Protein AF-0000000072565709 (afdb_homodimer)

Organism: Arthroderma benhamiae (strain ATCC MYA-4681 / CBS 112371) (NCBI:txid663331)

Solvent-accessible surface area (backbone atoms only — not comparable to full-atom values): 31072 Å² total; per-residue (Å²): 137,79,82,79,83,74,82,63,86,70,81,72,83,58,91,74,79,87,77,80,82,76,80,66,87,74,72,91,76,89,80,72,95,73,76,92,92,90,82,82,90,93,84,88,79,93,71,83,79,72,77,75,82,61,78,66,80,67,67,70,86,72,77,78,79,78,78,79,83,80,79,80,78,85,75,84,80,76,81,72,78,71,68,74,71,79,70,68,76,77,76,65,40,50,13,63,88,43,65,69,47,14,53,76,65,55,27,43,73,36,76,61,78,37,21,29,28,19,58,70,39,55,56,63,68,62,59,53,50,45,44,30,70,81,40,75,47,22,72,67,47,43,33,27,70,71,70,38,11,66,36,88,84,64,76,44,78,43,58,76,88,52,54,79,73,45,79,83,33,50,38,17,39,48,42,36,52,58,38,21,27,42,49,48,34,51,50,53,41,37,51,50,50,48,41,29,43,75,60,49,73,82,42,36,36,46,47,66,54,56,30,65,69,52,49,51,49,38,51,48,42,46,58,75,42,52,66,82,73,81,39,81,31,80,45,64,45,39,62,27,42,42,43,65,46,54,60,134,136,80,85,81,86,76,83,74,89,75,87,62,86,57,94,77,79,90,83,84,87,76,86,68,91,75,70,93,72,82,79,85,93,81,84,98,80,82,98,91,82,91,96,90,79,95,72,75,97,79,80,77,92,72,77,70,92,67,64,90,67,82,74,83,75,80,79,76,82,76,78,76,76,80,69,83,76,74,77,68,78,69,66,73,70,77,69,68,75,78,77,64,40,50,12,63,89,44,64,68,47,14,53,75,64,55,28,43,74,35,74,61,79,36,20,30,28,20,58,72,36,55,54,63,68,62,58,53,52,45,44,30,71,81,40,75,48,21,72,68,47,42,32,26,70,71,73,38,11,64,36,88,83,65,76,44,76,42,57,75,88,51,55,79,72,45,80,83,34,51,37,19,36,50,41,38,51,59,40,21,27,42,48,48,35,52,50,52,40,37,52,51,51,48,41,28,43,72,60,47,73,83,42,37,35,47,47,67,54,56,30,64,69,52,50,51,50,39,52,48,41,46,58,74,43,53,66,83,74,82,40,79,30,78,45,64,43,38,62,27,42,42,42,66,46,52,59,134

Sequence (496 aa):
MGQPFTYHEVQTDSDIEDSIRMKRKSSRSSDRRCWATLFVFLLGITTLNVIAVWKLWDLNKTTASHTHMASHTHSPSTLHSSVPSSTEPEPITNCGKSRAEAISRGCVLDIMAGAWLPKICYDEELALDVLSNSTDLAKIGGAGPLPWWEDHNHTIPIAADSLKNLDSLVANTWEPYHSAHCLYNWRILTKATKRVRWGEKGVYIHTQAINFNHVNHCNEALITQPPGLGRKTQVEFGLGTCVRLDKDMGQPFTYHEVQTDSDIEDSIRMKRKSSRSSDRRCWATLFVFLLGITTLNVIAVWKLWDLNKTTASHTHMASHTHSPSTLHSSVPSSTEPEPITNCGKSRAEAISRGCVLDIMAGAWLPKICYDEELALDVLSNSTDLAKIGGAGPLPWWEDHNHTIPIAADSLKNLDSLVANTWEPYHSAHCLYNWRILTKATKRVRWGEKGVYIHTQAINFNHVNHCNEALITQPPGLGRKTQVEFGLGTCVRLDKD

Foldseek 3Di:
DDDDPPPPPVVPPPPDDDDDDDDPPDDDDDDDPDDDDDDDDDDDDDDDPPPPPPPPPPDDDPPDPPPPDDPPDPDDPPPPPPPPPPPVDDADFWQDDFLVSNVVSVWDFQVLLLATGRPLADDPVLSVVQQDCPDPCNVVLQGHNWWKAQDQVRPHTDDPVCLSVDRQQKIKTWLSSLNNSLVSLQVSVVVLVVCVVVPNPSRKHWPLSVPVVNNVVSVVCCVPRPPDPGHMDMGRYYGIGIDGDHDD/DDDDDQCPPDPDDDPDDDDDDDDDDDDDDDDDDDDDDDDDDDDDDDPDDDDDPDDPPPDDPDDPPPPPPPPCPPPDPPPPPPPPPVPVDDADFWQDDFLVSNVVSVWDFQVLLLATGRPLADDPVLSVVQQDCPDPCNVVLQGHNWWKAQDQSRPHTDDPVCLSVDRQQKIKTWLSSLNNSLVSLQVSVVVLVVCVVVPNPSRKHWPLSVPVVNNVVSVVCCVPRPPDPGHMDMGRYYGIGIDGDRDD

pLDDT: mean 70.53, std 34.97, range [14.94, 98.88]

Secondary structure (DSSP, 8-state):
------------------------------------------------------TTTT-------------------------------PPP-B--SSHHHHHHTT-EEETTTTEEE-GGG--HHHHHHHH-SSSHHHHTTSSS---EESSTTS-SEE-GGGGGG-TT-EEEEETHHHHHHHHHHHHHHHHHHHHHHTT-SS-EEEGGGG-HHHHHHHHHHHHH--TTS--EEEEE-EE-BEEE-S--/--------------------------------------------------S---S-TT-------------------------------PPP-B--SSHHHHHHTT-EEETTTTEEE-GGG--HHHHHHHH-SSSHHHHTTSSS---EESSTTS-SEE-GGGGGG-TT-EEEEETHHHHHHHHHHHHHHHHHHHHHHTT-SS-EEEGGGG-HHHHHHHHHHHHH--TTS--EEEEE-EE-BEEE-S--

Structure (mmCIF, N/CA/C/O backbone):
data_AF-0000000072565709-model_v1
#
loop_
_entity.id
_entity.type
_entity.pdbx_description
1 polymer 'Uncharacterized protein'
#
loop_
_atom_site.group_PDB
_atom_site.id
_atom_site.type_symbol
_atom_site.label_atom_id
_atom_site.label_alt_id
_atom_site.label_comp_id
_atom_site.label_asym_id
_atom_site.label_entity_id
_atom_site.label_seq_id
_atom_site.pdbx_PDB_ins_code
_atom_site.Cartn_x
_atom_site.Cartn_y
_atom_site.Cartn_z
_atom_site.occupancy
_atom_site.B_iso_or_equiv
_atom_site.auth_seq_id
_atom_site.auth_comp_id
_atom_site.auth_asym_id
_atom_site.auth_atom_id
_atom_site.pdbx_PDB_model_num
ATOM 1 N N . MET A 1 1 ? -45.969 18.078 21.062 1 19.25 1 MET A N 1
ATOM 2 C CA . MET A 1 1 ? -44.969 18.422 22.062 1 19.25 1 MET A CA 1
ATOM 3 C C . MET A 1 1 ? -44 17.266 22.281 1 19.25 1 MET A C 1
ATOM 5 O O . MET A 1 1 ? -44.281 16.344 23.062 1 19.25 1 MET A O 1
ATOM 9 N N . GLY A 1 2 ? -43.469 16.656 21.625 1 20.41 2 GLY A N 1
ATOM 10 C CA . GLY A 1 2 ? -43.156 15.25 21.438 1 20.41 2 GLY A CA 1
ATOM 11 C C . GLY A 1 2 ? -41.812 14.859 21.984 1 20.41 2 GLY A C 1
ATOM 12 O O . GLY A 1 2 ? -40.844 15.617 21.875 1 20.41 2 GLY A O 1
ATOM 13 N N . GLN A 1 3 ? -41.562 14.016 22.844 1 21.33 3 GLN A N 1
ATOM 14 C CA . GLN A 1 3 ? -40.594 13.773 23.906 1 21.33 3 GLN A CA 1
ATOM 15 C C . GLN A 1 3 ? -39.344 13.125 23.359 1 21.33 3 GLN A C 1
ATOM 17 O O . GLN A 1 3 ? -39.375 12.391 22.375 1 21.33 3 GLN A O 1
ATOM 22 N N . PRO A 1 4 ? -38.094 13.641 23.547 1 22.39 4 PRO A N 1
ATOM 23 C CA . PRO A 1 4 ? -36.688 13.594 23.125 1 22.39 4 PRO A CA 1
ATOM 24 C C . PRO A 1 4 ? -36.031 12.242 23.391 1 22.39 4 PRO A C 1
ATOM 26 O O . PRO A 1 4 ? -36.188 11.664 24.469 1 22.39 4 PRO A O 1
ATOM 29 N N . PHE A 1 5 ? -35.875 11.453 22.531 1 20.91 5 PHE A N 1
ATOM 30 C CA . PHE A 1 5 ? -35.594 10.047 22.844 1 20.91 5 PHE A CA 1
ATOM 31 C C . PHE A 1 5 ? -34.156 9.852 23.312 1 20.91 5 PHE A C 1
ATOM 33 O O . PHE A 1 5 ? -33.219 10.172 22.578 1 20.91 5 PHE A O 1
ATOM 40 N N . THR A 1 6 ? -33.5 10.188 24.453 1 17.83 6 THR A N 1
ATOM 41 C CA . THR A 1 6 ? -32.281 10.219 25.234 1 17.83 6 THR A CA 1
ATOM 42 C C . THR A 1 6 ? -31.578 8.867 25.188 1 17.83 6 THR A C 1
ATOM 44 O O . THR A 1 6 ? -32.156 7.84 25.516 1 17.83 6 THR A O 1
ATOM 47 N N . TYR A 1 7 ? -30.891 8.555 24.25 1 18.47 7 TYR A N 1
ATOM 48 C CA . TYR A 1 7 ? -30.5 7.148 24.234 1 18.47 7 TYR A CA 1
ATOM 49 C C . TYR A 1 7 ? -29.469 6.844 25.312 1 18.47 7 TYR A C 1
ATOM 51 O O . TYR A 1 7 ? -28.359 7.391 25.297 1 18.47 7 TYR A O 1
ATOM 59 N N . HIS A 1 8 ? -29.594 6.859 26.672 1 17.12 8 HIS A N 1
ATOM 60 C CA . HIS A 1 8 ? -28.766 6.594 27.859 1 17.12 8 HIS A CA 1
ATOM 61 C C . HIS A 1 8 ? -28.125 5.215 27.781 1 17.12 8 HIS A C 1
ATOM 63 O O . HIS A 1 8 ? -27.219 4.902 28.547 1 17.12 8 HIS A O 1
ATOM 69 N N . GLU A 1 9 ? -27.672 4.762 26.844 1 17.73 9 GLU A N 1
ATOM 70 C CA . GLU A 1 9 ? -27.609 3.332 27.125 1 17.73 9 GLU A CA 1
ATOM 71 C C . GLU A 1 9 ? -26.578 3.031 28.203 1 17.73 9 GLU A C 1
ATOM 73 O O . GLU A 1 9 ? -25.391 3.32 28.016 1 17.73 9 GLU A O 1
ATOM 78 N N . VAL A 1 10 ? -26.719 3.232 29.562 1 17.62 10 VAL A N 1
ATOM 79 C CA . VAL A 1 10 ? -26.172 2.922 30.891 1 17.62 10 VAL A CA 1
ATOM 80 C C . VAL A 1 10 ? -25.844 1.435 30.969 1 17.62 10 VAL A C 1
ATOM 82 O O . VAL A 1 10 ? -26.734 0.587 30.938 1 17.62 10 VAL A O 1
ATOM 85 N N . GLN A 1 11 ? -25.219 0.853 30.203 1 16.7 11 GLN A N 1
ATOM 86 C CA . GLN A 1 11 ? -25.281 -0.587 30.438 1 16.7 11 GLN A CA 1
ATOM 87 C C . GLN A 1 11 ? -24.641 -0.962 31.766 1 16.7 11 GLN A C 1
ATOM 89 O O . GLN A 1 11 ? -23.453 -0.712 31.984 1 16.7 11 GLN A O 1
ATOM 94 N N . THR A 1 12 ? -25.266 -0.881 32.906 1 16.97 12 THR A N 1
ATOM 95 C CA . THR A 1 12 ? -25.219 -1.253 34.312 1 16.97 12 THR A CA 1
ATOM 96 C C . THR A 1 12 ? -24.953 -2.75 34.469 1 16.97 12 THR A C 1
ATOM 98 O O . THR A 1 12 ? -25.797 -3.57 34.094 1 16.97 12 THR A O 1
ATOM 101 N N . ASP A 1 13 ? -23.969 -3.316 34.031 1 16.91 13 ASP A N 1
ATOM 102 C CA . ASP A 1 13 ? -23.875 -4.758 34.219 1 16.91 13 ASP A CA 1
ATOM 103 C C . ASP A 1 13 ? -24 -5.117 35.719 1 16.91 13 ASP A C 1
ATOM 105 O O . ASP A 1 13 ? -23.141 -4.746 36.5 1 16.91 13 ASP A O 1
ATOM 109 N N . SER A 1 14 ? -25.094 -5.141 36.312 1 17.69 14 SER A N 1
ATOM 110 C CA . SER A 1 14 ? -25.641 -5.531 37.594 1 17.69 14 SER A CA 1
ATOM 111 C C . SER A 1 14 ? -25.391 -7.008 37.875 1 17.69 14 SER A C 1
ATOM 113 O O . SER A 1 14 ? -26.016 -7.59 38.781 1 17.69 14 SER A O 1
ATOM 115 N N . ASP A 1 15 ? -24.5 -7.637 37.406 1 16.97 15 ASP A N 1
ATOM 116 C CA . ASP A 1 15 ? -24.797 -9.039 37.688 1 16.97 15 ASP A CA 1
ATOM 117 C C . ASP A 1 15 ? -25.031 -9.266 39.188 1 16.97 15 ASP A C 1
ATOM 119 O O . ASP A 1 15 ? -24.203 -8.898 40 1 16.97 15 ASP A O 1
ATOM 123 N N . ILE A 1 16 ? -26.156 -9.406 39.688 1 17.34 16 ILE A N 1
ATOM 124 C CA . ILE A 1 16 ? -27.016 -9.602 40.875 1 17.34 16 ILE A CA 1
ATOM 125 C C . ILE A 1 16 ? -26.438 -10.711 41.75 1 17.34 16 ILE A C 1
ATOM 127 O O . ILE A 1 16 ? -26.219 -10.516 42.938 1 17.34 16 ILE A O 1
ATOM 131 N N . GLU A 1 17 ? -27.188 -11.773 42 1 16.36 17 GLU A N 1
ATOM 132 C CA . GLU A 1 17 ? -27.906 -12.18 43.219 1 16.36 17 GLU A CA 1
ATOM 133 C C . GLU A 1 17 ? -27.062 -13.133 44.062 1 16.36 17 GLU A C 1
ATOM 135 O O . GLU A 1 17 ? -26.969 -12.969 45.281 1 16.36 17 GLU A O 1
ATOM 140 N N . ASP A 1 18 ? -27.016 -14.477 43.75 1 17.09 18 ASP A N 1
ATOM 141 C CA . ASP A 1 18 ? -27.594 -15.484 44.625 1 17.09 18 ASP A CA 1
ATOM 142 C C . ASP A 1 18 ? -26.656 -15.75 45.812 1 17.09 18 ASP A C 1
ATOM 144 O O . ASP A 1 18 ? -25.453 -15.547 45.719 1 17.09 18 ASP A O 1
ATOM 148 N N . SER A 1 19 ? -27.219 -16.219 47.062 1 16.52 19 SER A N 1
ATOM 149 C CA . SER A 1 19 ? -27.141 -16.422 48.5 1 16.52 19 SER A CA 1
ATOM 150 C C . SER A 1 19 ? -26.078 -17.438 48.875 1 16.52 19 SER A C 1
ATOM 152 O O . SER A 1 19 ? -25.719 -17.578 50.031 1 16.52 19 SER A O 1
ATOM 154 N N . ILE A 1 20 ? -25.672 -18.328 48 1 16.83 20 ILE A N 1
ATOM 155 C CA . ILE A 1 20 ? -25.75 -19.578 48.75 1 16.83 20 ILE A CA 1
ATOM 156 C C . ILE A 1 20 ? -24.828 -19.5 49.969 1 16.83 20 ILE A C 1
ATOM 158 O O . ILE A 1 20 ? -23.891 -18.703 50 1 16.83 20 ILE A O 1
ATOM 162 N N . ARG A 1 21 ? -24.203 -20.703 50.312 1 16.14 21 ARG A N 1
ATOM 163 C CA . ARG A 1 21 ? -24.172 -21.625 51.438 1 16.14 21 ARG A CA 1
ATOM 164 C C . ARG A 1 21 ? -23.047 -21.281 52.406 1 16.14 21 ARG A C 1
ATOM 166 O O . ARG A 1 21 ? -21.922 -20.969 51.969 1 16.14 21 ARG A O 1
ATOM 173 N N . MET A 1 22 ? -23.297 -21.172 53.688 1 16 22 MET A N 1
ATOM 174 C CA . MET A 1 22 ? -22.969 -20.953 55.094 1 16 22 MET A CA 1
ATOM 175 C C . MET A 1 22 ? -21.641 -21.625 55.438 1 16 22 MET A C 1
ATOM 177 O O . MET A 1 22 ? -21.109 -21.406 56.531 1 16 22 MET A O 1
ATOM 181 N N . LYS A 1 23 ? -21.219 -22.766 54.719 1 17.8 23 LYS A N 1
ATOM 182 C CA . LYS A 1 23 ? -20.859 -23.656 55.812 1 17.8 23 LYS A CA 1
ATOM 183 C C . LYS A 1 23 ? -19.719 -23.078 56.656 1 17.8 23 LYS A C 1
ATOM 185 O O . LYS A 1 23 ? -18.75 -22.562 56.094 1 17.8 23 LYS A O 1
ATOM 190 N N . ARG A 1 24 ? -19.859 -23.062 57.906 1 16.98 24 ARG A N 1
ATOM 191 C CA . ARG A 1 24 ? -19.391 -22.844 59.25 1 16.98 24 ARG A CA 1
ATOM 192 C C . ARG A 1 24 ? -17.953 -23.312 59.438 1 16.98 24 ARG A C 1
ATOM 194 O O . ARG A 1 24 ? -17.688 -24.312 60.094 1 16.98 24 ARG A O 1
ATOM 201 N N . LYS A 1 25 ? -17.156 -23.344 58.25 1 17.5 25 LYS A N 1
ATOM 202 C CA . LYS A 1 25 ? -16.125 -24.188 58.844 1 17.5 25 LYS A CA 1
ATOM 203 C C . LYS A 1 25 ? -15.602 -23.578 60.156 1 17.5 25 LYS A C 1
ATOM 205 O O . LYS A 1 25 ? -15.266 -22.391 60.188 1 17.5 25 LYS A O 1
ATOM 210 N N . SER A 1 26 ? -15.703 -24.297 61.219 1 16.92 26 SER A N 1
ATOM 211 C CA . SER A 1 26 ? -15.523 -24.422 62.656 1 16.92 26 SER A CA 1
ATOM 212 C C . SER A 1 26 ? -14.18 -23.859 63.094 1 16.92 26 SER A C 1
ATOM 214 O O . SER A 1 26 ? -14.117 -22.984 63.969 1 16.92 26 SER A O 1
ATOM 216 N N . SER A 1 27 ? -13.438 -24.641 63.656 1 16.77 27 SER A N 1
ATOM 217 C CA . SER A 1 27 ? -13.125 -24.75 65.062 1 16.77 27 SER A CA 1
ATOM 218 C C . SER A 1 27 ? -11.797 -24.078 65.375 1 16.77 27 SER A C 1
ATOM 220 O O . SER A 1 27 ? -11.672 -23.422 66.438 1 16.77 27 SER A O 1
ATOM 222 N N . ARG A 1 28 ? -10.688 -24.578 64.688 1 18 28 ARG A N 1
ATOM 223 C CA . ARG A 1 28 ? -9.82 -25.062 65.75 1 18 28 ARG A CA 1
ATOM 224 C C . ARG A 1 28 ? -9.117 -23.891 66.438 1 18 28 ARG A C 1
ATOM 226 O O . ARG A 1 28 ? -8.773 -22.891 65.812 1 18 28 ARG A O 1
ATOM 233 N N . SER A 1 29 ? -8.547 -24.016 67.562 1 17.5 29 SER A N 1
ATOM 234 C CA . SER A 1 29 ? -8.305 -23.781 69 1 17.5 29 SER A CA 1
ATOM 235 C C . SER A 1 29 ? -7.18 -22.766 69.188 1 17.5 29 SER A C 1
ATOM 237 O O . SER A 1 29 ? -7.34 -21.812 69.938 1 17.5 29 SER A O 1
ATOM 239 N N . SER A 1 30 ? -5.93 -23.188 69.125 1 18.19 30 SER A N 1
ATOM 240 C CA . SER A 1 30 ? -5.289 -23.219 70.438 1 18.19 30 SER A CA 1
ATOM 241 C C . SER A 1 30 ? -4.664 -21.875 70.75 1 18.19 30 SER A C 1
ATOM 243 O O . SER A 1 30 ? -4.398 -21.062 69.875 1 18.19 30 SER A O 1
ATOM 245 N N . ASP A 1 31 ? -4.055 -21.766 71.875 1 18.97 31 ASP A N 1
ATOM 246 C CA . ASP A 1 31 ? -3.922 -21.219 73.25 1 18.97 31 ASP A CA 1
ATOM 247 C C . ASP A 1 31 ? -2.877 -20.109 73.25 1 18.97 31 ASP A C 1
ATOM 249 O O . ASP A 1 31 ? -2.969 -19.188 74.062 1 18.97 31 ASP A O 1
ATOM 253 N N . ARG A 1 32 ? -1.527 -20.266 72.875 1 19.12 32 ARG A N 1
ATOM 254 C CA . ARG A 1 32 ? -0.501 -20.141 73.875 1 19.12 32 ARG A CA 1
ATOM 255 C C . ARG A 1 32 ? -0.005 -18.703 74 1 19.12 32 ARG A C 1
ATOM 257 O O . ARG A 1 32 ? 0.93 -18.406 74.75 1 19.12 32 ARG A O 1
ATOM 264 N N . ARG A 1 33 ? -0.162 -17.844 72.875 1 24.34 33 ARG A N 1
ATOM 265 C CA . ARG A 1 33 ? 0.981 -16.938 72.938 1 24.34 33 ARG A CA 1
ATOM 266 C C . ARG A 1 33 ? 0.779 -15.867 74 1 24.34 33 ARG A C 1
ATOM 268 O O . ARG A 1 33 ? 0.009 -14.922 73.812 1 24.34 33 ARG A O 1
ATOM 275 N N . CYS A 1 34 ? 0.807 -16.109 75.25 1 21.61 34 CYS A N 1
ATOM 276 C CA . CYS A 1 34 ? 0.62 -15.469 76.562 1 21.61 34 CYS A CA 1
ATOM 277 C C . CYS A 1 34 ? 1.479 -14.219 76.688 1 21.61 34 CYS A C 1
ATOM 279 O O . CYS A 1 34 ? 0.972 -13.141 77 1 21.61 34 CYS A O 1
ATOM 281 N N . TRP A 1 35 ? 2.562 -14.086 77.562 1 19.69 35 TRP A N 1
ATOM 282 C CA . TRP A 1 35 ? 2.734 -13.352 78.812 1 19.69 35 TRP A CA 1
ATOM 283 C C . TRP A 1 35 ? 3.65 -12.148 78.625 1 19.69 35 TRP A C 1
ATOM 285 O O . TRP A 1 35 ? 3.6 -11.195 79.438 1 19.69 35 TRP A O 1
ATOM 295 N N . ALA A 1 36 ? 4.855 -12.18 78.062 1 20.7 36 ALA A N 1
ATOM 296 C CA . ALA A 1 36 ? 6 -11.664 78.812 1 20.7 36 ALA A CA 1
ATOM 297 C C . ALA A 1 36 ? 5.891 -10.148 79 1 20.7 36 ALA A C 1
ATOM 299 O O . ALA A 1 36 ? 5.375 -9.445 78.125 1 20.7 36 ALA A O 1
ATOM 300 N N . THR A 1 37 ? 6.613 -9.508 80.062 1 22.48 37 THR A N 1
ATOM 301 C CA . THR A 1 37 ? 6.754 -8.68 81.25 1 22.48 37 THR A CA 1
ATOM 302 C C . THR A 1 37 ? 7.219 -7.273 80.875 1 22.48 37 THR A C 1
ATOM 304 O O . THR A 1 37 ? 7.699 -7.047 79.75 1 22.48 37 THR A O 1
ATOM 307 N N . LEU A 1 38 ? 8.18 -6.578 81.75 1 22.77 38 LEU A N 1
ATOM 308 C CA . LEU A 1 38 ? 8.289 -5.578 82.812 1 22.77 38 LEU A CA 1
ATOM 309 C C . LEU A 1 38 ? 8.922 -4.297 82.312 1 22.77 38 LEU A C 1
ATOM 311 O O . LEU A 1 38 ? 8.359 -3.211 82.438 1 22.77 38 LEU A O 1
ATOM 315 N N . PHE A 1 39 ? 9.859 -3.529 83.188 1 22.47 39 PHE A N 1
ATOM 316 C CA . PHE A 1 39 ? 10.062 -2.359 84 1 22.47 39 PHE A CA 1
ATOM 317 C C . PHE A 1 39 ? 11.039 -1.386 83.375 1 22.47 39 PHE A C 1
ATOM 319 O O . PHE A 1 39 ? 10.797 -0.178 83.375 1 22.47 39 PHE A O 1
ATOM 326 N N . VAL A 1 40 ? 12.367 -1.549 83.312 1 21.2 40 VAL A N 1
ATOM 327 C CA . VAL A 1 40 ? 13.375 -0.784 84 1 21.2 40 VAL A CA 1
ATOM 328 C C . VAL A 1 40 ? 13.781 0.444 83.188 1 21.2 40 VAL A C 1
ATOM 330 O O . VAL A 1 40 ? 13.82 1.558 83.75 1 21.2 40 VAL A O 1
ATOM 333 N N . PHE A 1 41 ? 14.859 0.486 82.375 1 22.78 41 PHE A N 1
ATOM 334 C CA . PHE A 1 41 ? 16.125 1.146 82.625 1 22.78 41 PHE A CA 1
ATOM 335 C C . PHE A 1 41 ? 16.078 2.609 82.188 1 22.78 41 PHE A C 1
ATOM 337 O O . PHE A 1 41 ? 15.406 2.961 81.25 1 22.78 41 PHE A O 1
ATOM 344 N N . LEU A 1 42 ? 17.062 3.553 82.688 1 24.66 42 LEU A N 1
ATOM 345 C CA . LEU A 1 42 ? 17.656 4.73 83.312 1 24.66 42 LEU A CA 1
ATOM 346 C C . LEU A 1 42 ? 17.875 5.84 82.25 1 24.66 42 LEU A C 1
ATOM 348 O O . LEU A 1 42 ? 17.984 5.57 81.062 1 24.66 42 LEU A O 1
ATOM 352 N N . LEU A 1 43 ? 18.344 7.148 82.625 1 26.02 43 LEU A N 1
ATOM 353 C CA . LEU A 1 43 ? 18.391 8.594 82.812 1 26.02 43 LEU A CA 1
ATOM 354 C C . LEU A 1 43 ? 19.344 9.234 81.812 1 26.02 43 LEU A C 1
ATOM 356 O O . LEU A 1 43 ? 19.047 10.297 81.25 1 26.02 43 LEU A O 1
ATOM 360 N N . GLY A 1 44 ? 20.656 9.062 81.75 1 22.88 44 GLY A N 1
ATOM 361 C CA . GLY A 1 44 ? 21.688 10.062 81.938 1 22.88 44 GLY A CA 1
ATOM 362 C C . GLY A 1 44 ? 21.922 10.93 80.75 1 22.88 44 GLY A C 1
ATOM 363 O O . GLY A 1 44 ? 21.453 10.602 79.625 1 22.88 44 GLY A O 1
ATOM 364 N N . ILE A 1 45 ? 23.172 11.531 80.438 1 25.33 45 ILE A N 1
ATOM 365 C CA . ILE A 1 45 ? 23.938 12.781 80.438 1 25.33 45 ILE A CA 1
ATOM 366 C C . ILE A 1 45 ? 24.188 13.25 79 1 25.33 45 ILE A C 1
ATOM 368 O O . ILE A 1 45 ? 24.016 14.43 78.688 1 25.33 45 ILE A O 1
ATOM 372 N N . THR A 1 46 ? 24.984 12.617 78.188 1 28.16 46 THR A N 1
ATOM 373 C CA . THR A 1 46 ? 26.125 13.219 77.5 1 28.16 46 THR A CA 1
ATOM 374 C C . THR A 1 46 ? 25.688 13.812 76.125 1 28.16 46 THR A C 1
ATOM 376 O O . THR A 1 46 ? 25.547 13.086 75.125 1 28.16 46 THR A O 1
ATOM 379 N N . THR A 1 47 ? 24.812 14.719 76.125 1 25.36 47 THR A N 1
ATOM 380 C CA . THR A 1 47 ? 24.188 15.328 75 1 25.36 47 THR A CA 1
ATOM 381 C C . THR A 1 47 ? 25.25 15.906 74.062 1 25.36 47 THR A C 1
ATOM 383 O O . THR A 1 47 ? 25.281 15.602 72.875 1 25.36 47 THR A O 1
ATOM 386 N N . LEU A 1 48 ? 25.469 17.297 73.938 1 27.62 48 LEU A N 1
ATOM 387 C CA . LEU A 1 48 ? 25.328 18.266 72.875 1 27.62 48 LEU A CA 1
ATOM 388 C C . LEU A 1 48 ? 26.688 18.641 72.312 1 27.62 48 LEU A C 1
ATOM 390 O O . LEU A 1 48 ? 26.859 19.719 71.75 1 27.62 48 LEU A O 1
ATOM 394 N N . ASN A 1 49 ? 27.781 17.953 72.438 1 26.67 49 ASN A N 1
ATOM 395 C CA . ASN A 1 49 ? 29.109 18.5 72.188 1 26.67 49 ASN A CA 1
ATOM 396 C C . ASN A 1 49 ? 29.359 18.656 70.688 1 26.67 49 ASN A C 1
ATOM 398 O O . ASN A 1 49 ? 30.5 18.734 70.25 1 26.67 49 ASN A O 1
ATOM 402 N N . VAL A 1 50 ? 28.5 18.547 69.812 1 26.83 50 VAL A N 1
ATOM 403 C CA . VAL A 1 50 ? 28.906 18.297 68.438 1 26.83 50 VAL A CA 1
ATOM 404 C C . VAL A 1 50 ? 29.422 19.594 67.812 1 26.83 50 VAL A C 1
ATOM 406 O O . VAL A 1 50 ? 29.344 19.781 66.562 1 26.83 50 VAL A O 1
ATOM 409 N N . ILE A 1 51 ? 29.625 20.641 68.562 1 30.39 51 ILE A N 1
ATOM 410 C CA . ILE A 1 51 ? 29.922 21.906 67.875 1 30.39 51 ILE A CA 1
ATOM 411 C C . ILE A 1 51 ? 31.172 21.766 67.062 1 30.39 51 ILE A C 1
ATOM 413 O O . ILE A 1 51 ? 32.25 21.469 67.562 1 30.39 51 ILE A O 1
ATOM 417 N N . ALA A 1 52 ? 30.984 21.438 65.75 1 25.34 52 ALA A N 1
ATOM 418 C CA . ALA A 1 52 ? 31.75 21.031 64.625 1 25.34 52 ALA A CA 1
ATOM 419 C C . ALA A 1 52 ? 32.938 21.969 64.375 1 25.34 52 ALA A C 1
ATOM 421 O O . ALA A 1 52 ? 32.781 23.188 64.312 1 25.34 52 ALA A O 1
ATOM 422 N N . VAL A 1 53 ? 34.094 21.562 64.938 1 28.75 53 VAL A N 1
ATOM 423 C CA . VAL A 1 53 ? 35.531 21.828 64.812 1 28.75 53 VAL A CA 1
ATOM 424 C C . VAL A 1 53 ? 35.906 22 63.375 1 28.75 53 VAL A C 1
ATOM 426 O O . VAL A 1 53 ? 36.656 21.172 62.812 1 28.75 53 VAL A O 1
ATOM 429 N N . TRP A 1 54 ? 34.969 22.375 62.469 1 25.5 54 TRP A N 1
ATOM 430 C CA . TRP A 1 54 ? 35.375 22.359 61.062 1 25.5 54 TRP A CA 1
ATOM 431 C C . TRP A 1 54 ? 36.5 23.328 60.812 1 25.5 54 TRP A C 1
ATOM 433 O O . TRP A 1 54 ? 37.375 23.062 59.969 1 25.5 54 TRP A O 1
ATOM 443 N N . LYS A 1 55 ? 36.281 24.469 61.344 1 25.77 55 LYS A N 1
ATOM 444 C CA . LYS A 1 55 ? 36.844 25.547 60.531 1 25.77 55 LYS A CA 1
ATOM 445 C C . LYS A 1 55 ? 38.375 25.469 60.5 1 25.77 55 LYS A C 1
ATOM 447 O O . LYS A 1 55 ? 39.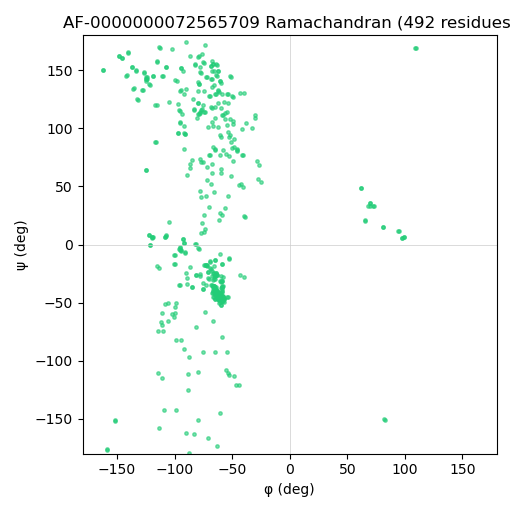031 26.312 59.906 1 25.77 55 LYS A O 1
ATOM 452 N N . LEU A 1 56 ? 38.906 24.766 61.438 1 26.06 56 LEU A N 1
ATOM 453 C CA . LEU A 1 56 ? 40.312 25.141 61.719 1 26.06 56 LEU A CA 1
ATOM 454 C C . LEU A 1 56 ? 41.188 24.844 60.531 1 26.06 56 LEU A C 1
ATOM 456 O O . LEU A 1 56 ? 42.375 25.219 60.5 1 26.06 56 LEU A O 1
ATOM 460 N N . TRP A 1 57 ? 40.812 23.781 59.719 1 25.69 57 TRP A N 1
ATOM 461 C CA . TRP A 1 57 ? 42 23.203 59.125 1 25.69 57 TRP A CA 1
ATOM 462 C C . TRP A 1 57 ? 42.594 24.156 58.094 1 25.69 57 TRP A C 1
ATOM 464 O O . TRP A 1 57 ? 42.156 24.203 56.938 1 25.69 57 TRP A O 1
ATOM 474 N N . ASP A 1 58 ? 42.469 25.453 58.281 1 24.25 58 ASP A N 1
ATOM 475 C CA . ASP A 1 58 ? 42.969 26.469 57.375 1 24.25 58 ASP A CA 1
ATOM 476 C C . ASP A 1 58 ? 44.438 26.266 57.062 1 24.25 58 ASP A C 1
ATOM 478 O O . ASP A 1 58 ? 45.094 27.125 56.469 1 24.25 58 ASP A O 1
ATOM 482 N N . LEU A 1 59 ? 45 25.344 57.906 1 23.06 59 LEU A N 1
ATOM 483 C CA . LEU A 1 59 ? 46.375 25.75 58.125 1 23.06 59 LEU A CA 1
ATOM 484 C C . LEU A 1 59 ? 47.156 25.828 56.844 1 23.06 59 LEU A C 1
ATOM 486 O O . LEU A 1 59 ? 47.875 26.797 56.562 1 23.06 59 LEU A O 1
ATOM 490 N N . ASN A 1 60 ? 47.594 24.672 56.375 1 23.22 60 ASN A N 1
ATOM 491 C CA . ASN A 1 60 ? 49.031 24.516 56.188 1 23.22 60 ASN A CA 1
ATOM 492 C C . ASN A 1 60 ? 49.469 24.969 54.812 1 23.22 60 ASN A C 1
ATOM 494 O O . ASN A 1 60 ? 50.688 25 54.5 1 23.22 60 ASN A O 1
ATOM 498 N N . LYS A 1 61 ? 48.594 24.766 53.812 1 23.59 61 LYS A N 1
ATOM 499 C CA . LYS A 1 61 ? 49.344 24.328 52.625 1 23.59 61 LYS A CA 1
ATOM 500 C C . LYS A 1 61 ? 50.219 25.469 52.094 1 23.59 61 LYS A C 1
ATOM 502 O O . LYS A 1 61 ? 49.719 26.547 51.812 1 23.59 61 LYS A O 1
ATOM 507 N N . THR A 1 62 ? 51.5 25.469 52.281 1 25.56 62 THR A N 1
ATOM 508 C CA . THR A 1 62 ? 52.719 26.219 52 1 25.56 62 THR A CA 1
ATOM 509 C C . THR A 1 62 ? 52.969 26.328 50.5 1 25.56 62 THR A C 1
ATOM 511 O O . THR A 1 62 ? 53.688 25.5 49.938 1 25.56 62 THR A O 1
ATOM 514 N N . THR A 1 63 ? 51.938 26.156 49.656 1 24.23 63 THR A N 1
ATOM 515 C CA . THR A 1 63 ? 52.469 25.906 48.344 1 24.23 63 THR A CA 1
ATOM 516 C C . THR A 1 63 ? 53.406 27.047 47.906 1 24.23 63 THR A C 1
ATOM 518 O O . THR A 1 63 ? 53.031 28.219 48 1 24.23 63 THR A O 1
ATOM 521 N N . ALA A 1 64 ? 54.656 26.734 47.781 1 22.73 64 ALA A N 1
ATOM 522 C CA . ALA A 1 64 ? 55.844 27.453 47.312 1 22.73 64 ALA A CA 1
ATOM 523 C C . ALA A 1 64 ? 55.656 27.984 45.906 1 22.73 64 ALA A C 1
ATOM 525 O O . ALA A 1 64 ? 55.188 27.266 45.031 1 22.73 64 ALA A O 1
ATOM 526 N N . SER A 1 65 ? 55.5 29.328 45.688 1 22.59 65 SER A N 1
ATOM 527 C CA . SER A 1 65 ? 55.281 30.297 44.594 1 22.59 65 SER A CA 1
ATOM 528 C C . SER A 1 65 ? 56.375 30.188 43.531 1 22.59 65 SER A C 1
ATOM 530 O O . SER A 1 65 ? 57.406 30.859 43.656 1 22.59 65 SER A O 1
ATOM 532 N N . HIS A 1 66 ? 57.031 28.984 43.219 1 22.42 66 HIS A N 1
ATOM 533 C CA . HIS A 1 66 ? 58.188 29.312 42.438 1 22.42 66 HIS A CA 1
ATOM 534 C C . HIS A 1 66 ? 57.812 29.953 41.094 1 22.42 66 HIS A C 1
ATOM 536 O O . HIS A 1 66 ? 56.75 29.625 40.531 1 22.42 66 HIS A O 1
ATOM 542 N N . THR A 1 67 ? 58.406 31.094 40.75 1 22.72 67 THR A N 1
ATOM 543 C CA . THR A 1 67 ? 58.344 32.188 39.812 1 22.72 67 THR A CA 1
ATOM 544 C C . THR A 1 67 ? 58.812 31.719 38.406 1 22.72 67 THR A C 1
ATOM 546 O O . THR A 1 67 ? 59.969 31.391 38.219 1 22.72 67 THR A O 1
ATOM 549 N N . HIS A 1 68 ? 58.438 30.516 37.875 1 21.03 68 HIS A N 1
ATOM 550 C CA . HIS A 1 68 ? 59.125 30.219 36.656 1 21.03 68 HIS A CA 1
ATOM 551 C C . HIS A 1 68 ? 58.875 31.281 35.594 1 21.03 68 HIS A C 1
ATOM 553 O O . HIS A 1 68 ? 57.75 31.844 35.531 1 21.03 68 HIS A O 1
ATOM 559 N N . MET A 1 69 ? 59.969 31.844 34.938 1 22.88 69 MET A N 1
ATOM 560 C CA . MET A 1 69 ? 60.25 32.844 33.938 1 22.88 69 MET A CA 1
ATOM 561 C C . MET A 1 69 ? 59.625 32.469 32.594 1 22.88 69 MET A C 1
ATOM 563 O O . MET A 1 69 ? 59.688 31.297 32.188 1 22.88 69 MET A O 1
ATOM 567 N N . ALA A 1 70 ? 58.75 33.219 31.938 1 22.58 70 ALA A N 1
ATOM 568 C CA . ALA A 1 70 ? 57.812 33.312 30.812 1 22.58 70 ALA A CA 1
ATOM 569 C C . ALA A 1 70 ? 58.562 33.406 29.484 1 22.58 70 ALA A C 1
ATOM 571 O O . ALA A 1 70 ? 59.188 34.406 29.172 1 22.58 70 ALA A O 1
ATOM 572 N N . SER A 1 71 ? 59.5 32.438 29.125 1 24.95 71 SER A N 1
ATOM 573 C CA . SER A 1 71 ? 60.094 32.75 27.828 1 24.95 71 SER A CA 1
ATOM 574 C C . SER A 1 71 ? 59.062 32.688 26.719 1 24.95 71 SER A C 1
ATOM 576 O O . SER A 1 71 ? 58.281 31.719 26.625 1 24.95 71 SER A O 1
ATOM 578 N N . HIS A 1 72 ? 58.625 33.781 26.109 1 22.95 72 HIS A N 1
ATOM 579 C CA . HIS A 1 72 ? 57.625 34.156 25.109 1 22.95 72 HIS A CA 1
ATOM 580 C C . HIS A 1 72 ? 58 33.625 23.734 1 22.95 72 HIS A C 1
ATOM 582 O O . HIS A 1 72 ? 58.938 34.062 23.109 1 22.95 72 HIS A O 1
ATOM 588 N N . THR A 1 73 ? 58.312 32.312 23.516 1 26.34 73 THR A N 1
ATOM 589 C CA . THR A 1 73 ? 58.656 32 22.125 1 26.34 73 THR A CA 1
ATOM 590 C C . THR A 1 73 ? 57.438 32.219 21.219 1 26.34 73 THR A C 1
ATOM 592 O O . THR A 1 73 ? 56.312 31.766 21.562 1 26.34 73 THR A O 1
ATOM 595 N N . HIS A 1 74 ? 57.406 33.125 20.203 1 27.06 74 HIS A N 1
ATOM 596 C CA . HIS A 1 74 ? 56.5 33.656 19.188 1 27.06 74 HIS A CA 1
ATOM 597 C C . HIS A 1 74 ? 56.188 32.562 18.156 1 27.06 74 HIS A C 1
ATOM 599 O O . HIS A 1 74 ? 57.094 32.062 17.484 1 27.06 74 HIS A O 1
ATOM 605 N N . SER A 1 75 ? 55.5 31.5 18.312 1 29.88 75 SER A N 1
ATOM 606 C CA . SER A 1 75 ? 55.219 30.531 17.266 1 29.88 75 SER A CA 1
ATOM 607 C C . SER A 1 75 ? 54.344 31.141 16.156 1 29.88 75 SER A C 1
ATOM 609 O O . SER A 1 75 ? 53.469 31.938 16.422 1 29.88 75 SER A O 1
ATOM 611 N N . PRO A 1 76 ? 54.75 31 14.812 1 37.41 76 PRO A N 1
ATOM 612 C CA . PRO A 1 76 ? 54.094 31.469 13.594 1 37.41 76 PRO A CA 1
ATOM 613 C C . PRO A 1 76 ? 52.688 30.891 13.414 1 37.41 76 PRO A C 1
ATOM 615 O O . PRO A 1 76 ? 52.438 29.734 13.781 1 37.41 76 PRO A O 1
ATOM 618 N N . SER A 1 77 ? 51.656 31.703 13.406 1 32.41 77 SER A N 1
ATOM 619 C CA . SER A 1 77 ? 50.219 31.438 13.273 1 32.41 77 SER A CA 1
ATOM 620 C C . SER A 1 77 ? 49.906 30.859 11.898 1 32.41 77 SER A C 1
ATOM 622 O O . SER A 1 77 ? 50.125 31.5 10.875 1 32.41 77 SER A O 1
ATOM 624 N N . THR A 1 78 ? 50.094 29.531 11.648 1 36.59 78 THR A N 1
ATOM 625 C CA . THR A 1 78 ? 49.562 28.875 10.461 1 36.59 78 THR A CA 1
ATOM 626 C C . THR A 1 78 ? 48.094 29.203 10.273 1 36.59 78 THR A C 1
ATOM 628 O O . THR A 1 78 ? 47.281 28.969 11.172 1 36.59 78 THR A O 1
ATOM 631 N N . LEU A 1 79 ? 47.719 30.094 9.336 1 36.94 79 LEU A N 1
ATOM 632 C CA . LEU A 1 79 ? 46.375 30.375 8.82 1 36.94 79 LEU A CA 1
ATOM 633 C C . LEU A 1 79 ? 45.688 29.109 8.344 1 36.94 79 LEU A C 1
ATOM 635 O O . LEU A 1 79 ? 46.125 28.484 7.379 1 36.94 79 LEU A O 1
ATOM 639 N N . HIS A 1 80 ? 45.188 28.266 9.211 1 41.47 80 HIS A N 1
ATOM 640 C CA . HIS A 1 80 ? 44.25 27.219 8.797 1 41.47 80 HIS A CA 1
ATOM 641 C C . HIS A 1 80 ? 43.062 27.797 8 1 41.47 80 HIS A C 1
ATOM 643 O O . HIS A 1 80 ? 42.406 28.703 8.477 1 41.47 80 HIS A O 1
ATOM 649 N N . SER A 1 81 ? 43.094 27.875 6.711 1 43.31 81 SER A N 1
ATOM 650 C CA . SER A 1 81 ? 41.906 28.109 5.879 1 43.31 81 SER A CA 1
ATOM 651 C C . SER A 1 81 ? 40.781 27.188 6.289 1 43.31 81 SER A C 1
ATOM 653 O O . SER A 1 81 ? 40.875 25.969 6.164 1 43.31 81 SER A O 1
ATOM 655 N N . SER A 1 82 ? 40.031 27.531 7.258 1 42.94 82 SER A N 1
ATOM 656 C CA . SER A 1 82 ? 38.75 26.859 7.504 1 42.94 82 SER A CA 1
ATOM 657 C C . SER A 1 82 ? 37.906 26.797 6.238 1 42.94 82 SER A C 1
ATOM 659 O O . SER A 1 82 ? 37.469 27.828 5.73 1 42.94 82 SER A O 1
ATOM 661 N N . VAL A 1 83 ? 38.031 25.891 5.297 1 47.91 83 VAL A N 1
ATOM 662 C CA . VAL A 1 83 ? 36.969 25.609 4.359 1 47.91 83 VAL A CA 1
ATOM 663 C C . VAL A 1 83 ? 35.625 25.688 5.082 1 47.91 83 VAL A C 1
ATOM 665 O O . VAL A 1 83 ? 35.438 25.078 6.145 1 47.91 83 VAL A O 1
ATOM 668 N N . PRO A 1 84 ? 34.906 26.734 4.859 1 44.22 84 PRO A N 1
ATOM 669 C CA . PRO A 1 84 ? 33.594 26.656 5.457 1 44.22 84 PRO A CA 1
ATOM 670 C C . PRO A 1 84 ? 32.906 25.297 5.223 1 44.22 84 PRO A C 1
ATOM 672 O O . PRO A 1 84 ? 32.875 24.812 4.09 1 44.22 84 PRO A O 1
ATOM 675 N N . SER A 1 85 ? 33.125 24.234 5.93 1 47.25 85 SER A N 1
ATOM 676 C CA . SER A 1 85 ? 32.156 23.156 5.891 1 47.25 85 SER A CA 1
ATOM 677 C C . SER A 1 85 ? 30.766 23.672 5.605 1 47.25 85 SER A C 1
ATOM 679 O O . SER A 1 85 ? 30.219 24.484 6.375 1 47.25 85 SER A O 1
ATOM 681 N N . SER A 1 86 ? 30.391 24.125 4.441 1 48.09 86 SER A N 1
ATOM 682 C CA . SER A 1 86 ? 29 24.453 4.125 1 48.09 86 SER A CA 1
ATOM 683 C C . SER A 1 86 ? 28.031 23.625 4.969 1 48.09 86 SER A C 1
ATOM 685 O O . SER A 1 86 ? 27.812 22.438 4.688 1 48.09 86 SER A O 1
ATOM 687 N N . THR A 1 87 ? 28 23.562 6.223 1 52.69 87 THR A N 1
ATOM 688 C CA . THR A 1 87 ? 27.062 22.906 7.133 1 52.69 87 THR A CA 1
ATOM 689 C C . THR A 1 87 ? 25.625 23.125 6.664 1 52.69 87 THR A C 1
ATOM 691 O O . THR A 1 87 ? 25.047 24.188 6.871 1 52.69 87 THR A O 1
ATOM 694 N N . GLU A 1 88 ? 25.281 22.844 5.41 1 61.28 88 GLU A N 1
ATOM 695 C CA . GLU A 1 88 ? 23.859 22.859 5.102 1 61.28 88 GLU A CA 1
ATOM 696 C C . GLU A 1 88 ? 23.031 22.469 6.316 1 61.28 88 GLU A C 1
ATOM 698 O O . GLU A 1 88 ? 23.359 21.516 7.023 1 61.28 88 GLU A O 1
ATOM 703 N N . PRO A 1 89 ? 22.281 23.406 6.875 1 73.25 89 PRO A N 1
ATOM 704 C CA . PRO A 1 89 ? 21.484 23.109 8.062 1 73.25 89 PRO A CA 1
ATOM 705 C C . PRO A 1 89 ? 20.766 21.766 7.984 1 73.25 89 PRO A C 1
ATOM 707 O O . PRO A 1 89 ? 20.391 21.328 6.895 1 73.25 89 PRO A O 1
ATOM 710 N N . GLU A 1 90 ? 20.906 21.016 8.992 1 84.25 90 GLU A N 1
ATOM 711 C CA . GLU A 1 90 ? 20.219 19.719 9.109 1 84.25 90 GLU A CA 1
ATOM 712 C C . GLU A 1 90 ? 18.734 19.859 8.82 1 84.25 90 GLU A C 1
ATOM 714 O O . GLU A 1 90 ? 18.094 20.812 9.281 1 84.25 90 GLU A O 1
ATOM 719 N N . PRO A 1 91 ? 18.188 19.078 7.938 1 91.5 91 PRO A N 1
ATOM 720 C CA . PRO A 1 91 ? 16.766 19.188 7.598 1 91.5 91 PRO A CA 1
ATOM 721 C C . PRO A 1 91 ? 15.859 18.938 8.797 1 91.5 91 PRO A C 1
ATOM 723 O O . PRO A 1 91 ? 16.203 18.172 9.695 1 91.5 91 PRO A O 1
ATOM 726 N N . ILE A 1 92 ? 14.805 19.703 8.883 1 95.69 92 ILE A N 1
ATOM 727 C CA . ILE A 1 92 ? 13.773 19.469 9.883 1 95.69 92 ILE A CA 1
ATOM 728 C C . ILE A 1 92 ? 13.023 18.172 9.57 1 95.69 92 ILE A C 1
ATOM 730 O O . ILE A 1 92 ? 12.375 18.062 8.523 1 95.69 92 ILE A O 1
ATOM 734 N N . THR A 1 93 ? 13.102 17.203 10.508 1 97.88 93 THR A N 1
ATOM 735 C CA . THR A 1 93 ? 12.531 15.891 10.211 1 97.88 93 THR A CA 1
ATOM 736 C C . THR A 1 93 ? 11.438 15.539 11.211 1 97.88 93 THR A C 1
ATOM 738 O O . THR A 1 93 ? 10.93 14.414 11.219 1 97.88 93 THR A O 1
ATOM 741 N N . ASN A 1 94 ? 11.086 16.453 12.062 1 98.56 94 ASN A N 1
ATOM 742 C CA . ASN A 1 94 ? 9.992 16.219 13 1 98.56 94 ASN A CA 1
ATOM 743 C C . ASN A 1 94 ? 9.211 17.5 13.273 1 98.56 94 ASN A C 1
ATOM 745 O O . ASN A 1 94 ? 9.742 18.609 13.109 1 98.56 94 ASN A O 1
ATOM 749 N N . CYS A 1 95 ? 7.984 17.328 13.781 1 98.75 95 CYS A N 1
ATOM 750 C CA . CYS A 1 95 ? 7.102 18.484 13.945 1 98.75 95 CYS A CA 1
ATOM 751 C C . CYS A 1 95 ? 6.965 18.859 15.414 1 98.75 95 CYS A C 1
ATOM 753 O O . CYS A 1 95 ? 6.109 19.672 15.773 1 98.75 95 CYS A O 1
ATOM 755 N N . GLY A 1 96 ? 7.73 18.25 16.266 1 98.44 96 GLY A N 1
ATOM 756 C CA . GLY A 1 96 ? 7.727 18.625 17.672 1 98.44 96 GLY A CA 1
ATOM 757 C C . GLY A 1 96 ? 6.59 18 18.453 1 98.44 96 GLY A C 1
ATOM 758 O O . GLY A 1 96 ? 6.207 16.859 18.188 1 98.44 96 GLY A O 1
ATOM 759 N N . LYS A 1 97 ? 6.129 18.703 19.5 1 97.88 97 LYS A N 1
ATOM 760 C CA . LYS A 1 97 ? 5.215 18.078 20.453 1 97.88 97 LYS A CA 1
ATOM 761 C C . LYS A 1 97 ? 3.904 18.859 20.531 1 97.88 97 LYS A C 1
ATOM 763 O O . LYS A 1 97 ? 3.021 18.5 21.328 1 97.88 97 LYS A O 1
ATOM 768 N N . SER A 1 98 ? 3.789 19.875 19.812 1 98 98 SER A N 1
ATOM 769 C CA . SER A 1 98 ? 2.566 20.672 19.812 1 98 98 SER A CA 1
ATOM 770 C C . SER A 1 98 ? 2.305 21.297 18.453 1 98 98 SER A C 1
ATOM 772 O O . SER A 1 98 ? 3.207 21.375 17.609 1 98 98 SER A O 1
ATOM 774 N N . ARG A 1 99 ? 1.082 21.719 18.25 1 98.38 99 ARG A N 1
ATOM 775 C CA . ARG A 1 99 ? 0.742 22.422 17.016 1 98.38 99 ARG A CA 1
ATOM 776 C C . ARG A 1 99 ? 1.604 23.672 16.828 1 98.38 99 ARG A C 1
ATOM 778 O O . ARG A 1 99 ? 2.105 23.922 15.727 1 98.38 99 ARG A O 1
ATOM 785 N N . ALA A 1 100 ? 1.752 24.406 17.828 1 98.25 100 ALA A N 1
ATOM 786 C CA . ALA A 1 100 ? 2.549 25.641 17.766 1 98.25 100 ALA A CA 1
ATOM 787 C C . ALA A 1 100 ? 3.979 25.344 17.328 1 98.25 100 ALA A C 1
ATOM 789 O O . ALA A 1 100 ? 4.535 26.047 16.5 1 98.25 100 ALA A O 1
ATOM 790 N N . GLU A 1 101 ? 4.582 24.281 17.891 1 98.38 101 GLU A N 1
ATOM 791 C CA . GLU A 1 101 ? 5.93 23.891 17.484 1 98.38 101 GLU A CA 1
ATOM 792 C C . GLU A 1 101 ? 5.965 23.453 16.031 1 98.38 101 GLU A C 1
ATOM 794 O O . GLU A 1 101 ? 6.91 23.781 15.297 1 98.38 101 GLU A O 1
ATOM 799 N N . ALA A 1 102 ? 4.922 22.703 15.648 1 98.81 102 ALA A N 1
ATOM 800 C CA . ALA A 1 102 ? 4.852 22.266 14.258 1 98.81 102 ALA A CA 1
ATOM 801 C C . ALA A 1 102 ? 4.871 23.453 13.305 1 98.81 102 ALA A C 1
ATOM 803 O O . ALA A 1 102 ? 5.625 23.453 12.328 1 98.81 102 ALA A O 1
ATOM 804 N N . ILE A 1 103 ? 4.066 24.453 13.609 1 98.5 103 ILE A N 1
ATOM 805 C CA . ILE A 1 103 ? 3.986 25.656 12.773 1 98.5 103 ILE A CA 1
ATOM 806 C C . ILE A 1 103 ? 5.34 26.359 12.758 1 98.5 103 ILE A C 1
ATOM 808 O O . ILE A 1 103 ? 5.824 26.75 11.695 1 98.5 103 ILE A O 1
ATOM 812 N N . SER A 1 104 ? 5.965 26.453 13.891 1 98.19 104 SER A N 1
ATOM 813 C CA . SER A 1 104 ? 7.242 27.141 14 1 98.19 104 SER A CA 1
ATOM 814 C C . SER A 1 104 ? 8.328 26.422 13.211 1 98.19 104 SER A C 1
ATOM 816 O O . SER A 1 104 ? 9.266 27.047 12.711 1 98.19 104 SER A O 1
ATOM 818 N N . ARG A 1 105 ? 8.172 25.156 13.039 1 98.19 105 ARG A N 1
ATOM 819 C CA . ARG A 1 105 ? 9.164 24.344 12.336 1 98.19 105 ARG A CA 1
ATOM 820 C C . ARG A 1 105 ? 8.828 24.25 10.852 1 98.19 105 ARG A C 1
ATOM 822 O O . ARG A 1 105 ? 9.516 23.547 10.094 1 98.19 105 ARG A O 1
ATOM 829 N N . GLY A 1 106 ? 7.762 24.906 10.477 1 98.19 106 GLY A N 1
ATOM 830 C CA . GLY A 1 106 ? 7.398 24.953 9.07 1 98.19 106 GLY A CA 1
ATOM 831 C C . GLY A 1 106 ? 6.66 23.703 8.609 1 98.19 106 GLY A C 1
ATOM 832 O O . GLY A 1 106 ? 6.586 23.438 7.406 1 98.19 106 GLY A O 1
ATOM 833 N N . CYS A 1 107 ? 6.168 22.906 9.539 1 98.81 107 CYS A N 1
ATOM 834 C CA . CYS A 1 107 ? 5.383 21.734 9.188 1 98.81 107 CYS A CA 1
ATOM 835 C C . CYS A 1 107 ? 4.055 22.125 8.555 1 98.81 107 CYS A C 1
ATOM 837 O O . CYS A 1 107 ? 3.561 23.234 8.781 1 98.81 107 CYS A O 1
ATOM 839 N N . VAL A 1 108 ? 3.48 21.234 7.746 1 98.69 108 VAL A N 1
ATOM 840 C CA . VAL A 1 108 ? 2.211 21.453 7.062 1 98.69 108 VAL A CA 1
ATOM 841 C C . VAL A 1 108 ? 1.239 20.312 7.406 1 98.69 108 VAL A C 1
ATOM 843 O O . VAL A 1 108 ? 1.646 19.156 7.551 1 98.69 108 VAL A O 1
ATOM 846 N N . LEU A 1 109 ? -0 20.672 7.559 1 98.81 109 LEU A N 1
ATOM 847 C CA . LEU A 1 109 ? -1.004 19.641 7.816 1 98.81 109 LEU A CA 1
ATOM 848 C C . LEU A 1 109 ? -1.351 18.891 6.535 1 98.81 109 LEU A C 1
ATOM 850 O O . LEU A 1 109 ? -1.826 19.484 5.566 1 98.81 109 LEU A O 1
ATOM 854 N N . ASP A 1 110 ? -1.063 17.625 6.484 1 98.81 110 ASP A N 1
ATOM 855 C CA . ASP A 1 110 ? -1.571 16.703 5.477 1 98.81 110 ASP A CA 1
ATOM 856 C C . ASP A 1 110 ? -2.814 15.969 5.98 1 98.81 110 ASP A C 1
ATOM 858 O O . ASP A 1 110 ? -2.711 15.031 6.777 1 98.81 110 ASP A O 1
ATOM 862 N N . ILE A 1 111 ? -3.932 16.375 5.477 1 98.69 111 ILE A N 1
ATOM 863 C CA . ILE A 1 111 ? -5.211 15.891 5.996 1 98.69 111 ILE A CA 1
ATOM 864 C C . ILE A 1 111 ? -5.32 14.383 5.797 1 98.69 111 ILE A C 1
ATOM 866 O O . ILE A 1 111 ? -5.707 13.656 6.719 1 98.69 111 ILE A O 1
ATOM 870 N N . MET A 1 112 ? -4.93 13.914 4.668 1 98.62 112 MET A N 1
ATOM 871 C CA . MET A 1 112 ? -5.152 12.5 4.371 1 98.62 112 MET A CA 1
ATOM 872 C C . MET A 1 112 ? -4.078 11.633 5.012 1 98.62 112 MET A C 1
ATOM 874 O O . MET A 1 112 ? -4.32 10.461 5.312 1 98.62 112 MET A O 1
ATOM 878 N N . ALA A 1 113 ? -2.885 12.203 5.234 1 98.69 113 ALA A N 1
ATOM 879 C CA . ALA A 1 113 ? -1.898 11.469 6.023 1 98.69 113 ALA A CA 1
ATOM 880 C C . ALA A 1 113 ? -2.291 11.422 7.496 1 98.69 113 ALA A C 1
ATOM 882 O O . ALA A 1 113 ? -1.738 10.641 8.273 1 98.69 113 ALA A O 1
ATOM 883 N N . GLY A 1 114 ? -3.197 12.32 7.918 1 98.69 114 GLY A N 1
ATOM 884 C CA . GLY A 1 114 ? -3.598 12.406 9.312 1 98.69 114 GLY A CA 1
ATOM 885 C C . GLY A 1 114 ? -2.504 12.945 10.219 1 98.69 114 GLY A C 1
ATOM 886 O O . GLY A 1 114 ? -2.33 12.461 11.344 1 98.69 114 GLY A O 1
ATOM 887 N N . ALA A 1 115 ? -1.709 13.898 9.68 1 98.88 115 ALA A N 1
ATOM 888 C CA . ALA A 1 115 ? -0.582 14.352 10.492 1 98.88 115 ALA A CA 1
ATOM 889 C C . ALA A 1 115 ? -0.047 15.688 9.984 1 98.88 115 ALA A C 1
ATOM 891 O O . ALA A 1 115 ? -0.191 16.016 8.797 1 98.88 115 ALA A O 1
ATOM 892 N N . TRP A 1 116 ? 0.495 16.484 10.906 1 98.88 116 TRP A N 1
ATOM 893 C CA . TRP A 1 116 ? 1.446 17.516 10.531 1 98.88 116 TRP A CA 1
ATOM 894 C C . TRP A 1 116 ? 2.768 16.906 10.07 1 98.88 116 TRP A C 1
ATOM 896 O O . TRP A 1 116 ? 3.336 16.062 10.758 1 98.88 116 TRP A O 1
ATOM 906 N N . LEU A 1 117 ? 3.193 17.344 8.883 1 98.88 117 LEU A N 1
ATOM 907 C CA . LEU A 1 117 ? 4.414 16.766 8.336 1 98.88 117 LEU A CA 1
ATOM 908 C C . LEU A 1 117 ? 5.457 17.844 8.062 1 98.88 117 LEU A C 1
ATOM 910 O O . LEU A 1 117 ? 5.125 18.922 7.582 1 98.88 117 LEU A O 1
ATOM 914 N N . PRO A 1 118 ? 6.77 17.484 8.445 1 98.81 118 PRO A N 1
ATOM 915 C CA . PRO A 1 118 ? 7.816 18.344 7.875 1 98.81 118 PRO A CA 1
ATOM 916 C C . PRO A 1 118 ? 7.699 18.484 6.359 1 98.81 118 PRO A C 1
ATOM 918 O O . PRO A 1 118 ? 7.34 17.516 5.672 1 98.81 118 PRO A O 1
ATOM 921 N N . LYS A 1 119 ? 8.016 19.609 5.855 1 98.31 119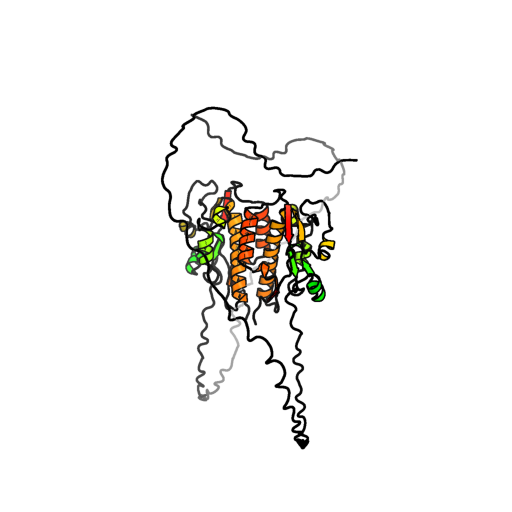 LYS A N 1
ATOM 922 C CA . LYS A 1 119 ? 7.871 19.891 4.434 1 98.31 119 LYS A CA 1
ATOM 923 C C . LYS A 1 119 ? 8.695 18.922 3.59 1 98.31 119 LYS A C 1
ATOM 925 O O . LYS A 1 119 ? 8.312 18.594 2.463 1 98.31 119 LYS A O 1
ATOM 930 N N . ILE A 1 120 ? 9.773 18.375 4.09 1 97.69 120 ILE A N 1
ATOM 931 C CA . ILE A 1 120 ? 10.734 17.578 3.332 1 97.69 120 ILE A CA 1
ATOM 932 C C . ILE A 1 120 ? 10.094 16.266 2.904 1 97.69 120 ILE A C 1
ATOM 934 O O . ILE A 1 120 ? 10.547 15.633 1.946 1 97.69 120 ILE A O 1
ATOM 938 N N . CYS A 1 121 ? 9.039 15.82 3.545 1 98.31 121 CYS A N 1
ATOM 939 C CA . CYS A 1 121 ? 8.43 14.555 3.158 1 98.31 121 CYS A CA 1
ATOM 940 C C . CYS A 1 121 ? 6.961 14.75 2.793 1 98.31 121 CYS A C 1
ATOM 942 O O . CYS A 1 121 ? 6.223 13.773 2.643 1 98.31 121 CYS A O 1
ATOM 944 N N . TYR A 1 122 ? 6.531 16 2.709 1 98.69 122 TYR A N 1
ATOM 945 C CA . TYR A 1 122 ? 5.18 16.328 2.264 1 98.69 122 TYR A CA 1
ATOM 946 C C . TYR A 1 122 ? 5.074 16.266 0.745 1 98.69 122 TYR A C 1
ATOM 948 O O . TYR A 1 122 ? 5.848 16.906 0.035 1 98.69 122 TYR A O 1
ATOM 956 N N . ASP A 1 123 ? 4.184 15.438 0.253 1 98.38 123 ASP A N 1
ATOM 957 C CA . ASP A 1 123 ? 3.904 15.359 -1.178 1 98.38 123 ASP A CA 1
ATOM 958 C C . ASP A 1 123 ? 2.674 16.188 -1.54 1 98.38 123 ASP A C 1
ATOM 960 O O . ASP A 1 123 ? 1.548 15.688 -1.503 1 98.38 123 ASP A O 1
ATOM 964 N N . GLU A 1 124 ? 2.879 17.391 -1.984 1 97.94 124 GLU A N 1
ATOM 965 C CA . GLU A 1 124 ? 1.792 18.328 -2.23 1 97.94 124 GLU A CA 1
ATOM 966 C C . GLU A 1 124 ? 0.877 17.844 -3.348 1 97.94 124 GLU A C 1
ATOM 968 O O . GLU A 1 124 ? -0.348 17.922 -3.238 1 97.94 124 GLU A O 1
ATOM 973 N N . GLU A 1 125 ? 1.43 17.328 -4.379 1 97.62 125 GLU A N 1
ATOM 974 C CA . GLU A 1 125 ? 0.651 16.859 -5.523 1 97.62 125 GLU A CA 1
ATOM 975 C C . GLU A 1 125 ? -0.33 15.758 -5.109 1 97.62 125 GLU A C 1
ATOM 977 O O . GLU A 1 125 ? -1.529 15.859 -5.375 1 97.62 125 GLU A O 1
ATOM 982 N N . LEU A 1 126 ? 0.163 14.734 -4.434 1 98.19 126 LEU A N 1
ATOM 983 C CA . LEU A 1 126 ? -0.706 13.633 -4.016 1 98.19 126 LEU A CA 1
ATOM 984 C C . LEU A 1 126 ? -1.692 14.102 -2.949 1 98.19 126 LEU A C 1
ATOM 986 O O . LEU A 1 126 ? -2.832 13.625 -2.906 1 98.19 126 LEU A O 1
ATOM 990 N N . ALA A 1 127 ? -1.264 15.023 -2.07 1 98.38 127 ALA A N 1
ATOM 991 C CA . ALA A 1 127 ? -2.131 15.539 -1.015 1 98.38 127 ALA A CA 1
ATOM 992 C C . ALA A 1 127 ? -3.322 16.281 -1.603 1 98.38 127 ALA A C 1
ATOM 994 O O . ALA A 1 127 ? -4.441 16.188 -1.087 1 98.38 127 ALA A O 1
ATOM 995 N N . LEU A 1 128 ? -3.102 17.047 -2.656 1 97.19 128 LEU A N 1
ATOM 996 C CA . LEU A 1 128 ? -4.184 17.781 -3.316 1 97.19 128 LEU A CA 1
ATOM 997 C C . LEU A 1 128 ? -5.043 16.828 -4.148 1 97.19 128 LEU A C 1
ATOM 999 O O . LEU A 1 128 ? -6.27 16.953 -4.164 1 97.19 128 LEU A O 1
ATOM 1003 N N . ASP A 1 129 ? -4.43 15.891 -4.781 1 97.44 129 ASP A N 1
ATOM 1004 C CA . ASP A 1 129 ? -5.129 14.93 -5.629 1 97.44 129 ASP A CA 1
ATOM 1005 C C . ASP A 1 129 ? -6.137 14.117 -4.82 1 97.44 129 ASP A C 1
ATOM 1007 O O . ASP A 1 129 ? -7.277 13.93 -5.246 1 97.44 129 ASP A O 1
ATOM 1011 N N . VAL A 1 130 ? -5.746 13.609 -3.703 1 98.06 130 VAL A N 1
ATOM 1012 C CA . VAL A 1 130 ? -6.57 12.711 -2.91 1 98.06 130 VAL A CA 1
ATOM 1013 C C . VAL A 1 130 ? -7.789 13.453 -2.375 1 98.06 130 VAL A C 1
ATOM 1015 O O . VAL A 1 130 ? -8.812 12.844 -2.07 1 98.06 130 VAL A O 1
ATOM 1018 N N . LEU A 1 131 ? -7.723 14.812 -2.232 1 97.69 131 LEU A N 1
ATOM 1019 C CA . LEU A 1 131 ? -8.828 15.609 -1.71 1 97.69 131 LEU A CA 1
ATOM 1020 C C . LEU A 1 131 ? -9.727 16.094 -2.84 1 97.69 131 LEU A C 1
ATOM 1022 O O . LEU A 1 131 ? -10.789 16.672 -2.59 1 97.69 131 LEU A O 1
ATOM 1026 N N . SER A 1 132 ? -9.32 15.867 -4.062 1 97.12 132 SER A N 1
ATOM 1027 C CA . SER A 1 132 ? -10.094 16.312 -5.219 1 97.12 132 SER A CA 1
ATOM 1028 C C . SER A 1 132 ? -11.281 15.391 -5.469 1 97.12 132 SER A C 1
ATOM 1030 O O . SER A 1 132 ? -11.18 14.172 -5.312 1 97.12 132 SER A O 1
ATOM 1032 N N . ASN A 1 133 ? -12.375 15.977 -5.992 1 96.12 133 ASN A N 1
ATOM 1033 C CA . ASN A 1 133 ? -13.562 15.195 -6.328 1 96.12 133 ASN A CA 1
ATOM 1034 C C . ASN A 1 133 ? -13.547 14.742 -7.785 1 96.12 133 ASN A C 1
ATOM 1036 O O . ASN A 1 133 ? -14.453 14.039 -8.234 1 96.12 133 ASN A O 1
ATOM 1040 N N . SER A 1 134 ? -12.531 15.016 -8.414 1 95.5 134 SER A N 1
ATOM 1041 C CA . SER A 1 134 ? -12.531 14.82 -9.859 1 95.5 134 SER A CA 1
ATOM 1042 C C . SER A 1 134 ? -11.836 13.516 -10.242 1 95.5 134 SER A C 1
ATOM 1044 O O . SER A 1 134 ? -11.891 13.094 -11.398 1 95.5 134 SER A O 1
ATOM 1046 N N . THR A 1 135 ? -11.188 12.859 -9.289 1 95.5 135 THR A N 1
ATOM 1047 C CA . THR A 1 135 ? -10.43 11.656 -9.617 1 95.5 135 THR A CA 1
ATOM 1048 C C . THR A 1 135 ? -11.344 10.438 -9.695 1 95.5 135 THR A C 1
ATOM 1050 O O . THR A 1 135 ? -12.414 10.422 -9.086 1 95.5 135 THR A O 1
ATOM 1053 N N . ASP A 1 136 ? -10.906 9.422 -10.477 1 94.88 136 ASP A N 1
ATOM 1054 C CA . ASP A 1 136 ? -11.656 8.18 -10.57 1 94.88 136 ASP A CA 1
ATOM 1055 C C . ASP A 1 136 ? -11.812 7.523 -9.203 1 94.88 136 ASP A C 1
ATOM 1057 O O . ASP A 1 136 ? -12.859 6.961 -8.891 1 94.88 136 ASP A O 1
ATOM 1061 N N . LEU A 1 137 ? -10.789 7.598 -8.406 1 96.56 137 LEU A N 1
ATOM 1062 C CA . LEU A 1 137 ? -10.836 7.016 -7.066 1 96.56 137 LEU A CA 1
ATOM 1063 C C . LEU A 1 137 ? -11.852 7.73 -6.191 1 96.56 137 LEU A C 1
ATOM 1065 O O . LEU A 1 137 ? -12.539 7.098 -5.387 1 96.56 137 LEU A O 1
ATOM 1069 N N . ALA A 1 138 ? -11.992 9.023 -6.348 1 96.75 138 ALA A N 1
ATOM 1070 C CA . ALA A 1 138 ? -12.977 9.797 -5.594 1 96.75 138 ALA A CA 1
ATOM 1071 C C . ALA A 1 138 ? -14.398 9.398 -5.984 1 96.75 138 ALA A C 1
ATOM 1073 O O . ALA A 1 138 ? -15.289 9.32 -5.129 1 96.75 138 ALA A O 1
ATOM 1074 N N . LYS A 1 139 ? -14.602 9.094 -7.207 1 95.38 139 LYS A N 1
ATOM 1075 C CA . LYS A 1 139 ? -15.922 8.75 -7.719 1 95.38 139 LYS A CA 1
ATOM 1076 C C . LYS A 1 139 ? -16.453 7.477 -7.062 1 95.38 139 LYS A C 1
ATOM 1078 O O . LYS A 1 139 ? -17.672 7.285 -6.965 1 95.38 139 LYS A O 1
ATOM 1083 N N . ILE A 1 140 ? -15.602 6.645 -6.617 1 93.81 140 ILE A N 1
ATOM 1084 C CA . ILE A 1 140 ? -16.047 5.367 -6.07 1 93.81 140 ILE A CA 1
ATOM 1085 C C . ILE A 1 140 ? -15.867 5.363 -4.555 1 93.81 140 ILE A C 1
ATOM 1087 O O . ILE A 1 140 ? -15.969 4.316 -3.914 1 93.81 140 ILE A O 1
ATOM 1091 N N . GLY A 1 141 ? -15.492 6.48 -3.998 1 92.31 141 GLY A N 1
ATOM 1092 C CA . GLY A 1 141 ? -15.492 6.621 -2.551 1 92.31 141 GLY A CA 1
ATOM 1093 C C . GLY A 1 141 ? -14.141 6.312 -1.92 1 92.31 141 GLY A C 1
ATOM 1094 O O . GLY A 1 141 ? -14.039 6.172 -0.699 1 92.31 141 GLY A O 1
ATOM 1095 N N . GLY A 1 142 ? -13.031 6.176 -2.76 1 95.44 142 GLY A N 1
ATOM 1096 C CA . GLY A 1 142 ?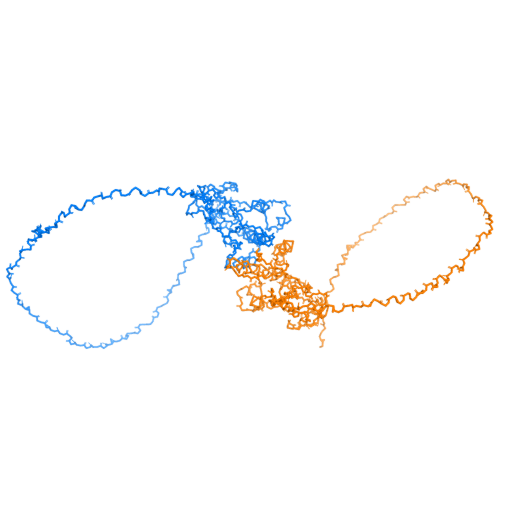 -11.719 5.848 -2.24 1 95.44 142 GLY A CA 1
ATOM 1097 C C . GLY A 1 142 ? -10.852 7.07 -1.976 1 95.44 142 GLY A C 1
ATOM 1098 O O . GLY A 1 142 ? -9.734 6.949 -1.477 1 95.44 142 GLY A O 1
ATOM 1099 N N . ALA A 1 143 ? -11.359 8.227 -2.34 1 97.06 143 ALA A N 1
ATOM 1100 C CA . ALA A 1 143 ? -10.734 9.539 -2.186 1 97.06 143 ALA A CA 1
ATOM 1101 C C . ALA A 1 143 ? -11.781 10.656 -2.23 1 97.06 143 ALA A C 1
ATOM 1103 O O . ALA A 1 143 ? -12.984 10.383 -2.189 1 97.06 143 ALA A O 1
ATOM 1104 N N . GLY A 1 144 ? -11.289 11.883 -2.162 1 97.06 144 GLY A N 1
ATOM 1105 C CA . GLY A 1 144 ? -12.188 13.023 -2.266 1 97.06 144 GLY A CA 1
ATOM 1106 C C . GLY A 1 144 ? -12.352 13.773 -0.958 1 97.06 144 GLY A C 1
ATOM 1107 O O . GLY A 1 144 ? -11.898 13.312 0.091 1 97.06 144 GLY A O 1
ATOM 1108 N N . PRO A 1 145 ? -12.969 14.93 -1.089 1 97.06 145 PRO A N 1
ATOM 1109 C CA . PRO A 1 145 ? -13.219 15.719 0.121 1 97.06 145 PRO A CA 1
ATOM 1110 C C . PRO A 1 145 ? -14.234 15.062 1.051 1 97.06 145 PRO A C 1
ATOM 1112 O O . PRO A 1 145 ? -15.172 14.414 0.584 1 97.06 145 PRO A O 1
ATOM 1115 N N . LEU A 1 146 ? -14.008 15.18 2.324 1 97.25 146 LEU A N 1
ATOM 1116 C CA . LEU A 1 146 ? -14.938 14.727 3.357 1 97.25 146 LEU A CA 1
ATOM 1117 C C . LEU A 1 146 ? -15.398 15.898 4.219 1 97.25 146 LEU A C 1
ATOM 1119 O O . LEU A 1 146 ? -14.68 16.891 4.375 1 97.25 146 LEU A O 1
ATOM 1123 N N . PRO A 1 147 ? -16.672 15.852 4.668 1 98 147 PRO A N 1
ATOM 1124 C CA . PRO A 1 147 ? -17.062 16.844 5.672 1 98 147 PRO A CA 1
ATOM 1125 C C . PRO A 1 147 ? -16.375 16.625 7.016 1 98 147 PRO A C 1
ATOM 1127 O O . PRO A 1 147 ? -16.016 15.492 7.359 1 98 147 PRO A O 1
ATOM 1130 N N . TRP A 1 148 ? -16.219 17.734 7.797 1 98.75 148 TRP A N 1
ATOM 1131 C CA . TRP A 1 148 ? -15.5 17.656 9.07 1 98.75 148 TRP A CA 1
ATOM 1132 C C . TRP A 1 148 ? -16.266 18.375 10.172 1 98.75 148 TRP A C 1
ATOM 1134 O O . TRP A 1 148 ? -17.016 19.312 9.906 1 98.75 148 TRP A O 1
ATOM 1144 N N . TRP A 1 149 ? -16.094 17.891 11.367 1 98.81 149 TRP A N 1
ATOM 1145 C CA . TRP A 1 149 ? -16.672 18.453 12.57 1 98.81 149 TRP A CA 1
ATOM 1146 C C . TRP A 1 149 ? -15.656 18.469 13.711 1 98.81 149 TRP A C 1
ATOM 1148 O O . TRP A 1 149 ? -14.773 17.609 13.773 1 98.81 149 TRP A O 1
ATOM 1158 N N . GLU A 1 150 ? -15.781 19.375 14.641 1 98.38 150 GLU A N 1
ATOM 1159 C CA . GLU A 1 150 ? -14.922 19.453 15.82 1 98.38 150 GLU A CA 1
ATOM 1160 C C . GLU A 1 150 ? -15.336 18.406 16.859 1 98.38 150 GLU A C 1
ATOM 1162 O O . GLU A 1 150 ? -14.516 17.969 17.656 1 98.38 150 GLU A O 1
ATOM 1167 N N . ASP A 1 151 ? -16.641 18.062 16.797 1 97.62 151 ASP A N 1
ATOM 1168 C CA . ASP A 1 151 ? -17.156 17.172 17.828 1 97.62 151 ASP A CA 1
ATOM 1169 C C . ASP A 1 151 ? -17.594 15.828 17.25 1 97.62 151 ASP A C 1
ATOM 1171 O O . ASP A 1 151 ? -17.953 15.742 16.078 1 97.62 151 ASP A O 1
ATOM 1175 N N . HIS A 1 152 ? -17.641 14.789 18.078 1 96.81 152 HIS A N 1
ATOM 1176 C CA . HIS A 1 152 ? -17.953 13.422 17.672 1 96.81 152 HIS A CA 1
ATOM 1177 C C . HIS A 1 152 ? -19.391 13.312 17.172 1 96.81 152 HIS A C 1
ATOM 1179 O O . HIS A 1 152 ? -19.688 12.477 16.312 1 96.81 152 HIS A O 1
ATOM 1185 N N . ASN A 1 153 ? -20.281 14.133 17.688 1 97 153 ASN A N 1
ATOM 1186 C CA . ASN A 1 153 ? -21.703 14.055 17.344 1 97 153 ASN A CA 1
ATOM 1187 C C . ASN A 1 153 ? -22 14.703 16 1 97 153 ASN A C 1
ATOM 1189 O O . ASN A 1 153 ? -23.141 14.672 15.531 1 97 153 ASN A O 1
ATOM 1193 N N . HIS A 1 154 ? -20.984 15.312 15.367 1 98 154 HIS A N 1
ATOM 1194 C CA . HIS A 1 154 ? -21.141 15.984 14.078 1 98 154 HIS A CA 1
ATOM 1195 C C . HIS A 1 154 ? -22.125 17.156 14.188 1 98 154 HIS A C 1
ATOM 1197 O O . HIS A 1 154 ? -23.016 17.297 13.359 1 98 154 HIS A O 1
ATOM 1203 N N . THR A 1 155 ? -21.891 17.953 15.203 1 98.25 155 THR A N 1
ATOM 1204 C CA . THR A 1 155 ? -22.781 19.078 15.43 1 98.25 155 THR A CA 1
ATOM 1205 C C . THR A 1 155 ? -22.062 20.406 15.219 1 98.25 155 THR A C 1
ATOM 1207 O O . THR A 1 155 ? -22.688 21.453 15.039 1 98.25 155 THR A O 1
ATOM 1210 N N . ILE A 1 156 ? -20.797 20.516 15.258 1 98.44 156 ILE A N 1
ATOM 1211 C CA . ILE A 1 156 ? -20.016 21.734 15.078 1 98.44 156 ILE A CA 1
ATOM 1212 C C . ILE A 1 156 ? -19.141 21.609 13.828 1 98.44 156 ILE A C 1
ATOM 1214 O O . ILE A 1 156 ? -17.984 21.188 13.906 1 98.44 156 ILE A O 1
ATOM 1218 N N . PRO A 1 157 ? -19.688 22 12.656 1 98.5 157 PRO A N 1
ATOM 1219 C CA . PRO A 1 157 ? -18.938 21.859 11.406 1 98.5 157 PRO A CA 1
ATOM 1220 C C . PRO A 1 157 ? -17.672 22.703 11.375 1 98.5 157 PRO A C 1
ATOM 1222 O O . PRO A 1 157 ? -17.625 23.781 11.961 1 98.5 157 PRO A O 1
ATOM 1225 N N . ILE A 1 158 ? -16.641 22.203 10.758 1 98.69 158 ILE A N 1
ATOM 1226 C CA . ILE A 1 158 ? -15.406 22.922 10.492 1 98.69 158 ILE A CA 1
ATOM 1227 C C . ILE A 1 158 ? -14.961 22.672 9.055 1 98.69 158 ILE A C 1
ATOM 1229 O O . ILE A 1 158 ? -15 21.531 8.578 1 98.69 158 ILE A O 1
ATOM 1233 N N . ALA A 1 159 ? -14.57 23.75 8.352 1 98 159 ALA A N 1
ATOM 1234 C CA . ALA A 1 159 ? -14.062 23.594 6.984 1 98 159 ALA A CA 1
ATOM 1235 C C . ALA A 1 159 ? -12.727 22.859 6.973 1 98 159 ALA A C 1
ATOM 1237 O O . ALA A 1 159 ? -11.914 23.031 7.887 1 98 159 ALA A O 1
ATOM 1238 N N . ALA A 1 160 ? -12.484 22.109 5.867 1 97.69 160 ALA A N 1
ATOM 1239 C CA . ALA A 1 160 ? -11.25 21.328 5.758 1 97.69 160 ALA A CA 1
ATOM 1240 C C . ALA A 1 160 ? -10.023 22.234 5.863 1 97.69 160 ALA A C 1
ATOM 1242 O O . ALA A 1 160 ? -9.039 21.875 6.516 1 97.69 160 ALA A O 1
ATOM 1243 N N . ASP A 1 161 ? -10.062 23.406 5.254 1 96.5 161 ASP A N 1
ATOM 1244 C CA . ASP A 1 161 ? -8.922 24.312 5.254 1 96.5 161 ASP A CA 1
ATOM 1245 C C . ASP A 1 161 ? -8.68 24.891 6.641 1 96.5 161 ASP A C 1
ATOM 1247 O O . ASP A 1 161 ? -7.617 25.453 6.906 1 96.5 161 ASP A O 1
ATOM 1251 N N . SER A 1 162 ? -9.641 24.766 7.566 1 98.31 162 SER A N 1
ATOM 1252 C CA . SER A 1 162 ? -9.523 25.312 8.914 1 98.31 162 SER A CA 1
ATOM 1253 C C . SER A 1 162 ? -9.039 24.266 9.898 1 98.31 162 SER A C 1
ATOM 1255 O O . SER A 1 162 ? -8.789 24.562 11.07 1 98.31 162 SER A O 1
ATOM 1257 N N . LEU A 1 163 ? -8.883 23.047 9.445 1 98.69 163 LEU A N 1
ATOM 1258 C CA . LEU A 1 163 ? -8.414 21.969 10.32 1 98.69 163 LEU A CA 1
ATOM 1259 C C . LEU A 1 163 ? -7.039 22.297 10.898 1 98.69 163 LEU A C 1
ATOM 1261 O O . LEU A 1 163 ? -6.727 21.922 12.023 1 98.69 163 LEU A O 1
ATOM 1265 N N . LYS A 1 164 ? -6.254 23.016 10.156 1 98.44 164 LYS A N 1
ATOM 1266 C CA . LYS A 1 164 ? -4.906 23.391 10.57 1 98.44 164 LYS A CA 1
ATOM 1267 C C . LYS A 1 164 ? -4.945 24.312 11.797 1 98.44 164 LYS A C 1
ATOM 1269 O O . LYS A 1 164 ? -3.92 24.531 12.445 1 98.44 164 LYS A O 1
ATOM 1274 N N . ASN A 1 165 ? -6.07 24.859 12.148 1 97.88 165 ASN A N 1
ATOM 1275 C CA . ASN A 1 165 ? -6.195 25.812 13.258 1 97.88 165 ASN A CA 1
ATOM 1276 C C . ASN A 1 165 ? -6.609 25.109 14.547 1 97.88 165 ASN A C 1
ATOM 1278 O O . ASN A 1 165 ? -6.711 25.734 15.602 1 97.88 165 ASN A O 1
ATOM 1282 N N . LEU A 1 166 ? -6.844 23.781 14.5 1 98.06 166 LEU A N 1
ATOM 1283 C CA . LEU A 1 166 ? -7.312 23.047 15.664 1 98.06 166 LEU A CA 1
ATOM 1284 C C . LEU A 1 166 ? -6.16 22.734 16.609 1 98.06 166 LEU A C 1
ATOM 1286 O O . LEU A 1 166 ? -5.32 21.875 16.312 1 98.06 166 LEU A O 1
ATOM 1290 N N . ASP A 1 167 ? -6.133 23.344 17.828 1 97.19 167 ASP A N 1
ATOM 1291 C CA . ASP A 1 167 ? -5.109 23.047 18.828 1 97.19 167 ASP A CA 1
ATOM 1292 C C . ASP A 1 167 ? -5.297 21.656 19.422 1 97.19 167 ASP A C 1
ATOM 1294 O O . ASP A 1 167 ? -4.328 21.031 19.859 1 97.19 167 ASP A O 1
ATOM 1298 N N . SER A 1 168 ? -6.559 21.188 19.453 1 96.88 168 SER A N 1
ATOM 1299 C CA . SER A 1 168 ? -6.836 19.859 19.984 1 96.88 168 SER A CA 1
ATOM 1300 C C . SER A 1 168 ? -6.18 18.781 19.125 1 96.88 168 SER A C 1
ATOM 1302 O O . SER A 1 168 ? -6.004 17.656 19.578 1 96.88 168 SER A O 1
ATOM 1304 N N . LEU A 1 169 ? -5.914 19.078 17.828 1 98.62 169 LEU A N 1
ATOM 1305 C CA . LEU A 1 169 ? -5.363 18.141 16.844 1 98.62 169 LEU A CA 1
ATOM 1306 C C . LEU A 1 169 ? -6.344 17.016 16.578 1 98.62 169 LEU A C 1
ATOM 1308 O O . LEU A 1 169 ? -5.938 15.938 16.125 1 98.62 169 LEU A O 1
ATOM 1312 N N . VAL A 1 170 ? -7.609 17.234 16.875 1 98.69 170 VAL A N 1
ATOM 1313 C CA . VAL A 1 170 ? -8.625 16.203 16.703 1 98.69 170 VAL A CA 1
ATOM 1314 C C . VAL A 1 170 ? -9.789 16.75 15.891 1 98.69 170 VAL A C 1
ATOM 1316 O O . VAL A 1 170 ? -10.234 17.875 16.109 1 98.69 170 VAL A O 1
ATOM 1319 N N . ALA A 1 171 ? -10.234 16.016 14.922 1 98.75 171 ALA A N 1
ATOM 1320 C CA . ALA A 1 171 ? -11.445 16.312 14.156 1 98.75 171 ALA A CA 1
ATOM 1321 C C . ALA A 1 171 ? -12.234 15.039 13.859 1 98.75 171 ALA A C 1
ATOM 1323 O O . ALA A 1 171 ? -11.75 13.93 14.125 1 98.75 171 ALA A O 1
ATOM 1324 N N . ASN A 1 172 ? -13.484 15.242 13.453 1 98.75 172 ASN A N 1
ATOM 1325 C CA . ASN A 1 172 ? -14.391 14.117 13.203 1 98.75 172 ASN A CA 1
ATOM 1326 C C . ASN A 1 172 ? -14.961 14.156 11.789 1 98.75 172 ASN A C 1
ATOM 1328 O O . ASN A 1 172 ? -15.203 15.227 11.242 1 98.75 172 ASN A O 1
ATOM 1332 N N . THR A 1 173 ? -15.117 12.984 11.242 1 98.19 173 THR A N 1
ATOM 1333 C CA . THR A 1 173 ? -15.672 12.82 9.898 1 98.19 173 THR A CA 1
ATOM 1334 C C . THR A 1 173 ? -16.375 11.477 9.766 1 98.19 173 THR A C 1
ATOM 1336 O O . THR A 1 173 ? -16.969 10.977 10.727 1 98.19 173 THR A O 1
ATOM 1339 N N . TRP A 1 174 ? -16.391 10.945 8.555 1 96.06 174 TRP A N 1
ATOM 1340 C CA . TRP A 1 174 ? -17.062 9.664 8.312 1 96.06 174 TRP A CA 1
ATOM 1341 C C . TRP A 1 174 ? -16.031 8.594 7.938 1 96.06 174 TRP A C 1
ATOM 1343 O O . TRP A 1 174 ? -14.883 8.906 7.637 1 96.06 174 TRP A O 1
ATOM 1353 N N . GLU A 1 175 ? -16.453 7.359 7.883 1 94.44 175 GLU A N 1
ATOM 1354 C CA . GLU A 1 175 ? -15.633 6.156 7.801 1 94.44 175 GLU A CA 1
ATOM 1355 C C . GLU A 1 175 ? -14.859 6.105 6.484 1 94.44 175 GLU A C 1
ATOM 1357 O O . GLU A 1 175 ? -13.766 5.543 6.422 1 94.44 175 GLU A O 1
ATOM 1362 N N . PRO A 1 176 ? -15.297 6.727 5.398 1 94.69 176 PRO A N 1
ATOM 1363 C CA . PRO A 1 176 ? -14.508 6.645 4.164 1 94.69 176 PRO A CA 1
ATOM 1364 C C . PRO A 1 176 ? -13.094 7.199 4.332 1 94.69 176 PRO A C 1
ATOM 1366 O O . PRO A 1 176 ? -12.203 6.891 3.533 1 94.69 176 PRO A O 1
ATOM 1369 N N . TYR A 1 177 ? -12.883 7.957 5.398 1 97.19 177 TYR A N 1
ATOM 1370 C CA . TYR A 1 177 ? -11.547 8.477 5.688 1 97.19 177 TYR A CA 1
ATOM 1371 C C . TYR A 1 177 ? -10.547 7.344 5.859 1 97.19 177 TYR A C 1
ATOM 1373 O O . TYR A 1 177 ? -9.398 7.453 5.434 1 97.19 177 TYR A O 1
ATOM 1381 N N . HIS A 1 178 ? -10.992 6.242 6.453 1 96.5 178 HIS A N 1
ATOM 1382 C CA . HIS A 1 178 ? -10.078 5.137 6.711 1 96.5 178 HIS A CA 1
ATOM 1383 C C . HIS A 1 178 ? -9.5 4.582 5.414 1 96.5 178 HIS A C 1
ATOM 1385 O O . HIS A 1 178 ? -8.281 4.457 5.273 1 96.5 178 HIS A O 1
ATOM 1391 N N . SER A 1 179 ? -10.406 4.312 4.496 1 96.31 179 SER A N 1
ATOM 1392 C CA . SER A 1 179 ? -9.938 3.756 3.229 1 96.31 179 SER A CA 1
ATOM 1393 C C . SER A 1 179 ? -9.086 4.758 2.465 1 96.31 179 SER A C 1
ATOM 1395 O O . SER A 1 179 ? -8.008 4.414 1.974 1 96.31 179 SER A O 1
ATOM 1397 N N . ALA A 1 180 ? -9.547 5.98 2.404 1 97.62 180 ALA A N 1
ATOM 1398 C CA . ALA A 1 180 ? -8.812 7.012 1.679 1 97.62 180 ALA A CA 1
ATOM 1399 C C . ALA A 1 180 ? -7.426 7.23 2.285 1 97.62 180 ALA A C 1
ATOM 1401 O O . ALA A 1 180 ? -6.434 7.344 1.562 1 97.62 180 ALA A O 1
ATOM 1402 N N . HIS A 1 181 ? -7.348 7.281 3.566 1 98.5 181 HIS A N 1
ATOM 1403 C CA . HIS A 1 181 ? -6.102 7.422 4.312 1 98.5 181 HIS A CA 1
ATOM 1404 C C . HIS A 1 181 ? -5.133 6.289 3.98 1 98.5 181 HIS A C 1
ATOM 1406 O O . HIS A 1 181 ? -3.963 6.535 3.678 1 98.5 181 HIS A O 1
ATOM 1412 N N . CYS A 1 182 ? -5.645 5.066 4.027 1 98.56 182 CYS A N 1
ATOM 1413 C CA . CYS A 1 182 ? -4.82 3.887 3.803 1 98.56 182 CYS A CA 1
ATOM 1414 C C . CYS A 1 182 ? -4.285 3.859 2.375 1 98.56 182 CYS A C 1
ATOM 1416 O O . CYS A 1 182 ? -3.088 3.666 2.158 1 98.56 182 CYS A O 1
ATOM 1418 N N . LEU A 1 183 ? -5.176 4.098 1.455 1 98.56 183 LEU A N 1
ATOM 1419 C CA . LEU A 1 183 ? -4.789 4.062 0.048 1 98.56 183 LEU A CA 1
ATOM 1420 C C . LEU A 1 183 ? -3.818 5.191 -0.279 1 98.56 183 LEU A C 1
ATOM 1422 O O . LEU A 1 183 ? -2.881 5.004 -1.058 1 98.56 183 LEU A O 1
ATOM 1426 N N . TYR A 1 184 ? -4.031 6.324 0.317 1 98.75 184 TYR A N 1
ATOM 1427 C CA . TYR A 1 184 ? -3.141 7.469 0.153 1 98.75 184 TYR A CA 1
ATOM 1428 C C . TYR A 1 184 ? -1.73 7.137 0.625 1 98.75 184 TYR A C 1
ATOM 1430 O O . TYR A 1 184 ? -0.752 7.426 -0.067 1 98.75 184 TYR A O 1
ATOM 1438 N N . ASN A 1 185 ? -1.576 6.488 1.751 1 98.81 185 ASN A N 1
ATOM 1439 C CA . ASN A 1 185 ? -0.263 6.141 2.283 1 98.81 185 ASN A CA 1
ATOM 1440 C C . ASN A 1 185 ? 0.455 5.133 1.389 1 98.81 185 ASN A C 1
ATOM 1442 O O . ASN A 1 185 ? 1.676 5.191 1.235 1 98.81 185 ASN A O 1
ATOM 1446 N N . TRP A 1 186 ? -0.324 4.242 0.827 1 98.88 186 TRP A N 1
ATOM 1447 C CA . TRP A 1 186 ? 0.26 3.305 -0.124 1 98.88 186 TRP A CA 1
ATOM 1448 C C . TRP A 1 186 ? 0.826 4.039 -1.336 1 98.88 186 TRP A C 1
ATOM 1450 O O . TRP A 1 186 ? 1.945 3.76 -1.771 1 98.88 186 TRP A O 1
ATOM 1460 N N . ARG A 1 187 ? 0.096 4.973 -1.834 1 98.56 187 ARG A N 1
ATOM 1461 C CA . ARG A 1 187 ? 0.533 5.738 -2.998 1 98.56 187 ARG A CA 1
ATOM 1462 C C . ARG A 1 187 ? 1.751 6.594 -2.666 1 98.56 187 ARG A C 1
ATOM 1464 O O . ARG A 1 187 ? 2.676 6.707 -3.473 1 98.56 187 ARG A O 1
ATOM 1471 N N . ILE A 1 188 ? 1.785 7.207 -1.469 1 98.69 188 ILE A N 1
ATOM 1472 C CA . ILE A 1 188 ? 2.928 7.984 -1.007 1 98.69 188 ILE A CA 1
ATOM 1473 C C . ILE A 1 188 ? 4.172 7.102 -0.962 1 98.69 188 ILE A C 1
ATOM 1475 O O . ILE A 1 188 ? 5.238 7.492 -1.443 1 98.69 188 ILE A O 1
ATOM 1479 N N . LEU A 1 189 ? 4.008 5.926 -0.422 1 98.75 189 LEU A N 1
ATOM 1480 C CA . LEU A 1 189 ? 5.117 4.984 -0.327 1 98.75 189 LEU A CA 1
ATOM 1481 C C . LEU A 1 189 ? 5.617 4.594 -1.714 1 98.75 189 LEU A C 1
ATOM 1483 O O . LEU A 1 189 ? 6.828 4.582 -1.96 1 98.75 189 LEU A O 1
ATOM 1487 N N . THR A 1 190 ? 4.723 4.273 -2.586 1 98.62 190 THR A N 1
ATOM 1488 C CA . THR A 1 190 ? 5.082 3.867 -3.939 1 98.62 190 THR A CA 1
ATOM 1489 C C . THR A 1 190 ? 5.863 4.973 -4.645 1 98.62 190 THR A C 1
ATOM 1491 O O . THR A 1 190 ? 6.934 4.723 -5.203 1 98.62 190 THR A O 1
ATOM 1494 N N . LYS A 1 191 ? 5.32 6.16 -4.551 1 97.88 191 LYS A N 1
ATOM 1495 C CA . LYS A 1 191 ? 5.965 7.293 -5.211 1 97.88 191 LYS A CA 1
ATOM 1496 C C . LYS A 1 191 ? 7.352 7.555 -4.629 1 97.88 191 LYS A C 1
ATOM 1498 O O . LYS A 1 191 ? 8.312 7.758 -5.371 1 97.88 191 LYS A O 1
ATOM 1503 N N . ALA A 1 192 ? 7.457 7.555 -3.34 1 97.06 192 ALA A N 1
ATOM 1504 C CA . ALA A 1 192 ? 8.742 7.781 -2.691 1 97.06 192 ALA A CA 1
ATOM 1505 C C . ALA A 1 192 ? 9.758 6.711 -3.092 1 97.06 192 ALA A C 1
ATOM 1507 O O . ALA A 1 192 ? 10.914 7.02 -3.373 1 97.06 192 ALA A O 1
ATOM 1508 N N . THR A 1 193 ? 9.32 5.465 -3.145 1 96.25 193 THR A N 1
ATOM 1509 C CA . THR A 1 193 ? 10.203 4.355 -3.502 1 96.25 193 THR A CA 1
ATOM 1510 C C . THR A 1 193 ? 10.68 4.492 -4.945 1 96.25 193 THR A C 1
ATOM 1512 O O . THR A 1 193 ? 11.852 4.23 -5.242 1 96.25 193 THR A O 1
ATOM 1515 N N . LYS A 1 194 ? 9.805 4.902 -5.793 1 95.25 194 LYS A N 1
ATOM 1516 C CA . LYS A 1 194 ? 10.18 5.098 -7.188 1 95.25 194 LYS A CA 1
ATOM 1517 C C . LYS A 1 194 ? 11.219 6.215 -7.328 1 95.25 194 LYS A C 1
ATOM 1519 O O . LYS A 1 194 ? 12.133 6.117 -8.148 1 95.25 194 LYS A O 1
ATOM 1524 N N . ARG A 1 195 ? 11.055 7.25 -6.578 1 93.25 195 ARG A N 1
ATOM 1525 C CA . ARG A 1 195 ? 12.031 8.336 -6.59 1 93.25 195 ARG A CA 1
ATOM 1526 C C . ARG A 1 195 ? 13.414 7.828 -6.203 1 93.25 195 ARG A C 1
ATOM 1528 O O . ARG A 1 195 ? 14.406 8.156 -6.863 1 93.25 195 ARG A O 1
ATOM 1535 N N . VAL A 1 196 ? 13.469 7.023 -5.203 1 91.44 196 VAL A N 1
ATOM 1536 C CA . VAL A 1 196 ? 14.734 6.441 -4.781 1 91.44 196 VAL A CA 1
ATOM 1537 C C . VAL A 1 196 ? 15.305 5.574 -5.902 1 91.44 196 VAL A C 1
ATOM 1539 O O . VAL A 1 196 ? 16.484 5.664 -6.227 1 91.44 196 VAL A O 1
ATOM 1542 N N . ARG A 1 197 ? 14.469 4.785 -6.453 1 89.81 197 ARG A N 1
ATOM 1543 C CA . ARG A 1 197 ? 14.898 3.885 -7.523 1 89.81 197 ARG A CA 1
ATOM 1544 C C . ARG A 1 197 ? 15.484 4.664 -8.695 1 89.81 197 ARG A C 1
ATOM 1546 O O . ARG A 1 197 ? 16.422 4.203 -9.344 1 89.81 197 ARG A O 1
ATOM 1553 N N . TRP A 1 198 ? 14.93 5.812 -8.945 1 90.44 198 TRP A N 1
ATOM 1554 C CA . TRP A 1 198 ? 15.375 6.613 -10.086 1 90.44 198 TRP A CA 1
ATOM 1555 C C . TRP A 1 198 ? 16.625 7.41 -9.727 1 90.44 198 TRP A C 1
ATOM 1557 O O . TRP A 1 198 ? 17.141 8.164 -10.555 1 90.44 198 TRP A O 1
ATOM 1567 N N . GLY A 1 199 ? 17.125 7.273 -8.477 1 85.69 199 GLY A N 1
ATOM 1568 C CA . GLY A 1 199 ? 18.422 7.824 -8.109 1 85.69 199 GLY A CA 1
ATOM 1569 C C . GLY A 1 199 ? 18.312 9.172 -7.41 1 85.69 199 GLY A C 1
ATOM 1570 O O . GLY A 1 199 ? 19.328 9.836 -7.188 1 85.69 199 GLY A O 1
ATOM 1571 N N . GLU A 1 200 ? 17.047 9.609 -7.133 1 90.62 200 GLU A N 1
ATOM 1572 C CA . GLU A 1 200 ? 16.906 10.859 -6.391 1 90.62 200 GLU A CA 1
ATOM 1573 C C . GLU A 1 200 ? 17.531 10.742 -5.004 1 90.62 200 GLU A C 1
ATOM 1575 O O . GLU A 1 200 ? 17.375 9.727 -4.324 1 90.62 200 GLU A O 1
ATOM 1580 N N . LYS A 1 201 ? 18.344 11.727 -4.602 1 88.38 201 LYS A N 1
ATOM 1581 C CA . LYS A 1 201 ? 18.938 11.781 -3.271 1 88.38 201 LYS A CA 1
ATOM 1582 C C . LYS A 1 201 ? 18.094 12.633 -2.324 1 88.38 201 LYS A C 1
ATOM 1584 O O . LYS A 1 201 ? 17.391 13.547 -2.762 1 88.38 201 LYS A O 1
ATOM 1589 N N . GLY A 1 202 ? 18.203 12.281 -1.087 1 91.19 202 GLY A N 1
ATOM 1590 C CA . GLY A 1 202 ? 17.484 13.062 -0.085 1 91.19 202 GLY A CA 1
ATOM 1591 C C . GLY A 1 202 ? 15.984 12.836 -0.106 1 91.19 202 GLY A C 1
ATOM 1592 O O . GLY A 1 202 ? 15.211 13.781 0.069 1 91.19 202 GLY A O 1
ATOM 1593 N N . VAL A 1 203 ? 15.578 11.617 -0.432 1 94.5 203 VAL A N 1
ATOM 1594 C CA . VAL A 1 203 ? 14.156 11.297 -0.439 1 94.5 203 VAL A CA 1
ATOM 1595 C C . VAL A 1 203 ? 13.703 10.945 0.975 1 94.5 203 VAL A C 1
ATOM 1597 O O . VAL A 1 203 ? 14.195 9.992 1.576 1 94.5 203 VAL A O 1
ATOM 1600 N N . TYR A 1 204 ? 12.805 11.766 1.508 1 96.88 204 TYR A N 1
ATOM 1601 C CA . TYR A 1 204 ? 12.227 11.547 2.83 1 96.88 204 TYR A CA 1
ATOM 1602 C C . TYR A 1 204 ? 10.781 11.086 2.723 1 96.88 204 TYR A C 1
ATOM 1604 O O . TYR A 1 204 ? 10.094 11.391 1.744 1 96.88 204 TYR A O 1
ATOM 1612 N N . ILE A 1 205 ? 10.375 10.352 3.742 1 98 205 ILE A N 1
ATOM 1613 C CA . ILE A 1 205 ? 9 9.844 3.789 1 98 205 ILE A CA 1
ATOM 1614 C C . ILE A 1 205 ? 8.484 9.898 5.223 1 98 205 ILE A C 1
ATOM 1616 O O . ILE A 1 205 ? 9.258 9.789 6.176 1 98 205 ILE A O 1
ATOM 1620 N N . HIS A 1 206 ? 7.141 10.188 5.32 1 98.56 206 HIS A N 1
ATOM 1621 C CA . HIS A 1 206 ? 6.484 10.078 6.621 1 98.56 206 HIS A CA 1
ATOM 1622 C C . HIS A 1 206 ? 6.695 8.703 7.23 1 98.56 206 HIS A C 1
ATOM 1624 O O . HIS A 1 206 ? 6.414 7.684 6.59 1 98.56 206 HIS A O 1
ATOM 1630 N N . THR A 1 207 ? 7.145 8.594 8.5 1 98.06 207 THR A N 1
ATOM 1631 C CA . THR A 1 207 ? 7.523 7.336 9.133 1 98.06 207 THR A CA 1
ATOM 1632 C C . THR A 1 207 ? 6.348 6.363 9.148 1 98.06 207 THR A C 1
ATOM 1634 O O . THR A 1 207 ? 6.535 5.152 9.023 1 98.06 207 THR A O 1
ATOM 1637 N N . GLN A 1 208 ? 5.16 6.879 9.242 1 98.06 208 GLN A N 1
ATOM 1638 C CA . GLN A 1 208 ? 3.998 6.004 9.344 1 98.06 208 GLN A CA 1
ATOM 1639 C C . GLN A 1 208 ? 3.727 5.297 8.016 1 98.06 208 GLN A C 1
ATOM 1641 O O . GLN A 1 208 ? 3.109 4.23 7.988 1 98.06 208 GLN A O 1
ATOM 1646 N N . ALA A 1 209 ? 4.176 5.848 6.895 1 98.12 209 ALA A N 1
ATOM 1647 C CA . ALA A 1 209 ? 3.949 5.246 5.582 1 98.12 209 ALA A CA 1
ATOM 1648 C C . ALA A 1 209 ? 4.801 3.998 5.395 1 98.12 209 ALA A C 1
ATOM 1650 O O . ALA A 1 209 ? 4.523 3.176 4.516 1 98.12 209 ALA A O 1
ATOM 1651 N N . ILE A 1 210 ? 5.836 3.854 6.215 1 97.5 210 ILE A N 1
ATOM 1652 C CA . ILE A 1 210 ? 6.684 2.674 6.078 1 97.5 210 ILE A CA 1
ATOM 1653 C C . ILE A 1 210 ? 6.668 1.872 7.379 1 97.5 210 ILE A C 1
ATOM 1655 O O . ILE A 1 210 ? 7.484 0.969 7.566 1 97.5 210 ILE A O 1
ATOM 1659 N N . ASN A 1 211 ? 5.852 2.277 8.312 1 97.75 211 ASN A N 1
ATOM 1660 C CA . ASN A 1 211 ? 5.66 1.498 9.531 1 97.75 211 ASN A CA 1
ATOM 1661 C C . ASN A 1 211 ? 4.832 0.243 9.266 1 97.75 211 ASN A C 1
ATOM 1663 O O . ASN A 1 211 ? 3.633 0.332 9 1 97.75 211 ASN A O 1
ATOM 1667 N N . PHE A 1 212 ? 5.465 -0.917 9.43 1 97.44 212 PHE A N 1
ATOM 1668 C CA . PHE A 1 212 ? 4.84 -2.17 9.023 1 97.44 212 PHE A CA 1
ATOM 1669 C C . PHE A 1 212 ? 3.592 -2.441 9.859 1 97.44 212 PHE A C 1
ATOM 1671 O O . PHE A 1 212 ? 2.605 -2.979 9.344 1 97.44 212 PHE A O 1
ATOM 1678 N N . ASN A 1 213 ? 3.604 -2.1 11.133 1 97.31 213 ASN A N 1
ATOM 1679 C CA . ASN A 1 213 ? 2.42 -2.264 11.969 1 97.31 213 ASN A CA 1
ATOM 1680 C C . ASN A 1 213 ? 1.265 -1.392 11.492 1 97.31 213 ASN A C 1
ATOM 1682 O O . ASN A 1 213 ? 0.11 -1.822 11.5 1 97.31 213 ASN A O 1
ATOM 1686 N N . HIS A 1 214 ? 1.585 -0.215 11.117 1 98.38 214 HIS A N 1
ATOM 1687 C CA . HIS A 1 214 ? 0.557 0.66 10.57 1 98.38 214 HIS A CA 1
ATOM 1688 C C . HIS A 1 214 ? 0.007 0.108 9.258 1 98.38 214 HIS A C 1
ATOM 1690 O O . HIS A 1 214 ? -1.206 0.116 9.039 1 98.38 214 HIS A O 1
ATOM 1696 N N . VAL A 1 215 ? 0.86 -0.373 8.422 1 98.31 215 VAL A N 1
ATOM 1697 C CA . VAL A 1 215 ? 0.459 -0.97 7.148 1 98.31 215 VAL A CA 1
ATOM 1698 C C . VAL A 1 215 ? -0.446 -2.174 7.406 1 98.31 215 VAL A C 1
ATOM 1700 O O . VAL A 1 215 ? -1.478 -2.334 6.746 1 98.31 215 VAL A O 1
ATOM 1703 N N . ASN A 1 216 ? -0.096 -3.004 8.398 1 97.25 216 ASN A N 1
ATOM 1704 C CA . ASN A 1 216 ? -0.948 -4.133 8.758 1 97.25 216 ASN A CA 1
ATOM 1705 C C . ASN A 1 216 ? -2.314 -3.668 9.258 1 97.25 216 ASN A C 1
ATOM 1707 O O . ASN A 1 216 ? -3.34 -4.258 8.906 1 97.25 216 ASN A O 1
ATOM 1711 N N . HIS A 1 217 ? -2.316 -2.637 10.039 1 97.69 217 HIS A N 1
ATOM 1712 C CA . HIS A 1 217 ? -3.58 -2.08 10.508 1 97.69 217 HIS A CA 1
ATOM 1713 C C . HIS A 1 217 ? -4.43 -1.577 9.344 1 97.69 217 HIS A C 1
ATOM 1715 O O . HIS A 1 217 ? -5.637 -1.809 9.312 1 97.69 217 HIS A O 1
ATOM 1721 N N . CYS A 1 218 ? -3.816 -0.894 8.406 1 98.12 218 CYS A N 1
ATOM 1722 C CA . CYS A 1 218 ? -4.516 -0.441 7.211 1 98.12 218 CYS A CA 1
ATOM 1723 C C . CYS A 1 218 ? -5.059 -1.622 6.418 1 98.12 218 CYS A C 1
ATOM 1725 O O . CYS A 1 218 ? -6.168 -1.561 5.887 1 98.12 218 CYS A O 1
ATOM 1727 N N . ASN A 1 219 ? -4.203 -2.701 6.277 1 97.69 219 ASN A N 1
ATOM 1728 C CA . ASN A 1 219 ? -4.684 -3.898 5.598 1 97.69 219 ASN A CA 1
ATOM 1729 C C . ASN A 1 219 ? -5.98 -4.414 6.215 1 97.69 219 ASN A C 1
ATOM 1731 O O . ASN A 1 219 ? -6.941 -4.703 5.5 1 97.69 219 ASN A O 1
ATOM 1735 N N . GLU A 1 220 ? -6.035 -4.477 7.492 1 96.75 220 GLU A N 1
ATOM 1736 C CA . GLU A 1 220 ? -7.227 -4.949 8.195 1 96.75 220 GLU A CA 1
ATOM 1737 C C . GLU A 1 220 ? -8.398 -3.984 8.008 1 96.75 220 GLU A C 1
ATOM 1739 O O . GLU A 1 220 ? -9.523 -4.41 7.754 1 96.75 220 GLU A O 1
ATOM 1744 N N . ALA A 1 221 ? -8.133 -2.707 8.086 1 95.75 221 ALA A N 1
ATOM 1745 C CA . ALA A 1 221 ? -9.18 -1.693 7.965 1 95.75 221 ALA A CA 1
ATOM 1746 C C . ALA A 1 221 ? -9.812 -1.725 6.578 1 95.75 221 ALA A C 1
ATOM 1748 O O . ALA A 1 221 ? -11.031 -1.571 6.441 1 95.75 221 ALA A O 1
ATOM 1749 N N . LEU A 1 222 ? -9.031 -1.941 5.566 1 96.44 222 LEU A N 1
ATOM 1750 C CA . LEU A 1 222 ? -9.539 -1.939 4.199 1 96.44 222 LEU A CA 1
ATOM 1751 C C . LEU A 1 222 ? -10.477 -3.119 3.967 1 96.44 222 LEU A C 1
ATOM 1753 O O . LEU A 1 222 ? -11.367 -3.051 3.117 1 96.44 222 LEU A O 1
ATOM 1757 N N . ILE A 1 223 ? -10.266 -4.191 4.73 1 95.19 223 ILE A N 1
ATOM 1758 C CA . ILE A 1 223 ? -11.102 -5.375 4.586 1 95.19 223 ILE A CA 1
ATOM 1759 C C . ILE A 1 223 ? -12.367 -5.223 5.426 1 95.19 223 ILE A C 1
ATOM 1761 O O . ILE A 1 223 ? -13.461 -5.574 4.98 1 95.19 223 ILE A O 1
ATOM 1765 N N . THR A 1 224 ? -12.266 -4.621 6.562 1 92.81 224 THR A N 1
ATOM 1766 C CA . THR A 1 224 ? -13.359 -4.676 7.527 1 92.81 224 THR A CA 1
ATOM 1767 C C . THR A 1 224 ? -14.188 -3.393 7.484 1 92.81 224 THR A C 1
ATOM 1769 O O . THR A 1 224 ? -15.305 -3.35 8.008 1 92.81 224 THR A O 1
ATOM 1772 N N . GLN A 1 225 ? -13.586 -2.361 6.875 1 87.44 225 GLN A N 1
ATOM 1773 C CA . GLN A 1 225 ? -14.273 -1.073 6.867 1 87.44 225 GLN A CA 1
ATOM 1774 C C . GLN A 1 225 ? -14.438 -0.547 5.445 1 87.44 225 GLN A C 1
ATOM 1776 O O . GLN A 1 225 ? -13.914 0.518 5.105 1 87.44 225 GLN A O 1
ATOM 1781 N N . PRO A 1 226 ? -15.195 -1.262 4.648 1 81.75 226 PRO A N 1
ATOM 1782 C CA . PRO A 1 226 ? -15.453 -0.703 3.318 1 81.75 226 PRO A CA 1
ATOM 1783 C C . PRO A 1 226 ? -16.234 0.61 3.375 1 81.75 226 PRO A C 1
ATOM 1785 O O . PRO A 1 226 ? -16.922 0.88 4.363 1 81.75 226 PRO A O 1
ATOM 1788 N N . PRO A 1 227 ? -16.047 1.403 2.316 1 80.5 227 PRO A N 1
ATOM 1789 C CA . PRO A 1 227 ? -16.797 2.662 2.338 1 80.5 227 PRO A CA 1
ATOM 1790 C C . PRO A 1 227 ? -18.297 2.453 2.34 1 80.5 227 PRO A C 1
ATOM 1792 O O . PRO A 1 227 ? -18.797 1.472 1.775 1 80.5 227 PRO A O 1
ATOM 1795 N N . GLY A 1 228 ? -19 3.408 2.992 1 81.31 228 GLY A N 1
ATOM 1796 C CA . GLY A 1 228 ? -20.453 3.416 2.934 1 81.31 228 GLY A CA 1
ATOM 1797 C C . GLY A 1 228 ? -21.094 2.803 4.16 1 81.31 228 GLY A C 1
ATOM 1798 O O . GLY A 1 228 ? -22.312 2.559 4.168 1 81.31 228 GLY A O 1
ATOM 1799 N N . LEU A 1 229 ? -20.375 2.477 5.133 1 86.06 229 LEU A N 1
ATOM 1800 C CA . LEU A 1 229 ? -20.922 1.869 6.344 1 86.06 229 LEU A CA 1
ATOM 1801 C C . LEU A 1 229 ? -21.656 2.904 7.188 1 86.06 229 LEU A C 1
ATOM 1803 O O . LEU A 1 229 ? -22.438 2.547 8.078 1 86.06 229 LEU A O 1
ATOM 1807 N N . GLY A 1 230 ? -21.391 4.227 6.934 1 90.38 230 GLY A N 1
ATOM 1808 C CA . GLY A 1 230 ? -22.047 5.285 7.684 1 90.38 230 GLY A CA 1
ATOM 1809 C C . GLY A 1 230 ? -21.594 5.355 9.133 1 90.38 230 GLY A C 1
ATOM 1810 O O . GLY A 1 230 ? -22.406 5.629 10.023 1 90.38 230 GLY A O 1
ATOM 1811 N N . ARG A 1 231 ? -20.359 5.047 9.414 1 93.75 231 ARG A N 1
ATOM 1812 C CA . ARG A 1 231 ? -19.812 5.105 10.766 1 93.75 231 ARG A CA 1
ATOM 1813 C C . ARG A 1 231 ? -19.016 6.387 10.977 1 93.75 231 ARG A C 1
ATOM 1815 O O . ARG A 1 231 ? -18.297 6.832 10.078 1 93.75 231 ARG A O 1
ATOM 1822 N N . LYS A 1 232 ? -19.141 6.941 12.172 1 96.5 232 LYS A N 1
ATOM 1823 C CA . LYS A 1 232 ? -18.375 8.125 12.539 1 96.5 232 LYS A CA 1
ATOM 1824 C C . LYS A 1 232 ? -16.906 7.777 12.773 1 96.5 232 LYS A C 1
ATOM 1826 O O . LYS A 1 232 ? -16.594 6.703 13.289 1 96.5 232 LYS A O 1
ATOM 1831 N N . THR A 1 233 ? -16.109 8.688 12.391 1 97.06 233 THR A N 1
ATOM 1832 C CA . THR A 1 233 ? -14.672 8.484 12.523 1 97.06 233 THR A CA 1
ATOM 1833 C C . THR A 1 233 ? -14.008 9.711 13.148 1 97.06 233 THR A C 1
ATOM 1835 O O . THR A 1 233 ? -14.234 10.836 12.703 1 97.06 233 THR A O 1
ATOM 1838 N N . GLN A 1 234 ? -13.281 9.461 14.234 1 98.38 234 GLN A N 1
ATOM 1839 C CA . GLN A 1 234 ? -12.438 10.5 14.828 1 98.38 234 GLN A CA 1
ATOM 1840 C C . GLN A 1 234 ? -11 10.398 14.32 1 98.38 234 GLN A C 1
ATOM 1842 O O . GLN A 1 234 ? -10.422 9.312 14.289 1 98.38 234 GLN A O 1
ATOM 1847 N N . VAL A 1 235 ? -10.469 11.531 13.922 1 98.62 235 VAL A N 1
ATOM 1848 C CA . VAL A 1 235 ? -9.102 11.594 13.414 1 98.62 235 VAL A CA 1
ATOM 1849 C C . VAL A 1 235 ? -8.242 12.445 14.344 1 98.62 235 VAL A C 1
ATOM 1851 O O . VAL A 1 235 ? -8.547 13.609 14.586 1 98.62 235 VAL A O 1
ATOM 1854 N N . GLU A 1 236 ? -7.246 11.852 14.859 1 98.5 236 GLU A N 1
ATOM 1855 C CA . GLU A 1 236 ? -6.199 12.578 15.57 1 98.5 236 GLU A CA 1
ATOM 1856 C C . GLU A 1 236 ? -5.016 12.875 14.664 1 98.5 236 GLU A C 1
ATOM 1858 O O . GLU A 1 236 ? -4.34 11.961 14.188 1 98.5 236 GLU A O 1
ATOM 1863 N N . PHE A 1 237 ? -4.809 14.117 14.453 1 98.75 237 PHE A N 1
ATOM 1864 C CA . PHE A 1 237 ? -3.701 14.523 13.602 1 98.75 237 PHE A CA 1
ATOM 1865 C C . PHE A 1 237 ? -2.379 14.445 14.352 1 98.75 237 PHE A C 1
ATOM 1867 O O . PHE A 1 237 ? -2.143 15.219 15.281 1 98.75 237 PHE A O 1
ATOM 1874 N N . GLY A 1 238 ? -1.536 13.555 13.906 1 98.69 238 GLY A N 1
ATOM 1875 C CA . GLY A 1 238 ? -0.252 13.359 14.562 1 98.69 238 GLY A CA 1
ATOM 1876 C C . GLY A 1 238 ? 0.748 14.453 14.258 1 98.69 238 GLY A C 1
ATOM 1877 O O . GLY A 1 238 ? 0.594 15.188 13.281 1 98.69 238 GLY A O 1
ATOM 1878 N N . LEU A 1 239 ? 1.691 14.594 15.125 1 98.88 239 LEU A N 1
ATOM 1879 C CA . LEU A 1 239 ? 2.895 15.383 14.875 1 98.88 239 LEU A CA 1
ATOM 1880 C C . LEU A 1 239 ? 4.004 14.508 14.305 1 98.88 239 LEU A C 1
ATOM 1882 O O . LEU A 1 239 ? 4.762 13.883 15.062 1 98.88 239 LEU A O 1
ATOM 1886 N N . GLY A 1 240 ? 4.078 14.547 12.992 1 98.62 240 GLY A N 1
ATOM 1887 C CA . GLY A 1 240 ? 4.758 13.508 12.234 1 98.62 240 GLY A CA 1
ATOM 1888 C C . GLY A 1 240 ? 6.266 13.664 12.227 1 98.62 240 GLY A C 1
ATOM 1889 O O . GLY A 1 240 ? 6.785 14.727 12.57 1 98.62 240 GLY A O 1
ATOM 1890 N N . THR A 1 241 ? 6.918 12.531 11.883 1 98.62 241 THR A N 1
ATOM 1891 C CA . THR A 1 241 ? 8.359 12.422 11.68 1 98.62 241 THR A CA 1
ATOM 1892 C C . THR A 1 241 ? 8.664 11.844 10.297 1 98.62 241 THR A C 1
ATOM 1894 O O . THR A 1 241 ? 7.918 11 9.797 1 98.62 241 THR A O 1
ATOM 1897 N N . CYS A 1 242 ? 9.68 12.398 9.727 1 98.25 242 CYS A N 1
ATOM 1898 C CA . CYS A 1 242 ? 10.125 11.922 8.422 1 98.25 242 CYS A CA 1
ATOM 1899 C C . CYS A 1 242 ? 11.461 11.203 8.531 1 98.25 242 CYS A C 1
ATOM 1901 O O . CYS A 1 242 ? 12.297 11.562 9.359 1 98.25 242 CYS A O 1
ATOM 1903 N N . VAL A 1 243 ? 11.672 10.203 7.75 1 96.75 243 VAL A N 1
ATOM 1904 C CA . VAL A 1 243 ? 12.945 9.492 7.688 1 96.75 243 VAL A CA 1
ATOM 1905 C C . VAL A 1 243 ? 13.43 9.438 6.242 1 96.75 243 VAL A C 1
ATOM 1907 O O . VAL A 1 243 ? 12.625 9.406 5.309 1 96.75 243 VAL A O 1
ATOM 1910 N N . ARG A 1 244 ? 14.711 9.445 6.148 1 94.19 244 ARG A N 1
ATOM 1911 C CA . ARG A 1 244 ? 15.312 9.359 4.824 1 94.19 244 ARG A CA 1
ATOM 1912 C C . ARG A 1 244 ? 15.305 7.926 4.309 1 94.19 244 ARG A C 1
ATOM 1914 O O . ARG A 1 244 ? 15.609 6.992 5.059 1 94.19 244 ARG A O 1
ATOM 1921 N N . LEU A 1 245 ? 14.969 7.766 2.996 1 92.62 245 LEU A N 1
ATOM 1922 C CA . LEU A 1 245 ? 14.859 6.43 2.424 1 92.62 245 LEU A CA 1
ATOM 1923 C C . LEU A 1 245 ? 16.156 6.023 1.729 1 92.62 245 LEU A C 1
ATOM 1925 O O . LEU A 1 245 ? 16.516 4.848 1.714 1 92.62 245 LEU A O 1
ATOM 1929 N N . ASP A 1 246 ? 16.859 7.059 1.075 1 82.88 246 ASP A N 1
ATOM 1930 C CA . ASP A 1 246 ? 18.031 6.727 0.27 1 82.88 246 ASP A CA 1
ATOM 1931 C C . ASP A 1 246 ? 19.312 6.809 1.101 1 82.88 246 ASP A C 1
ATOM 1933 O O . ASP A 1 246 ? 19.453 7.711 1.928 1 82.88 246 ASP A O 1
ATOM 1937 N N . LYS A 1 247 ? 19.922 5.73 1.581 1 72.5 247 LYS A N 1
ATOM 1938 C CA . LYS A 1 247 ? 21.156 5.836 2.348 1 72.5 247 LYS A CA 1
ATOM 1939 C C . LYS A 1 247 ? 22.359 6.02 1.428 1 72.5 247 LYS A C 1
ATOM 1941 O O . LYS A 1 247 ? 22.359 5.535 0.294 1 72.5 247 LYS A O 1
ATOM 1946 N N . ASP A 1 248 ? 23.234 7.055 1.811 1 60.31 248 ASP A N 1
ATOM 1947 C CA . ASP A 1 248 ? 24.516 7.285 1.149 1 60.31 248 ASP A CA 1
ATOM 1948 C C . ASP A 1 248 ? 25.344 6.008 1.106 1 60.31 248 ASP A C 1
ATOM 1950 O O . ASP A 1 248 ? 25.219 5.152 1.983 1 60.31 248 ASP A O 1
ATOM 1954 N N . MET B 1 1 ? -27.25 -40.469 -8.328 1 19.91 1 MET B N 1
ATOM 1955 C CA . MET B 1 1 ? -26.453 -40.125 -9.5 1 19.91 1 MET B CA 1
ATOM 1956 C C . MET B 1 1 ? -26.562 -38.656 -9.812 1 19.91 1 MET B C 1
ATOM 1958 O O . MET B 1 1 ? -27.609 -38.188 -10.258 1 19.91 1 MET B O 1
ATOM 1962 N N . GLY B 1 2 ? -26.344 -37.875 -9.344 1 19.97 2 GLY B N 1
ATOM 1963 C CA . GLY B 1 2 ? -26.922 -36.594 -9.008 1 19.97 2 GLY B CA 1
ATOM 1964 C C . GLY B 1 2 ? -26.344 -35.438 -9.812 1 19.97 2 GLY B C 1
ATOM 1965 O O . GLY B 1 2 ? -25.125 -35.375 -9.984 1 19.97 2 GLY B O 1
ATOM 1966 N N . GLN B 1 3 ? -27.016 -34.75 -10.461 1 22.03 3 GLN B N 1
ATOM 1967 C CA . GLN B 1 3 ? -26.844 -33.969 -11.68 1 22.03 3 GLN B CA 1
ATOM 1968 C C . GLN B 1 3 ? -26.391 -32.562 -11.344 1 22.03 3 GLN B C 1
ATOM 1970 O O . GLN B 1 3 ? -26.703 -32.031 -10.281 1 22.03 3 GLN B O 1
ATOM 1975 N N . PRO B 1 4 ? -25.281 -31.859 -12.047 1 22.38 4 PRO B N 1
ATOM 1976 C CA . PRO B 1 4 ? -24.25 -30.812 -11.977 1 22.38 4 PRO B CA 1
ATOM 1977 C C . PRO B 1 4 ? -24.812 -29.406 -12.117 1 22.38 4 PRO B C 1
ATOM 1979 O O . PRO B 1 4 ? -25.766 -29.188 -12.883 1 22.38 4 PRO B O 1
ATOM 1982 N N . PHE B 1 5 ? -24.781 -28.609 -11.477 1 19.05 5 PHE B N 1
ATOM 1983 C CA . PHE B 1 5 ? -25.578 -27.391 -11.398 1 19.05 5 PHE B CA 1
ATOM 1984 C C . PHE B 1 5 ? -25.031 -26.312 -12.32 1 19.05 5 PHE B C 1
ATOM 1986 O O . PHE B 1 5 ? -23.922 -25.828 -12.125 1 19.05 5 PHE B O 1
ATOM 1993 N N . THR B 1 6 ? -24.969 -26.031 -13.617 1 17.95 6 THR B N 1
ATOM 1994 C CA . THR B 1 6 ? -24.422 -25.281 -14.75 1 17.95 6 THR B CA 1
ATOM 1995 C C . THR B 1 6 ? -24.828 -23.812 -14.656 1 17.95 6 THR B C 1
ATOM 1997 O O . THR B 1 6 ? -26 -23.5 -14.469 1 17.95 6 THR B O 1
ATOM 2000 N N . TYR B 1 7 ? -24.156 -23 -14.305 1 17.25 7 TYR B N 1
ATOM 2001 C CA . TYR B 1 7 ? -24.766 -21.703 -14.039 1 17.25 7 TYR B CA 1
ATOM 2002 C C . TYR B 1 7 ? -24.844 -20.859 -15.312 1 17.25 7 TYR B C 1
ATOM 2004 O O . TYR B 1 7 ? -23.812 -20.453 -15.844 1 17.25 7 TYR B O 1
ATOM 2012 N N . HIS B 1 8 ? -25.578 -20.938 -16.484 1 17.5 8 HIS B N 1
ATOM 2013 C CA . HIS B 1 8 ? -25.75 -20.234 -17.75 1 17.5 8 HIS B CA 1
ATOM 2014 C C . HIS B 1 8 ? -26.234 -18.797 -17.516 1 17.5 8 HIS B C 1
ATOM 2016 O O . HIS B 1 8 ? -27.219 -18.578 -16.812 1 17.5 8 HIS B O 1
ATOM 2022 N N . GLU B 1 9 ? -25.609 -17.984 -17.188 1 16.34 9 GLU B N 1
ATOM 2023 C CA . GLU B 1 9 ? -26.453 -16.797 -16.984 1 16.34 9 GLU B CA 1
ATOM 2024 C C . GLU B 1 9 ? -26.938 -16.234 -18.312 1 16.34 9 GLU B C 1
ATOM 2026 O O . GLU B 1 9 ? -26.141 -15.922 -19.203 1 16.34 9 GLU B O 1
ATOM 2031 N N . VAL B 1 10 ? -28.156 -16.406 -18.844 1 16.47 10 VAL B N 1
ATOM 2032 C CA . VAL B 1 10 ? -29.219 -16.234 -19.828 1 16.47 10 VAL B CA 1
ATOM 2033 C C . VAL B 1 10 ? -29.703 -14.781 -19.812 1 16.47 10 VAL B C 1
ATOM 2035 O O . VAL B 1 10 ? -30.297 -14.336 -18.828 1 16.47 10 VAL B O 1
ATOM 2038 N N . GLN B 1 11 ? -29.078 -13.766 -20.062 1 16.08 11 GLN B N 1
ATOM 2039 C CA . GLN B 1 11 ? -29.859 -12.531 -20 1 16.08 11 GLN B CA 1
ATOM 2040 C C . GLN B 1 11 ? -30.906 -12.477 -21.094 1 16.08 11 GLN B C 1
ATOM 2042 O O . GLN B 1 11 ? -30.578 -12.406 -22.281 1 16.08 11 GLN B O 1
ATOM 2047 N N . THR B 1 12 ? -32.062 -13 -21.047 1 15.72 12 THR B N 1
ATOM 2048 C CA . THR B 1 12 ? -33.219 -13.125 -21.938 1 15.72 12 THR B CA 1
ATOM 2049 C C . THR B 1 12 ? -34 -11.82 -22 1 15.72 12 THR B C 1
ATOM 2051 O O . THR B 1 12 ? -34.938 -11.695 -22.766 1 15.72 12 THR B O 1
ATOM 2054 N N . ASP B 1 13 ? -33.781 -10.719 -21.75 1 16.06 13 ASP B N 1
ATOM 2055 C CA . ASP B 1 13 ? -35.062 -10.172 -21.25 1 16.06 13 ASP B CA 1
ATOM 2056 C C . ASP B 1 13 ? -36.094 -10.102 -22.344 1 16.06 13 ASP B C 1
ATOM 2058 O O . ASP B 1 13 ? -35.781 -9.766 -23.5 1 16.06 13 ASP B O 1
ATOM 2062 N N . SER B 1 14 ? -37.25 -10.508 -22.031 1 15.99 14 SER B N 1
ATOM 2063 C CA . SER B 1 14 ? -38.531 -10.711 -22.703 1 15.99 14 SER B CA 1
ATOM 2064 C C . SER B 1 14 ? -39.219 -9.383 -22.984 1 15.99 14 SER B C 1
ATOM 2066 O O . SER B 1 14 ? -40.375 -9.359 -23.422 1 15.99 14 SER B O 1
ATOM 2068 N N . ASP B 1 15 ? -38.844 -8.352 -22.953 1 16.7 15 ASP B N 1
ATOM 2069 C CA . ASP B 1 15 ? -40.094 -7.602 -22.844 1 16.7 15 ASP B CA 1
ATOM 2070 C C . ASP B 1 15 ? -41.062 -7.973 -23.984 1 16.7 15 ASP B C 1
ATOM 2072 O O . ASP B 1 15 ? -40.656 -8.086 -25.141 1 16.7 15 ASP B O 1
ATOM 2076 N N . ILE B 1 16 ? -42.125 -8.57 -23.672 1 16.7 16 ILE B N 1
ATOM 2077 C CA . ILE B 1 16 ? -43.312 -9.219 -24.25 1 16.7 16 ILE B CA 1
ATOM 2078 C C . ILE B 1 16 ? -43.938 -8.305 -25.312 1 16.7 16 ILE B C 1
ATOM 2080 O O . ILE B 1 16 ? -44.125 -8.719 -26.453 1 16.7 16 ILE B O 1
ATOM 2084 N N . GLU B 1 17 ? -45.156 -7.789 -25.062 1 15.77 17 GLU B N 1
ATOM 2085 C CA . GLU B 1 17 ? -46.438 -8.102 -25.688 1 15.77 17 GLU B CA 1
ATOM 2086 C C . GLU B 1 17 ? -46.719 -7.184 -26.875 1 15.77 17 GLU B C 1
ATOM 2088 O O . GLU B 1 17 ? -47.094 -7.652 -27.953 1 15.77 17 GLU B O 1
ATOM 2093 N N . ASP B 1 18 ? -47.406 -5.977 -26.578 1 16.53 18 ASP B N 1
ATOM 2094 C CA . ASP B 1 18 ? -48.75 -5.727 -27.125 1 16.53 18 ASP B CA 1
ATOM 2095 C C . ASP B 1 18 ? -48.656 -5.402 -28.609 1 16.53 18 ASP B C 1
ATOM 2097 O O . ASP B 1 18 ? -47.625 -4.973 -29.109 1 16.53 18 ASP B O 1
ATOM 2101 N N . SER B 1 19 ? -49.938 -5.336 -29.281 1 15.82 19 SER B N 1
ATOM 2102 C CA . SER B 1 19 ? -50.75 -5.629 -30.453 1 15.82 19 SER B CA 1
ATOM 2103 C C . SER B 1 19 ? -50.438 -4.684 -31.609 1 15.82 19 SER B C 1
ATOM 2105 O O . SER B 1 19 ? -50.156 -5.129 -32.719 1 15.82 19 SER B O 1
ATOM 2107 N N . ILE B 1 20 ? -51.219 -3.512 -31.734 1 16.27 20 ILE B N 1
ATOM 2108 C CA . ILE B 1 20 ? -52.219 -3.363 -32.781 1 16.27 20 ILE B CA 1
ATOM 2109 C C . ILE B 1 20 ? -51.594 -2.781 -34.031 1 16.27 20 ILE B C 1
ATOM 2111 O O . ILE B 1 20 ? -51.656 -3.385 -35.094 1 16.27 20 ILE B O 1
ATOM 2115 N N . ARG B 1 21 ? -52.219 -1.59 -34.531 1 15.38 21 ARG B N 1
ATOM 2116 C CA . ARG B 1 21 ? -53 -1.352 -35.719 1 15.38 21 ARG B CA 1
ATOM 2117 C C . ARG B 1 21 ? -52.125 -0.933 -36.875 1 15.38 21 ARG B C 1
ATOM 2119 O O . ARG B 1 21 ? -51 -0.478 -36.688 1 15.38 21 ARG B O 1
ATOM 2126 N N . MET B 1 22 ? -52.75 -0.33 -37.906 1 14.94 22 MET B N 1
ATOM 2127 C CA . MET B 1 22 ? -53.094 -0.437 -39.344 1 14.94 22 MET B CA 1
ATOM 2128 C C . MET B 1 22 ? -52.125 0.371 -40.188 1 14.94 22 MET B C 1
ATOM 2130 O O . MET B 1 22 ? -51.812 -0.023 -41.312 1 14.94 22 MET B O 1
ATOM 2134 N N . LYS B 1 23 ? -51.844 1.728 -39.875 1 16.48 23 LYS B N 1
ATOM 2135 C CA . LYS B 1 23 ? -52.375 2.436 -41.031 1 16.48 23 LYS B CA 1
ATOM 2136 C C . LYS B 1 23 ? -51.375 2.355 -42.188 1 16.48 23 LYS B C 1
ATOM 2138 O O . LYS B 1 23 ? -50.188 2.523 -42.031 1 16.48 23 LYS B O 1
ATOM 2143 N N . ARG B 1 24 ? -51.844 2.164 -43.406 1 14.98 24 ARG B N 1
ATOM 2144 C CA . ARG B 1 24 ? -51.719 1.902 -44.844 1 14.98 24 ARG B CA 1
ATOM 2145 C C . ARG B 1 24 ? -50.75 2.885 -45.5 1 14.98 24 ARG B C 1
ATOM 2147 O O . ARG B 1 24 ? -50.5 2.791 -46.719 1 14.98 24 ARG B O 1
ATOM 2154 N N . LYS B 1 25 ? -50.25 4.059 -44.844 1 17.19 25 LYS B N 1
ATOM 2155 C CA . LYS B 1 25 ? -50.406 4.957 -46 1 17.19 25 LYS B CA 1
ATOM 2156 C C . LYS B 1 25 ? -49.469 4.547 -47.125 1 17.19 25 LYS B C 1
ATOM 2158 O O . LYS B 1 25 ? -48.312 4.184 -46.906 1 17.19 25 LYS B O 1
ATOM 2163 N N . SER B 1 26 ? -49.969 4.559 -48.344 1 15.8 26 SER B N 1
ATOM 2164 C CA . SER B 1 26 ? -49.969 4.211 -49.75 1 15.8 26 SER B CA 1
ATOM 2165 C C . SER B 1 26 ? -48.656 4.613 -50.406 1 15.8 26 SER B C 1
ATOM 2167 O O . SER B 1 26 ? -48 3.793 -51.062 1 15.8 26 SER B O 1
ATOM 2169 N N . SER B 1 27 ? -48.75 5.605 -51.25 1 16.31 27 SER B N 1
ATOM 2170 C CA . SER B 1 27 ? -48.812 5.48 -52.688 1 16.31 27 SER B CA 1
ATOM 2171 C C . SER B 1 27 ? -47.469 5.75 -53.344 1 16.31 27 SER B C 1
ATOM 2173 O O . SER B 1 27 ? -47.125 5.117 -54.344 1 16.31 27 SER B O 1
ATOM 2175 N N . ARG B 1 28 ? -46.812 6.984 -53.031 1 17.58 28 ARG B N 1
ATOM 2176 C CA . ARG B 1 28 ? -46.594 7.656 -54.312 1 17.58 28 ARG B CA 1
ATOM 2177 C C . ARG B 1 28 ? -45.375 7.117 -55.031 1 17.58 28 ARG B C 1
ATOM 2179 O O . ARG B 1 28 ? -44.281 7.117 -54.469 1 17.58 28 ARG B O 1
ATOM 2186 N N . SER B 1 29 ? -45.469 6.355 -56.156 1 17.34 29 SER B N 1
ATOM 2187 C CA . SER B 1 29 ? -44.875 5.633 -57.281 1 17.34 29 SER B CA 1
ATOM 2188 C C . SER B 1 29 ? -43.75 6.441 -57.938 1 17.34 29 SER B C 1
ATOM 2190 O O . SER B 1 29 ? -42.969 5.902 -58.719 1 17.34 29 SER B O 1
ATOM 2192 N N . SER B 1 30 ? -43.719 7.773 -57.875 1 17.7 30 SER B N 1
ATOM 2193 C CA . SER B 1 30 ? -43.531 8.203 -59.25 1 17.7 30 SER B CA 1
ATOM 2194 C C . SER B 1 30 ? -42.188 7.73 -59.812 1 17.7 30 SER B C 1
ATOM 2196 O O . SER B 1 30 ? -41.25 7.473 -59.031 1 17.7 30 SER B O 1
ATOM 2198 N N . ASP B 1 31 ? -41.844 8.172 -61 1 17.38 31 ASP B N 1
ATOM 2199 C CA . ASP B 1 31 ? -41.594 7.891 -62.406 1 17.38 31 ASP B CA 1
ATOM 2200 C C . ASP B 1 31 ? -40.125 7.898 -62.719 1 17.38 31 ASP B C 1
ATOM 2202 O O . ASP B 1 31 ? -39.688 7.402 -63.75 1 17.38 31 ASP B O 1
ATOM 2206 N N . ARG B 1 32 ? -39.375 8.977 -62.312 1 18.64 32 ARG B N 1
ATOM 2207 C CA . ARG B 1 32 ? -38.656 9.523 -63.469 1 18.64 32 ARG B CA 1
ATOM 2208 C C . ARG B 1 32 ? -37.531 8.578 -63.906 1 18.64 32 ARG B C 1
ATOM 2210 O O . ARG B 1 32 ? -37 7.801 -63.125 1 18.64 32 ARG B O 1
ATOM 2217 N N . ARG B 1 33 ? -36.625 9.055 -64.75 1 19.98 33 ARG B N 1
ATOM 2218 C CA . ARG B 1 33 ? -36.125 9.016 -66.125 1 19.98 33 ARG B CA 1
ATOM 2219 C C . ARG B 1 33 ? -34.844 8.164 -66.25 1 19.98 33 ARG B C 1
ATOM 2221 O O . ARG B 1 33 ? -34.062 8.086 -65.25 1 19.98 33 ARG B O 1
ATOM 2228 N N . CYS B 1 34 ? -34.344 7.797 -67.375 1 18.48 34 CYS B N 1
ATOM 2229 C CA . CYS B 1 34 ? -33.969 6.957 -68.562 1 18.48 34 CYS B CA 1
ATOM 2230 C C . CYS B 1 34 ? -32.469 6.758 -68.625 1 18.48 34 CYS B C 1
ATOM 2232 O O . CYS B 1 34 ? -32 5.672 -68.938 1 18.48 34 CYS B O 1
ATOM 2234 N N . TRP B 1 35 ? -31.5 7.668 -69 1 17.75 35 TRP B N 1
ATOM 2235 C CA . TRP B 1 35 ? -30.797 7.434 -70.25 1 17.75 35 TRP B CA 1
ATOM 2236 C C . TRP B 1 35 ? -29.578 6.551 -70 1 17.75 35 TRP B C 1
ATOM 2238 O O . TRP B 1 35 ? -29.375 5.578 -70.75 1 17.75 35 TRP B O 1
ATOM 2248 N N . ALA B 1 36 ? -28.125 7.039 -70.125 1 19.25 36 ALA B N 1
ATOM 2249 C CA . ALA B 1 36 ? -27.109 6.836 -71.125 1 19.25 36 ALA B CA 1
ATOM 2250 C C . ALA B 1 36 ? -26.219 5.648 -70.75 1 19.25 36 ALA B C 1
ATOM 2252 O O . ALA B 1 36 ? -25.625 5.598 -69.688 1 19.25 36 ALA B O 1
ATOM 2253 N N . THR B 1 37 ? -26.156 4.418 -71.438 1 20.39 37 THR B N 1
ATOM 2254 C CA . THR B 1 37 ? -25.844 3.031 -71.75 1 20.39 37 THR B CA 1
ATOM 2255 C C . THR B 1 37 ? -24.359 2.885 -72.125 1 20.39 37 THR B C 1
ATOM 2257 O O . THR B 1 37 ? -23.781 1.819 -71.938 1 20.39 37 THR B O 1
ATOM 2260 N N . LEU B 1 38 ? -23.672 3.51 -73.125 1 22.11 38 LEU B N 1
ATOM 2261 C CA . LEU B 1 38 ? -23.078 2.848 -74.25 1 22.11 38 LEU B CA 1
ATOM 2262 C C . LEU B 1 38 ? -21.734 2.213 -73.875 1 22.11 38 LEU B C 1
ATOM 2264 O O . LEU B 1 38 ? -21.5 1.043 -74.188 1 22.11 38 LEU B O 1
ATOM 2268 N N . PHE B 1 39 ? -20.375 2.74 -74.375 1 20.81 39 PHE B N 1
ATOM 2269 C CA . PHE B 1 39 ? -19.438 2.314 -75.438 1 20.81 39 PHE B CA 1
ATOM 2270 C C . PHE B 1 39 ? -18.391 1.359 -74.812 1 20.81 39 PHE B C 1
ATOM 2272 O O . PHE B 1 39 ? -17.875 1.588 -73.75 1 20.81 39 PHE B O 1
ATOM 2279 N N . VAL B 1 40 ? -17.766 0.254 -75.625 1 21.42 40 VAL B N 1
ATOM 2280 C CA . VAL B 1 40 ? -17.406 -1.082 -76.125 1 21.42 40 VAL B CA 1
ATOM 2281 C C . VAL B 1 40 ? -15.945 -1.374 -75.812 1 21.42 40 VAL B C 1
ATOM 2283 O O . VAL B 1 40 ? -15.625 -2.398 -75.188 1 21.42 40 VAL B O 1
ATOM 2286 N N . PHE B 1 41 ? -14.867 -1.558 -76.875 1 22.16 41 PHE B N 1
ATOM 2287 C CA . PHE B 1 41 ? -14.203 -2.631 -77.562 1 22.16 41 PHE B CA 1
ATOM 2288 C C . PHE B 1 41 ? -12.742 -2.744 -77.188 1 22.16 41 PHE B C 1
ATOM 2290 O O . PHE B 1 41 ? -12.227 -3.848 -77 1 22.16 41 PHE B O 1
ATOM 2297 N N . LEU B 1 42 ? -11.75 -1.9 -77.438 1 21.19 42 LEU B N 1
ATOM 2298 C CA . LEU B 1 42 ? -10.562 -2.197 -78.25 1 21.19 42 LEU B CA 1
ATOM 2299 C C . LEU B 1 42 ? -9.516 -2.914 -77.375 1 21.19 42 LEU B C 1
ATOM 2301 O O . LEU B 1 42 ? -9.508 -2.797 -76.188 1 21.19 42 LEU B O 1
ATOM 2305 N N . LEU B 1 43 ? -7.996 -3.02 -77.812 1 25.48 43 LEU B N 1
ATOM 2306 C CA . LEU B 1 43 ? -6.957 -3.803 -78.5 1 25.48 43 LEU B CA 1
ATOM 2307 C C . LEU B 1 43 ? -5.922 -4.293 -77.5 1 25.48 43 LEU B C 1
ATOM 2309 O O . LEU B 1 43 ? -5.812 -3.742 -76.375 1 25.48 43 LEU B O 1
ATOM 2313 N N . GLY B 1 44 ? -4.426 -4.707 -77.938 1 19.59 44 GLY B N 1
ATOM 2314 C CA . GLY B 1 44 ? -3.496 -5.746 -78.312 1 19.59 44 GLY B CA 1
ATOM 2315 C C . GLY B 1 44 ? -2.365 -5.957 -77.312 1 19.59 44 GLY B C 1
ATOM 2316 O O . GLY B 1 44 ? -2.129 -7.082 -76.875 1 19.59 44 GLY B O 1
ATOM 2317 N N . ILE B 1 45 ? -0.932 -5.648 -77.5 1 22.89 45 ILE B N 1
ATOM 2318 C CA . ILE B 1 45 ? 0.239 -6.445 -77.875 1 22.89 45 ILE B CA 1
ATOM 2319 C C . ILE B 1 45 ? 1.161 -6.566 -76.625 1 22.89 45 ILE B C 1
ATOM 2321 O O . ILE B 1 45 ? 1.734 -7.633 -76.375 1 22.89 45 ILE B O 1
ATOM 2325 N N . THR B 1 46 ? 1.769 -5.613 -75.875 1 23.28 46 THR B N 1
ATOM 2326 C CA . THR B 1 46 ? 3.209 -5.543 -75.625 1 23.28 46 THR B CA 1
ATOM 2327 C C . THR B 1 46 ? 3.615 -6.383 -74.438 1 23.28 46 THR B C 1
ATOM 2329 O O . THR B 1 46 ? 3.447 -5.957 -73.312 1 23.28 46 THR B O 1
ATOM 2332 N N . THR B 1 47 ? 3.574 -7.676 -74.312 1 23.75 47 THR B N 1
ATOM 2333 C CA . THR B 1 47 ? 3.799 -8.664 -73.312 1 23.75 47 THR B CA 1
ATOM 2334 C C . THR B 1 47 ? 5.289 -8.859 -73.062 1 23.75 47 THR B C 1
ATOM 2336 O O . THR B 1 47 ? 5.684 -9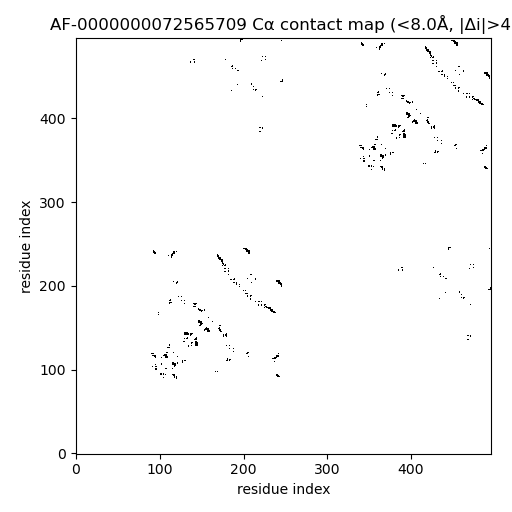.5 -72.062 1 23.75 47 THR B O 1
ATOM 2339 N N . LEU B 1 48 ? 6.375 -8.781 -73.875 1 23.3 48 LEU B N 1
ATOM 2340 C CA . LEU B 1 48 ? 7.348 -9.859 -74 1 23.3 48 LEU B CA 1
ATOM 2341 C C . LEU B 1 48 ? 8.344 -9.836 -72.875 1 23.3 48 LEU B C 1
ATOM 2343 O O . LEU B 1 48 ? 8.68 -10.883 -72.312 1 23.3 48 LEU B O 1
ATOM 2347 N N . ASN B 1 49 ? 9.352 -8.945 -72.625 1 24.98 49 ASN B N 1
ATOM 2348 C CA . ASN B 1 49 ? 10.773 -9.273 -72.562 1 24.98 49 ASN B CA 1
ATOM 2349 C C . ASN B 1 49 ? 11.172 -9.609 -71.125 1 24.98 49 ASN B C 1
ATOM 2351 O O . ASN B 1 49 ? 11.188 -8.734 -70.25 1 24.98 49 ASN B O 1
ATOM 2355 N N . VAL B 1 50 ? 10.977 -10.836 -70.562 1 25.08 50 VAL B N 1
ATOM 2356 C CA . VAL B 1 50 ? 11.016 -11.555 -69.312 1 25.08 50 VAL B CA 1
ATOM 2357 C C . VAL B 1 50 ? 12.453 -11.625 -68.75 1 25.08 50 VAL B C 1
ATOM 2359 O O . VAL B 1 50 ? 12.727 -11.258 -67.625 1 25.08 50 VAL B O 1
ATOM 2362 N N . ILE B 1 51 ? 13.258 -12.734 -69.062 1 24.31 51 ILE B N 1
ATOM 2363 C CA . ILE B 1 51 ? 13.727 -13.859 -68.25 1 24.31 51 ILE B CA 1
ATOM 2364 C C . ILE B 1 51 ? 15.164 -13.617 -67.812 1 24.31 51 ILE B C 1
ATOM 2366 O O . ILE B 1 51 ? 15.5 -13.836 -66.688 1 24.31 51 ILE B O 1
ATOM 2370 N N . ALA B 1 52 ? 16.219 -13.492 -68.688 1 23 52 ALA B N 1
ATOM 2371 C CA . ALA B 1 52 ? 17.438 -14.297 -68.688 1 23 52 ALA B CA 1
ATOM 2372 C C . ALA B 1 52 ? 18.484 -13.719 -67.75 1 23 52 ALA B C 1
ATOM 2374 O O . ALA B 1 52 ? 19.516 -14.336 -67.5 1 23 52 ALA B O 1
ATOM 2375 N N . VAL B 1 53 ? 18.5 -12.492 -67.312 1 26.53 53 VAL B N 1
ATOM 2376 C CA . VAL B 1 53 ? 19.828 -11.953 -67 1 26.53 53 VAL B CA 1
ATOM 2377 C C . VAL B 1 53 ? 20.328 -12.492 -65.688 1 26.53 53 VAL B C 1
ATOM 2379 O O . VAL B 1 53 ? 19.969 -11.969 -64.625 1 26.53 53 VAL B O 1
ATOM 2382 N N . TRP B 1 54 ? 20.141 -13.836 -65.312 1 23.16 54 TRP B N 1
ATOM 2383 C CA . TRP B 1 54 ? 20.547 -14.523 -64.062 1 23.16 54 TRP B CA 1
ATOM 2384 C C . TRP B 1 54 ? 22.031 -14.344 -63.812 1 23.16 54 TRP B C 1
ATOM 2386 O O . TRP B 1 54 ? 22.438 -13.961 -62.719 1 23.16 54 TRP B O 1
ATOM 2396 N N . LYS B 1 55 ? 22.844 -15.344 -64.312 1 21.98 55 LYS B N 1
ATOM 2397 C CA . LYS B 1 55 ? 23.781 -16.266 -63.688 1 21.98 55 LYS B CA 1
ATOM 2398 C C . LYS B 1 55 ? 25.188 -15.648 -63.625 1 21.98 55 LYS B C 1
ATOM 2400 O O . LYS B 1 55 ? 26.078 -16.203 -62.969 1 21.98 55 LYS B O 1
ATOM 2405 N N . LEU B 1 56 ? 25.609 -14.766 -64.5 1 23.31 56 LEU B N 1
ATOM 2406 C CA . LEU B 1 56 ? 27.016 -14.914 -64.875 1 23.31 56 LEU B CA 1
ATOM 2407 C C . LEU B 1 56 ? 27.906 -14.445 -63.719 1 23.31 56 LEU B C 1
ATOM 2409 O O . LEU B 1 56 ? 29.109 -14.75 -63.688 1 23.31 56 LEU B O 1
ATOM 2413 N N . TRP B 1 57 ? 27.594 -13.43 -62.906 1 24.77 57 TRP B N 1
ATOM 2414 C CA . TRP B 1 57 ? 28.812 -12.711 -62.562 1 24.77 57 TRP B CA 1
ATOM 2415 C C . TRP B 1 57 ? 29.609 -13.453 -61.5 1 24.77 57 TRP B C 1
ATOM 2417 O O . TRP B 1 57 ? 29.281 -13.398 -60.312 1 24.77 57 TRP B O 1
ATOM 2427 N N . ASP B 1 58 ? 29.812 -14.805 -61.625 1 21.19 58 ASP B N 1
ATOM 2428 C CA . ASP B 1 58 ? 30.5 -15.695 -60.688 1 21.19 58 ASP B CA 1
ATOM 2429 C C . ASP B 1 58 ? 31.953 -15.281 -60.5 1 21.19 58 ASP B C 1
ATOM 2431 O O . ASP B 1 58 ? 32.656 -15.82 -59.656 1 21.19 58 ASP B O 1
ATOM 2435 N N . LEU B 1 59 ? 32.562 -14.695 -61.625 1 21.12 59 LEU B N 1
ATOM 2436 C CA . LEU B 1 59 ? 33.906 -15.297 -61.812 1 21.12 59 LEU B CA 1
ATOM 2437 C C . LEU B 1 59 ? 34.844 -14.938 -60.688 1 21.12 59 LEU B C 1
ATOM 2439 O O . LEU B 1 59 ? 35.656 -15.773 -60.25 1 21.12 59 LEU B O 1
ATOM 2443 N N . ASN B 1 60 ? 35.219 -13.672 -60.531 1 22.77 60 ASN B N 1
ATOM 2444 C CA . ASN B 1 60 ? 36.656 -13.422 -60.438 1 22.77 60 ASN B CA 1
ATOM 2445 C C . ASN B 1 60 ? 37.188 -13.766 -59.062 1 22.77 60 ASN B C 1
ATOM 2447 O O . ASN B 1 60 ? 36.906 -13.07 -58.094 1 22.77 60 ASN B O 1
ATOM 2451 N N . LYS B 1 61 ? 37.312 -15.055 -58.719 1 22.47 61 LYS B N 1
ATOM 2452 C CA . LYS B 1 61 ? 37.781 -15.734 -57.5 1 22.47 61 LYS B CA 1
ATOM 2453 C C . LYS B 1 61 ? 39.25 -15.367 -57.188 1 22.47 61 LYS B C 1
ATOM 2455 O O . LYS B 1 61 ? 39.844 -15.922 -56.281 1 22.47 61 LYS B O 1
ATOM 2460 N N . THR B 1 62 ? 40 -14.633 -58.094 1 22.83 62 THR B N 1
ATOM 2461 C CA . THR B 1 62 ? 41.406 -15.062 -58.031 1 22.83 62 THR B CA 1
ATOM 2462 C C . THR B 1 62 ? 41.969 -14.82 -56.625 1 22.83 62 THR B C 1
ATOM 2464 O O . THR B 1 62 ? 41.656 -13.812 -56 1 22.83 62 THR B O 1
ATOM 2467 N N . THR B 1 63 ? 42.812 -15.766 -56.094 1 22.17 63 THR B N 1
ATOM 2468 C CA . THR B 1 63 ? 43.5 -16.422 -55 1 22.17 63 THR B CA 1
ATOM 2469 C C . THR B 1 63 ? 44.656 -15.578 -54.5 1 22.17 63 THR B C 1
ATOM 2471 O O . THR B 1 63 ? 45.781 -15.727 -54.969 1 22.17 63 THR B O 1
ATOM 2474 N N . ALA B 1 64 ? 44.719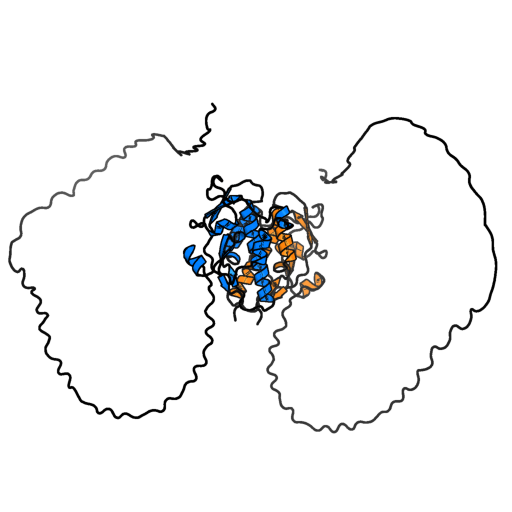 -14.18 -54.625 1 21.52 64 ALA B N 1
ATOM 2475 C CA . ALA B 1 64 ? 46.062 -13.672 -54.344 1 21.52 64 ALA B CA 1
ATOM 2476 C C . ALA B 1 64 ? 46.562 -14.141 -53 1 21.52 64 ALA B C 1
ATOM 2478 O O . ALA B 1 64 ? 45.906 -13.938 -51.969 1 21.52 64 ALA B O 1
ATOM 2479 N N . SER B 1 65 ? 47.375 -15.234 -52.875 1 21.28 65 SER B N 1
ATOM 2480 C CA . SER B 1 65 ? 48.062 -15.984 -51.812 1 21.28 65 SER B CA 1
ATOM 2481 C C . SER B 1 65 ? 49.062 -15.102 -51.062 1 21.28 65 SER B C 1
ATOM 2483 O O . SER B 1 65 ? 50.188 -14.93 -51.5 1 21.28 65 SER B O 1
ATOM 2485 N N . HIS B 1 66 ? 48.938 -13.75 -50.938 1 21.42 66 HIS B N 1
ATOM 2486 C CA . HIS B 1 66 ? 50.156 -13.117 -50.438 1 21.42 66 HIS B CA 1
ATOM 2487 C C . HIS B 1 66 ? 50.562 -13.672 -49.062 1 21.42 66 HIS B C 1
ATOM 2489 O O . HIS B 1 66 ? 49.688 -13.914 -48.219 1 21.42 66 HIS B O 1
ATOM 2495 N N . THR B 1 67 ? 51.719 -14.43 -49.031 1 22.05 67 THR B N 1
ATOM 2496 C CA . THR B 1 67 ? 52.5 -15.133 -48.062 1 22.05 67 THR B CA 1
ATOM 2497 C C . THR B 1 67 ? 53 -14.172 -46.969 1 22.05 67 THR B C 1
ATOM 2499 O O . THR B 1 67 ? 53.719 -13.219 -47.281 1 22.05 67 THR B O 1
ATOM 2502 N N . HIS B 1 68 ? 52.219 -13.562 -46.156 1 20.3 68 HIS B N 1
ATOM 2503 C CA . HIS B 1 68 ? 52.688 -12.672 -45.094 1 20.3 68 HIS B CA 1
ATOM 2504 C C . HIS B 1 68 ? 53.594 -13.406 -44.125 1 20.3 68 HIS B C 1
ATOM 2506 O O . HIS B 1 68 ? 53.281 -14.5 -43.656 1 20.3 68 HIS B O 1
ATOM 2512 N N . MET B 1 69 ? 55 -13.375 -44.375 1 22.34 69 MET B N 1
ATOM 2513 C CA . MET B 1 69 ? 56.062 -13.844 -43.5 1 22.34 69 MET B CA 1
ATOM 2514 C C . MET B 1 69 ? 55.906 -13.266 -42.125 1 22.34 69 MET B C 1
ATOM 2516 O O . MET B 1 69 ? 55.906 -12.039 -41.938 1 22.34 69 MET B O 1
ATOM 2520 N N . ALA B 1 70 ? 55.219 -13.773 -41.188 1 22.72 70 ALA B N 1
ATOM 2521 C CA . ALA B 1 70 ? 54.906 -13.344 -39.812 1 22.72 70 ALA B CA 1
ATOM 2522 C C . ALA B 1 70 ? 56.125 -13.422 -38.938 1 22.72 70 ALA B C 1
ATOM 2524 O O . ALA B 1 70 ? 56.75 -14.477 -38.812 1 22.72 70 ALA B O 1
ATOM 2525 N N . SER B 1 71 ? 57.062 -12.438 -39.062 1 24.22 71 SER B N 1
ATOM 2526 C CA . SER B 1 71 ? 58.125 -12.352 -38.062 1 24.22 71 SER B CA 1
ATOM 2527 C C . SER B 1 71 ? 57.594 -12.383 -36.656 1 24.22 71 SER B C 1
ATOM 2529 O O . SER B 1 71 ? 56.656 -11.656 -36.312 1 24.22 71 SER B O 1
ATOM 2531 N N . HIS B 1 72 ? 57.75 -13.477 -35.938 1 22.72 72 HIS B N 1
ATOM 2532 C CA . HIS B 1 72 ? 57.344 -13.891 -34.594 1 22.72 72 HIS B CA 1
ATOM 2533 C C . HIS B 1 72 ? 58.031 -13.062 -33.531 1 22.72 72 HIS B C 1
ATOM 2535 O O . HIS B 1 72 ? 59.25 -13.18 -33.344 1 22.72 72 HIS 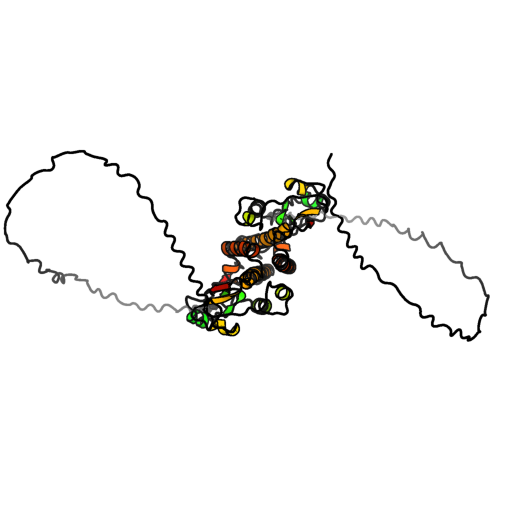B O 1
ATOM 2541 N N . THR B 1 73 ? 58.125 -11.734 -33.625 1 25.88 73 THR B N 1
ATOM 2542 C CA . THR B 1 73 ? 58.812 -11.156 -32.469 1 25.88 73 THR B CA 1
ATOM 2543 C C . THR B 1 73 ? 58.094 -11.523 -31.188 1 25.88 73 THR B C 1
ATOM 2545 O O . THR B 1 73 ? 56.875 -11.414 -31.094 1 25.88 73 THR B O 1
ATOM 2548 N N . HIS B 1 74 ? 58.719 -12.383 -30.328 1 26.02 74 HIS B N 1
ATOM 2549 C CA . HIS B 1 74 ? 58.375 -12.93 -29.031 1 26.02 74 HIS B CA 1
ATOM 2550 C C . HIS B 1 74 ? 58.188 -11.82 -28 1 26.02 74 HIS B C 1
ATOM 2552 O O . HIS B 1 74 ? 59.094 -11.047 -27.734 1 26.02 74 HIS B O 1
ATOM 2558 N N . SER B 1 75 ? 57.312 -10.898 -28.078 1 29.55 75 SER B N 1
ATOM 2559 C CA . SER B 1 75 ? 57.156 -9.914 -27.016 1 29.55 75 SER B CA 1
ATOM 2560 C C . SER B 1 75 ? 56.875 -10.594 -25.672 1 29.55 75 SER B C 1
ATOM 2562 O O . SER B 1 75 ? 56.156 -11.602 -25.625 1 29.55 75 SER B O 1
ATOM 2564 N N . PRO B 1 76 ? 57.75 -10.328 -24.625 1 35.66 76 PRO B N 1
ATOM 2565 C CA . PRO B 1 76 ? 57.594 -10.836 -23.266 1 35.66 76 PRO B CA 1
ATOM 2566 C C . PRO B 1 76 ? 56.188 -10.547 -22.688 1 35.66 76 PRO B C 1
ATOM 2568 O O . PRO B 1 76 ? 55.656 -9.469 -22.922 1 35.66 76 PRO B O 1
ATOM 2571 N N . SER B 1 77 ? 55.406 -11.562 -22.578 1 31.69 77 SER B N 1
ATOM 2572 C CA . SER B 1 77 ? 54.031 -11.531 -22.047 1 31.69 77 SER B CA 1
ATOM 2573 C C . SER B 1 77 ? 54 -10.977 -20.625 1 31.69 77 SER B C 1
ATOM 2575 O O . SER B 1 77 ? 54.688 -11.5 -19.734 1 31.69 77 SER B O 1
ATOM 2577 N N . THR B 1 78 ? 54.031 -9.602 -20.5 1 37.31 78 THR B N 1
ATOM 2578 C CA . THR B 1 78 ? 53.656 -9.039 -19.219 1 37.31 78 THR B CA 1
ATOM 2579 C C . THR B 1 78 ? 52.438 -9.773 -18.656 1 37.31 78 THR B C 1
ATOM 2581 O O . THR B 1 78 ? 51.406 -9.844 -19.312 1 37.31 78 THR B O 1
ATOM 2584 N N . LEU B 1 79 ? 52.688 -10.688 -17.75 1 35.38 79 LEU B N 1
ATOM 2585 C CA . LEU B 1 79 ? 51.625 -11.297 -16.922 1 35.38 79 LEU B CA 1
ATOM 2586 C C . LEU B 1 79 ? 50.75 -10.227 -16.312 1 35.38 79 LEU B C 1
ATOM 2588 O O . LEU B 1 79 ? 51.188 -9.438 -15.477 1 35.38 79 LEU B O 1
ATOM 2592 N N . HIS B 1 80 ? 49.906 -9.555 -17.125 1 40.09 80 HIS B N 1
ATOM 2593 C CA . HIS B 1 80 ? 48.844 -8.828 -16.484 1 40.09 80 HIS B CA 1
ATOM 2594 C C . HIS B 1 80 ? 48.125 -9.688 -15.453 1 40.09 80 HIS B C 1
ATOM 2596 O O . HIS B 1 80 ? 47.719 -10.812 -15.758 1 40.09 80 HIS B O 1
ATOM 2602 N N . SER B 1 81 ? 48.531 -9.68 -14.234 1 41.5 81 SER B N 1
ATOM 2603 C CA . SER B 1 81 ? 47.656 -10.195 -13.18 1 41.5 81 SER B CA 1
ATOM 2604 C C . SER B 1 81 ? 46.219 -9.758 -13.398 1 41.5 81 SER B C 1
ATOM 2606 O O . SER B 1 81 ? 45.875 -8.57 -13.32 1 41.5 81 SER B O 1
ATOM 2608 N N . SER B 1 82 ? 45.562 -10.383 -14.305 1 41.66 82 SER B N 1
ATOM 2609 C CA . SER B 1 82 ? 44.094 -10.203 -14.305 1 41.66 82 SER B CA 1
ATOM 2610 C C . SER B 1 82 ? 43.531 -10.344 -12.898 1 41.66 82 SER B C 1
ATOM 2612 O O . SER B 1 82 ? 43.625 -11.406 -12.289 1 41.66 82 SER B O 1
ATOM 2614 N N . VAL B 1 83 ? 43.562 -9.359 -12.023 1 46.78 83 VAL B N 1
ATOM 2615 C CA . VAL B 1 83 ? 42.625 -9.398 -10.922 1 46.78 83 VAL B CA 1
ATOM 2616 C C . VAL B 1 83 ? 41.312 -10.07 -11.383 1 46.78 83 VAL B C 1
ATOM 2618 O O . VAL B 1 83 ? 40.75 -9.703 -12.414 1 46.78 83 VAL B O 1
ATOM 2621 N N . PRO B 1 84 ? 41.188 -11.297 -11.047 1 43.66 84 PRO B N 1
ATOM 2622 C CA . PRO B 1 84 ? 39.875 -11.789 -11.398 1 43.66 84 PRO B CA 1
ATOM 2623 C C . PRO B 1 84 ? 38.75 -10.766 -11.117 1 43.66 84 PRO B C 1
ATOM 2625 O O . PRO B 1 84 ? 38.688 -10.227 -10.016 1 43.66 84 PRO B O 1
ATOM 2628 N N . SER B 1 85 ? 38.531 -9.742 -11.898 1 46.66 85 SER B N 1
ATOM 2629 C CA . SER B 1 85 ? 37.188 -9.133 -11.727 1 46.66 85 SER B CA 1
ATOM 2630 C C . SER B 1 85 ? 36.188 -10.148 -11.211 1 46.66 85 SER B C 1
ATOM 2632 O O . SER B 1 85 ? 35.906 -11.148 -11.875 1 46.66 85 SER B O 1
ATOM 2634 N N . SER B 1 86 ? 36.25 -10.648 -10.016 1 47.84 86 SER B N 1
ATOM 2635 C CA . SER B 1 86 ? 35.188 -11.469 -9.492 1 47.84 86 SER B CA 1
ATOM 2636 C C . SER B 1 86 ? 33.844 -11.156 -10.188 1 47.84 86 SER B C 1
ATOM 2638 O O . SER B 1 86 ? 33.219 -10.141 -9.883 1 47.84 86 SER B O 1
ATOM 2640 N N . THR B 1 87 ? 33.656 -11.172 -11.453 1 52.62 87 THR B N 1
ATOM 2641 C CA . THR B 1 87 ? 32.438 -11 -12.219 1 52.62 87 THR B CA 1
ATOM 2642 C C . THR B 1 87 ? 31.281 -11.727 -11.539 1 52.62 87 THR B C 1
ATOM 2644 O O . THR B 1 87 ? 31.141 -12.945 -11.672 1 52.62 87 THR B O 1
ATOM 2647 N N . GLU B 1 88 ? 31.078 -11.539 -10.266 1 61.59 88 GLU B N 1
ATOM 2648 C CA . GLU B 1 88 ? 29.828 -12.094 -9.742 1 61.59 88 GLU B CA 1
ATOM 2649 C C . GLU B 1 88 ? 28.75 -12.102 -10.812 1 61.59 88 GLU B C 1
ATOM 2651 O O . GLU B 1 88 ? 28.578 -11.117 -11.539 1 61.59 88 GLU B O 1
ATOM 2656 N N . PRO B 1 89 ? 28.406 -13.258 -11.305 1 73.88 89 PRO B N 1
ATOM 2657 C CA . PRO B 1 89 ? 27.391 -13.352 -12.359 1 73.88 89 PRO B CA 1
ATOM 2658 C C . PRO B 1 89 ? 26.234 -12.383 -12.133 1 73.88 89 PRO B C 1
ATOM 2660 O O . PRO B 1 89 ? 25.875 -12.078 -10.992 1 73.88 89 PRO B O 1
ATOM 2663 N N . GLU B 1 90 ? 25.906 -11.656 -13.156 1 84.69 90 GLU B N 1
ATOM 2664 C CA . GLU B 1 90 ? 24.766 -10.75 -13.141 1 84.69 90 GLU B CA 1
ATOM 2665 C C . GLU B 1 90 ? 23.516 -11.453 -12.617 1 84.69 90 GLU B C 1
ATOM 2667 O O . GLU B 1 90 ? 23.234 -12.594 -12.992 1 84.69 90 GLU B O 1
ATOM 2672 N N . PRO B 1 91 ? 22.875 -10.906 -11.641 1 91.81 91 PRO B N 1
ATOM 2673 C CA . PRO B 1 91 ? 21.672 -11.539 -11.07 1 91.81 91 PRO B CA 1
ATOM 2674 C C . PRO B 1 91 ? 20.562 -11.727 -12.102 1 91.81 91 PRO B C 1
ATOM 2676 O O . PRO B 1 91 ? 20.422 -10.914 -13.016 1 91.81 91 PRO B O 1
ATOM 2679 N N . ILE B 1 92 ? 19.906 -12.844 -12.062 1 96.12 92 ILE B N 1
ATOM 2680 C CA . ILE B 1 92 ? 18.719 -13.086 -12.883 1 96.12 92 ILE B CA 1
ATOM 2681 C C . ILE B 1 92 ? 17.578 -12.18 -12.414 1 96.12 92 ILE B C 1
ATOM 2683 O O . ILE B 1 92 ? 17.109 -12.297 -11.281 1 96.12 92 ILE B O 1
ATOM 2687 N N . THR B 1 93 ? 17.125 -11.281 -13.312 1 98 93 THR B N 1
ATOM 2688 C CA . THR B 1 93 ? 16.125 -10.297 -12.891 1 98 93 THR B CA 1
ATOM 2689 C C . THR B 1 93 ? 14.836 -10.445 -13.703 1 98 93 THR B C 1
ATOM 2691 O O . THR B 1 93 ? 13.938 -9.617 -13.602 1 98 93 THR B O 1
ATOM 2694 N N . ASN B 1 94 ? 14.758 -11.461 -14.523 1 98.56 94 ASN B N 1
ATOM 2695 C CA . ASN B 1 94 ? 13.531 -11.719 -15.266 1 98.56 94 ASN B CA 1
ATOM 2696 C C . ASN B 1 94 ? 13.297 -13.219 -15.445 1 98.56 94 ASN B C 1
ATOM 2698 O O . ASN B 1 94 ? 14.242 -14.008 -15.406 1 98.56 94 ASN B O 1
ATOM 2702 N N . CYS B 1 95 ? 12.047 -13.562 -15.742 1 98.75 95 CYS B N 1
ATOM 2703 C CA . CYS B 1 95 ? 11.688 -14.977 -15.797 1 98.75 95 CYS B CA 1
ATOM 2704 C C . CYS B 1 95 ? 11.484 -15.43 -17.234 1 98.75 95 CYS B C 1
ATOM 2706 O O . CYS B 1 95 ? 10.984 -16.531 -17.484 1 98.75 95 CYS B O 1
ATOM 2708 N N . GLY B 1 96 ? 11.789 -14.594 -18.188 1 98.44 96 GLY B N 1
ATOM 2709 C CA . GLY B 1 96 ? 11.711 -14.992 -19.578 1 98.44 96 GLY B CA 1
ATOM 2710 C C . GLY B 1 96 ? 10.312 -14.898 -20.156 1 98.44 96 GLY B C 1
ATOM 2711 O O . GLY B 1 96 ? 9.547 -13.992 -19.797 1 98.44 96 GLY B O 1
ATOM 2712 N N . LYS B 1 97 ? 10.008 -15.758 -21.141 1 97.94 97 LYS B N 1
ATOM 2713 C CA . LYS B 1 97 ? 8.781 -15.594 -21.922 1 97.94 97 LYS B CA 1
ATOM 2714 C C . LYS B 1 97 ? 7.902 -16.828 -21.828 1 97.94 97 LYS B C 1
ATOM 2716 O O . LYS B 1 97 ? 6.84 -16.891 -22.453 1 97.94 97 LYS B O 1
ATOM 2721 N N . SER B 1 98 ? 8.328 -17.781 -21.125 1 98.06 98 SER B N 1
ATOM 2722 C CA . SER B 1 98 ? 7.547 -19.016 -20.953 1 98.06 98 SER B CA 1
ATOM 2723 C C . SER B 1 98 ? 7.781 -19.641 -19.594 1 98.06 98 SER B C 1
ATOM 2725 O O . SER B 1 98 ? 8.758 -19.312 -18.906 1 98.06 98 SER B O 1
ATOM 2727 N N . ARG B 1 99 ? 6.875 -20.531 -19.203 1 98.44 99 ARG B N 1
ATOM 2728 C CA . ARG B 1 99 ? 7.043 -21.25 -17.953 1 98.44 99 ARG B CA 1
ATOM 2729 C C . ARG B 1 99 ? 8.352 -22.031 -17.938 1 98.44 99 ARG B C 1
ATOM 2731 O O . ARG B 1 99 ? 9.078 -22.031 -16.953 1 98.44 99 ARG B O 1
ATOM 2738 N N . ALA B 1 100 ? 8.633 -22.688 -18.984 1 98.31 100 ALA B N 1
ATOM 2739 C CA . ALA B 1 100 ? 9.852 -23.484 -19.094 1 98.31 100 ALA B CA 1
ATOM 2740 C C . ALA B 1 100 ? 11.086 -22.625 -18.859 1 98.31 100 ALA B C 1
ATOM 2742 O O . ALA B 1 100 ? 12.008 -23.031 -18.156 1 98.31 100 ALA B O 1
ATOM 2743 N N . GLU B 1 101 ? 11.133 -21.453 -19.484 1 98.38 101 GLU B N 1
ATOM 2744 C CA . GLU B 1 101 ? 12.25 -20.531 -19.297 1 98.38 101 GLU B CA 1
ATOM 2745 C C . GLU B 1 101 ? 12.336 -20.062 -17.844 1 98.38 101 GLU B C 1
ATOM 2747 O O . GLU B 1 101 ? 13.43 -19.953 -17.281 1 98.38 101 GLU B O 1
ATOM 2752 N N . ALA B 1 102 ? 11.156 -19.781 -17.297 1 98.81 102 ALA B N 1
ATOM 2753 C CA . ALA B 1 102 ? 11.133 -19.359 -15.891 1 98.81 102 ALA B CA 1
ATOM 2754 C C . ALA B 1 102 ? 11.773 -20.406 -14.992 1 98.81 102 ALA B C 1
ATOM 2756 O O . ALA B 1 102 ? 12.617 -20.062 -14.148 1 98.81 102 ALA B O 1
ATOM 2757 N N . ILE B 1 103 ? 11.398 -21.656 -15.195 1 98.56 103 ILE B N 1
ATOM 2758 C CA . ILE B 1 103 ? 11.938 -22.75 -14.391 1 98.56 103 ILE B CA 1
ATOM 2759 C C . ILE B 1 103 ? 13.445 -22.859 -14.617 1 98.56 103 ILE B C 1
ATOM 2761 O O . ILE B 1 103 ? 14.211 -22.984 -13.656 1 98.56 103 ILE B O 1
ATOM 2765 N N . SER B 1 104 ? 13.875 -22.734 -15.82 1 98.25 104 SER B N 1
ATOM 2766 C CA . SER B 1 104 ? 15.289 -22.859 -16.156 1 98.25 104 SER B CA 1
ATOM 2767 C C . SER B 1 104 ? 16.109 -21.734 -15.516 1 98.25 104 SER B C 1
ATOM 2769 O O . SER B 1 104 ? 17.281 -21.922 -15.188 1 98.25 104 SER B O 1
ATOM 2771 N N . ARG B 1 105 ? 15.492 -20.625 -15.289 1 98.19 105 ARG B N 1
ATOM 2772 C CA . ARG B 1 105 ? 16.172 -19.469 -14.719 1 98.19 105 ARG B CA 1
ATOM 2773 C C . ARG B 1 105 ? 16.062 -19.453 -13.195 1 98.19 105 ARG B C 1
ATOM 2775 O O . ARG B 1 105 ? 16.516 -18.516 -12.539 1 98.19 105 ARG B O 1
ATOM 2782 N N . GLY B 1 106 ? 15.422 -20.469 -12.688 1 98.25 106 GLY B N 1
ATOM 2783 C CA . GLY B 1 106 ? 15.328 -20.609 -11.242 1 98.25 106 GLY B CA 1
ATOM 2784 C C . GLY B 1 106 ? 14.234 -19.75 -10.625 1 98.25 106 GLY B C 1
ATOM 2785 O O . GLY B 1 106 ? 14.242 -19.5 -9.422 1 98.25 106 GLY B O 1
ATOM 2786 N N . CYS B 1 107 ? 13.328 -19.25 -11.453 1 98.81 107 CYS B N 1
ATOM 2787 C CA . CYS B 1 107 ? 12.203 -18.484 -10.945 1 98.81 107 CYS B CA 1
ATOM 2788 C C . CYS B 1 107 ? 11.258 -19.359 -10.125 1 98.81 107 CYS B C 1
ATOM 2790 O O . CYS B 1 107 ? 11.227 -20.578 -10.305 1 98.81 107 CYS B O 1
ATOM 2792 N N . VAL B 1 108 ? 10.516 -18.734 -9.211 1 98.75 108 VAL B N 1
ATOM 2793 C CA . VAL B 1 108 ? 9.562 -19.422 -8.336 1 98.75 108 VAL B CA 1
ATOM 2794 C C . VAL B 1 108 ? 8.18 -18.797 -8.484 1 98.75 108 VAL B C 1
ATOM 2796 O O . VAL B 1 108 ? 8.055 -17.578 -8.656 1 98.75 108 VAL B O 1
ATOM 2799 N N . LEU B 1 109 ? 7.176 -19.609 -8.453 1 98.81 109 LEU B N 1
ATOM 2800 C CA . LEU B 1 109 ? 5.816 -19.078 -8.508 1 98.81 109 LEU B CA 1
ATOM 2801 C C . LEU B 1 109 ? 5.406 -18.484 -7.168 1 98.81 109 LEU B C 1
ATOM 2803 O O . LEU B 1 109 ? 5.375 -19.188 -6.156 1 98.81 109 LEU B O 1
ATOM 2807 N N . ASP B 1 110 ? 5.16 -17.219 -7.121 1 98.81 110 ASP B N 1
ATOM 2808 C CA . ASP B 1 110 ? 4.488 -16.531 -6.02 1 98.81 110 ASP B CA 1
ATOM 2809 C C . ASP B 1 110 ? 2.996 -16.375 -6.297 1 98.81 110 ASP B C 1
ATOM 2811 O O . ASP B 1 110 ? 2.588 -15.508 -7.07 1 98.81 110 ASP B O 1
ATOM 2815 N N . ILE B 1 111 ? 2.227 -17.172 -5.637 1 98.69 111 ILE B N 1
ATOM 2816 C CA . ILE B 1 111 ? 0.801 -17.266 -5.93 1 98.69 111 ILE B CA 1
ATOM 2817 C C . ILE B 1 111 ? 0.128 -15.93 -5.668 1 98.69 111 ILE B C 1
ATOM 2819 O O . ILE B 1 111 ? -0.659 -15.453 -6.488 1 98.69 111 ILE B O 1
ATOM 2823 N N . MET B 1 112 ? 0.461 -15.297 -4.605 1 98.62 112 MET B N 1
ATOM 2824 C CA . MET B 1 112 ? -0.26 -14.086 -4.227 1 98.62 112 MET B CA 1
ATOM 2825 C C . MET B 1 112 ? 0.26 -12.875 -5 1 98.62 112 MET B C 1
ATOM 2827 O O . MET B 1 112 ? -0.474 -11.914 -5.223 1 98.62 112 MET B O 1
ATOM 2831 N N . ALA B 1 113 ? 1.531 -12.93 -5.434 1 98.69 113 ALA B N 1
ATOM 2832 C CA . ALA B 1 113 ? 2.004 -11.891 -6.344 1 98.69 113 ALA B CA 1
ATOM 2833 C C . ALA B 1 113 ? 1.399 -12.062 -7.734 1 98.69 113 ALA B C 1
ATOM 2835 O O . ALA B 1 113 ? 1.461 -11.148 -8.562 1 98.69 113 ALA B O 1
ATOM 2836 N N . GLY B 1 114 ? 0.871 -13.266 -8.023 1 98.69 114 GLY B N 1
ATOM 2837 C CA . GLY B 1 114 ? 0.323 -13.555 -9.344 1 98.69 114 GLY B CA 1
ATOM 2838 C C . GLY B 1 114 ? 1.383 -13.641 -10.422 1 98.69 114 GLY B C 1
ATOM 2839 O O . GLY B 1 114 ? 1.171 -13.172 -11.547 1 98.69 114 GLY B O 1
ATOM 2840 N N . ALA B 1 115 ? 2.568 -14.172 -10.055 1 98.88 115 ALA B N 1
ATOM 2841 C CA . ALA B 1 115 ? 3.641 -14.164 -11.047 1 98.88 115 ALA B CA 1
ATOM 2842 C C . ALA B 1 115 ? 4.742 -15.156 -10.672 1 98.88 115 ALA B C 1
ATOM 2844 O O . ALA B 1 115 ? 4.926 -15.477 -9.492 1 98.88 115 ALA B O 1
ATOM 2845 N N . TRP B 1 116 ? 5.406 -15.695 -11.688 1 98.88 116 TRP B N 1
ATOM 2846 C CA . TRP B 1 116 ? 6.742 -16.25 -11.5 1 98.88 116 TRP B CA 1
ATOM 2847 C C . TRP B 1 116 ? 7.762 -15.148 -11.242 1 98.88 116 TRP B C 1
ATOM 2849 O O . TRP B 1 116 ? 7.824 -14.164 -11.984 1 98.88 116 TRP B O 1
ATOM 2859 N N . LEU B 1 117 ? 8.5 -15.328 -10.148 1 98.88 117 LEU B N 1
ATOM 2860 C CA . LEU B 1 117 ? 9.461 -14.289 -9.781 1 98.88 117 LEU B CA 1
ATOM 2861 C C . LEU B 1 117 ? 10.875 -14.852 -9.719 1 98.88 117 LEU B C 1
ATOM 2863 O O . LEU B 1 117 ? 11.086 -15.961 -9.227 1 98.88 117 LEU B O 1
ATOM 2867 N N . PRO B 1 118 ? 11.859 -14.023 -10.305 1 98.81 118 PRO B N 1
ATOM 2868 C CA . PRO B 1 118 ? 13.234 -14.359 -9.938 1 98.81 118 PRO B CA 1
ATOM 2869 C C . PRO B 1 118 ? 13.43 -14.484 -8.422 1 98.81 118 PRO B C 1
ATOM 2871 O O . PRO B 1 118 ? 12.828 -13.719 -7.66 1 98.81 118 PRO B O 1
ATOM 2874 N N . LYS B 1 119 ? 14.242 -15.375 -8.008 1 98.31 119 LYS B N 1
ATOM 2875 C CA . LYS B 1 119 ? 14.461 -15.648 -6.594 1 98.31 119 LYS B CA 1
ATOM 2876 C C . LYS B 1 119 ? 14.938 -14.398 -5.859 1 98.31 119 LYS B C 1
ATOM 2878 O O . LYS B 1 119 ? 14.648 -14.211 -4.68 1 98.31 119 LYS B O 1
ATOM 2883 N N . ILE B 1 120 ? 15.617 -13.469 -6.52 1 97.75 120 ILE B N 1
ATOM 2884 C CA . ILE B 1 120 ? 16.297 -12.336 -5.898 1 97.75 120 ILE B CA 1
ATOM 2885 C C . ILE B 1 120 ? 15.25 -11.367 -5.332 1 97.75 120 ILE B C 1
ATOM 2887 O O . ILE B 1 120 ? 15.555 -10.57 -4.438 1 97.75 120 ILE B O 1
ATOM 2891 N N . CYS B 1 121 ? 14.016 -11.406 -5.781 1 98.31 121 CYS B N 1
ATOM 2892 C CA . CYS B 1 121 ? 13.016 -10.477 -5.262 1 98.31 121 CYS B CA 1
ATOM 2893 C C . CYS B 1 121 ? 11.828 -11.234 -4.672 1 98.31 121 CYS B C 1
ATOM 2895 O O . CYS B 1 121 ? 10.797 -10.641 -4.371 1 98.31 121 CYS B O 1
ATOM 2897 N N . TYR B 1 122 ? 11.961 -12.547 -4.562 1 98.69 122 TYR B N 1
ATOM 2898 C CA . TYR B 1 122 ? 10.945 -13.367 -3.922 1 98.69 122 TYR B CA 1
ATOM 2899 C C . TYR B 1 122 ? 11.062 -13.297 -2.404 1 98.69 122 TYR B C 1
ATOM 2901 O O . TYR B 1 122 ? 12.133 -13.562 -1.847 1 98.69 122 TYR B O 1
ATOM 2909 N N . ASP B 1 123 ? 10.008 -12.875 -1.749 1 98.38 123 ASP B N 1
ATOM 2910 C CA . ASP B 1 123 ? 9.953 -12.867 -0.29 1 98.38 123 ASP B CA 1
ATOM 2911 C C . ASP B 1 123 ? 9.234 -14.109 0.236 1 98.38 123 ASP B C 1
ATOM 2913 O O . ASP B 1 123 ? 8.008 -14.102 0.398 1 98.38 123 ASP B O 1
ATOM 2917 N N . GLU B 1 124 ? 9.969 -15.109 0.593 1 97.94 124 GLU B N 1
ATOM 2918 C CA . GLU B 1 124 ? 9.414 -16.406 0.974 1 97.94 124 GLU B CA 1
ATOM 2919 C C . GLU B 1 124 ? 8.57 -16.281 2.24 1 97.94 124 GLU B C 1
ATOM 2921 O O . GLU B 1 124 ? 7.484 -16.859 2.326 1 97.94 124 GLU B O 1
ATOM 2926 N N . GLU B 1 125 ? 9.023 -15.562 3.191 1 97.62 125 GLU B N 1
ATOM 2927 C CA . GLU B 1 125 ? 8.312 -15.414 4.457 1 97.62 125 GLU B CA 1
ATOM 2928 C C . GLU B 1 125 ? 6.926 -14.82 4.246 1 97.62 125 GLU B C 1
ATOM 2930 O O . GLU B 1 125 ? 5.93 -15.383 4.703 1 97.62 125 GLU B O 1
ATOM 2935 N N . LEU B 1 126 ? 6.852 -13.703 3.539 1 98.19 126 LEU B N 1
ATOM 2936 C CA . LEU B 1 126 ? 5.559 -13.062 3.305 1 98.19 126 LEU B CA 1
ATOM 2937 C C . LEU B 1 126 ? 4.684 -13.922 2.396 1 98.19 126 LEU B C 1
ATOM 2939 O O . LEU B 1 126 ? 3.463 -13.953 2.555 1 98.19 126 LEU B O 1
ATOM 2943 N N . ALA B 1 127 ? 5.297 -14.617 1.431 1 98.38 127 ALA B N 1
ATOM 2944 C CA . ALA B 1 127 ? 4.555 -15.477 0.51 1 98.38 127 ALA B CA 1
ATOM 2945 C C . ALA B 1 127 ? 3.877 -16.625 1.253 1 98.38 127 ALA B C 1
ATOM 2947 O O . ALA B 1 127 ? 2.75 -17 0.926 1 98.38 127 ALA B O 1
ATOM 2948 N N . LEU B 1 128 ? 4.559 -17.188 2.225 1 97.19 128 LEU B N 1
ATOM 2949 C CA . LEU B 1 128 ? 3.98 -18.266 3.021 1 97.19 128 LEU B CA 1
ATOM 2950 C C . LEU B 1 128 ? 2.957 -17.719 4.012 1 97.19 128 LEU B C 1
ATOM 2952 O O . LEU B 1 128 ? 1.903 -18.328 4.223 1 97.19 128 LEU B O 1
ATOM 2956 N N . ASP B 1 129 ? 3.229 -16.594 4.582 1 97.44 129 ASP B N 1
ATOM 2957 C CA . ASP B 1 129 ? 2.35 -15.969 5.566 1 97.44 129 ASP B CA 1
ATOM 2958 C C . ASP B 1 129 ? 0.984 -15.656 4.957 1 97.44 129 ASP B C 1
ATOM 2960 O O . ASP B 1 129 ? -0.052 -15.93 5.566 1 97.44 129 ASP B O 1
ATOM 2964 N N . VAL B 1 130 ? 0.958 -15.078 3.801 1 98.06 130 VAL B N 1
ATOM 2965 C CA . VAL B 1 130 ? -0.279 -14.609 3.186 1 98.06 130 VAL B CA 1
ATOM 2966 C C . VAL B 1 130 ? -1.163 -15.797 2.826 1 98.06 130 VAL B C 1
ATOM 2968 O O . VAL B 1 130 ? -2.383 -15.664 2.707 1 98.06 130 VAL B O 1
ATOM 2971 N N . LEU B 1 131 ? -0.586 -17.016 2.623 1 97.69 131 LEU B N 1
ATOM 2972 C CA . LEU B 1 131 ? -1.34 -18.203 2.258 1 97.69 131 LEU B CA 1
ATOM 2973 C C . LEU B 1 131 ? -1.772 -18.984 3.502 1 97.69 131 LEU B C 1
ATOM 2975 O O . LEU B 1 131 ? -2.539 -19.938 3.406 1 97.69 131 LEU B O 1
ATOM 2979 N N . SER B 1 132 ? -1.305 -18.562 4.645 1 97.12 132 SER B N 1
ATOM 2980 C CA . SER B 1 132 ? -1.637 -19.234 5.898 1 97.12 132 SER B CA 1
ATOM 2981 C C . SER B 1 132 ? -3.041 -18.875 6.367 1 97.12 132 SER B C 1
ATOM 2983 O O . SER B 1 132 ? -3.463 -17.719 6.234 1 97.12 132 SER B O 1
ATOM 2985 N N . ASN B 1 133 ? -3.707 -19.828 7.023 1 96.19 133 ASN B N 1
ATOM 2986 C CA . ASN B 1 133 ? -5.035 -19.578 7.566 1 96.19 133 ASN B CA 1
ATOM 2987 C C . ASN B 1 133 ? -4.969 -19.109 9.016 1 96.19 133 ASN B C 1
ATOM 2989 O O . ASN B 1 133 ? -6 -18.828 9.633 1 96.19 133 ASN B O 1
ATOM 2993 N N . SER B 1 134 ? -3.846 -18.922 9.469 1 95.5 134 SER B N 1
ATOM 2994 C CA . SER B 1 134 ? -3.693 -18.703 10.898 1 95.5 134 SER B CA 1
ATOM 2995 C C . SER B 1 134 ? -3.537 -17.219 11.211 1 95.5 134 SER B C 1
ATOM 2997 O O . SER B 1 134 ? -3.57 -16.812 12.375 1 95.5 134 SER B O 1
ATOM 2999 N N . THR B 1 135 ? -3.373 -16.391 10.195 1 95.62 135 THR B N 1
ATOM 3000 C CA . THR B 1 135 ? -3.121 -14.969 10.438 1 95.62 135 THR B CA 1
ATOM 3001 C C . THR B 1 135 ? -4.426 -14.227 10.703 1 95.62 135 THR B C 1
ATOM 3003 O O . THR B 1 135 ? -5.492 -14.656 10.258 1 95.62 135 THR B O 1
ATOM 3006 N N . ASP B 1 136 ? -4.305 -13.086 11.438 1 94.94 136 ASP B N 1
ATOM 3007 C CA . ASP B 1 136 ? -5.473 -12.25 11.695 1 94.94 136 ASP B CA 1
ATOM 3008 C C . ASP B 1 136 ? -6.09 -11.758 10.391 1 94.94 136 ASP B C 1
ATOM 3010 O O . ASP B 1 136 ? -7.316 -11.68 10.266 1 94.94 136 ASP B O 1
ATOM 3014 N N . LEU B 1 137 ? -5.27 -11.445 9.43 1 96.62 137 LEU B N 1
ATOM 3015 C CA . LEU B 1 137 ? -5.75 -10.977 8.133 1 96.62 137 LEU B CA 1
ATOM 3016 C C . LEU B 1 137 ? -6.523 -12.07 7.406 1 96.62 137 LEU B C 1
ATOM 3018 O O . LEU B 1 137 ? -7.523 -11.789 6.742 1 96.62 137 LEU B O 1
ATOM 3022 N N . ALA B 1 138 ? -6.113 -13.305 7.543 1 96.75 138 ALA B N 1
ATOM 3023 C CA . ALA B 1 138 ? -6.809 -14.43 6.93 1 96.75 138 ALA B CA 1
ATOM 3024 C C . ALA B 1 138 ? -8.195 -14.625 7.547 1 96.75 138 ALA B C 1
ATOM 3026 O O . ALA B 1 138 ? -9.156 -14.938 6.844 1 96.75 138 ALA B O 1
ATOM 3027 N N . LYS B 1 139 ? -8.289 -14.391 8.797 1 95.38 139 LYS B N 1
ATOM 3028 C CA . LYS B 1 139 ? -9.539 -14.594 9.523 1 95.38 139 LYS B CA 1
ATOM 3029 C C . LYS B 1 139 ? -10.641 -13.672 9.008 1 95.38 139 LYS B C 1
ATOM 3031 O O . LYS B 1 139 ? -11.828 -13.977 9.117 1 95.38 139 LYS B O 1
ATOM 3036 N N . ILE B 1 140 ? -10.281 -12.57 8.461 1 93.81 140 ILE B N 1
ATOM 3037 C CA . ILE B 1 140 ? -11.289 -11.602 8.039 1 93.81 140 ILE B CA 1
ATOM 3038 C C . ILE B 1 140 ? -11.367 -11.57 6.512 1 93.81 140 ILE B C 1
ATOM 3040 O O . ILE B 1 140 ? -11.984 -10.68 5.93 1 93.81 140 ILE B O 1
ATOM 3044 N N . GLY B 1 141 ? -10.656 -12.453 5.867 1 92.38 141 GLY B N 1
ATOM 3045 C CA . GLY B 1 141 ? -10.828 -12.633 4.434 1 92.38 141 GLY B CA 1
ATOM 3046 C C . GLY B 1 141 ? -9.836 -11.828 3.607 1 92.38 141 GLY B C 1
ATOM 3047 O O . GLY B 1 141 ? -10 -11.695 2.393 1 92.38 141 GLY B O 1
ATOM 3048 N N . GLY B 1 142 ? -8.766 -11.234 4.262 1 95.44 142 GLY B N 1
ATOM 3049 C CA . GLY B 1 142 ? -7.789 -10.414 3.555 1 95.44 142 GLY B CA 1
ATOM 3050 C C . GLY B 1 142 ? -6.562 -11.195 3.117 1 95.44 142 GLY B C 1
ATOM 3051 O O . GLY B 1 142 ? -5.68 -10.648 2.451 1 95.44 142 GLY B O 1
ATOM 3052 N N . ALA B 1 143 ? -6.492 -12.438 3.514 1 97.06 143 ALA B N 1
ATOM 3053 C CA . ALA B 1 143 ? -5.43 -13.391 3.215 1 97.06 143 ALA B CA 1
ATOM 3054 C C . ALA B 1 143 ? -5.918 -14.828 3.387 1 97.06 143 ALA B C 1
ATOM 3056 O O . ALA B 1 143 ? -7.117 -15.07 3.535 1 97.06 143 ALA B O 1
ATOM 3057 N N . GLY B 1 144 ? -4.988 -15.773 3.215 1 97.06 144 GLY B N 1
ATOM 3058 C CA . GLY B 1 144 ? -5.324 -17.172 3.422 1 97.06 144 GLY B CA 1
ATOM 3059 C C . GLY B 1 144 ? -5.375 -17.969 2.133 1 97.06 144 GLY B C 1
ATOM 3060 O O . GLY B 1 144 ? -5.324 -17.391 1.041 1 97.06 144 GLY B O 1
ATOM 3061 N N . PRO B 1 145 ? -5.449 -19.266 2.318 1 97.06 145 PRO B N 1
ATOM 3062 C CA . PRO B 1 145 ? -5.551 -20.125 1.138 1 97.06 145 PRO B CA 1
ATOM 3063 C C . PRO B 1 145 ? -6.883 -19.969 0.406 1 97.06 145 PRO B C 1
ATOM 3065 O O . PRO B 1 145 ? -7.914 -19.734 1.038 1 97.06 145 PRO B O 1
ATOM 3068 N N . LEU B 1 146 ? -6.828 -20.031 -0.886 1 97.19 146 LEU B N 1
ATOM 3069 C CA . LEU B 1 146 ? -8.008 -20.031 -1.742 1 97.19 146 LEU B CA 1
ATOM 3070 C C . LEU B 1 146 ? -8.094 -21.312 -2.557 1 97.19 146 LEU B C 1
ATOM 3072 O O . LEU B 1 146 ? -7.07 -21.938 -2.859 1 97.19 146 LEU B O 1
ATOM 3076 N N . PRO B 1 147 ? -9.328 -21.797 -2.787 1 98 147 PRO B N 1
ATOM 3077 C CA . PRO B 1 147 ? -9.438 -22.891 -3.746 1 98 147 PRO B CA 1
ATOM 3078 C C . PRO B 1 147 ? -9.125 -22.469 -5.176 1 98 147 PRO B C 1
ATOM 3080 O O . PRO B 1 147 ? -9.32 -21.297 -5.535 1 98 147 PRO B O 1
ATOM 3083 N N . TRP B 1 148 ? -8.672 -23.438 -6.008 1 98.75 148 TRP B N 1
ATOM 3084 C CA . TRP B 1 148 ? -8.258 -23.125 -7.371 1 98.75 148 TRP B CA 1
ATOM 3085 C C . TRP B 1 148 ? -8.844 -24.125 -8.359 1 98.75 148 TRP B C 1
ATOM 3087 O O . TRP B 1 148 ? -9.094 -25.281 -8.008 1 98.75 148 TRP B O 1
ATOM 3097 N N . TRP B 1 149 ? -9.078 -23.656 -9.539 1 98.88 149 TRP B N 1
ATOM 3098 C CA . TRP B 1 149 ? -9.562 -24.46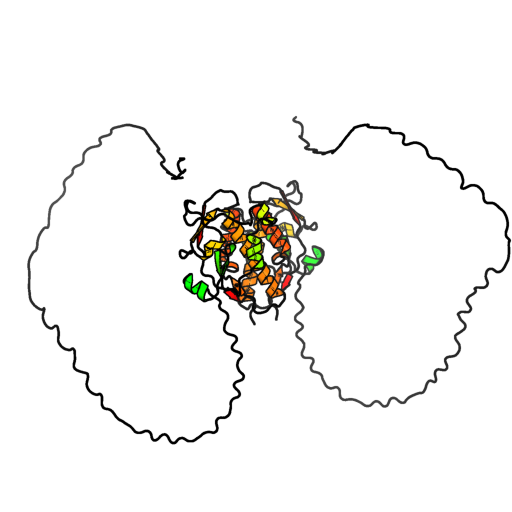9 -10.656 1 98.88 149 TRP B CA 1
ATOM 3099 C C . TRP B 1 149 ? -8.82 -24.109 -11.945 1 98.88 149 TRP B C 1
ATOM 3101 O O . TRP B 1 149 ? -8.383 -22.969 -12.117 1 98.88 149 TRP B O 1
ATOM 3111 N N . GLU B 1 150 ? -8.703 -25.031 -12.859 1 98.38 150 GLU B N 1
ATOM 3112 C CA . GLU B 1 150 ? -8.086 -24.781 -14.156 1 98.38 150 GLU B CA 1
ATOM 3113 C C . GLU B 1 150 ? -9.039 -24.047 -15.086 1 98.38 150 GLU B C 1
ATOM 3115 O O . GLU B 1 150 ? -8.602 -23.328 -15.992 1 98.38 150 GLU B O 1
ATOM 3120 N N . ASP B 1 151 ? -10.336 -24.234 -14.812 1 97.69 151 ASP B N 1
ATOM 3121 C CA . ASP B 1 151 ? -11.32 -23.672 -15.727 1 97.69 151 ASP B CA 1
ATOM 3122 C C . ASP B 1 151 ? -12.156 -22.594 -15.047 1 97.69 151 ASP B C 1
ATOM 3124 O O . ASP B 1 151 ? -12.328 -22.609 -13.82 1 97.69 151 ASP B O 1
ATOM 3128 N N . HIS B 1 152 ? -12.766 -21.703 -15.82 1 96.88 152 HIS B N 1
ATOM 3129 C CA . HIS B 1 152 ? -13.539 -20.562 -15.328 1 96.88 152 HIS B CA 1
ATOM 3130 C C . HIS B 1 152 ? -14.797 -21.031 -14.602 1 96.88 152 HIS B C 1
ATOM 3132 O O . HIS B 1 152 ? -15.273 -20.359 -13.688 1 96.88 152 HIS B O 1
ATOM 3138 N N . ASN B 1 153 ? -15.344 -22.156 -15 1 97.06 153 ASN B N 1
ATOM 3139 C CA . ASN B 1 153 ? -16.594 -22.641 -14.453 1 97.06 153 ASN B CA 1
ATOM 3140 C C . ASN B 1 153 ? -16.406 -23.312 -13.094 1 97.06 153 ASN B C 1
ATOM 3142 O O . ASN B 1 153 ? -17.375 -23.719 -12.445 1 97.06 153 ASN B O 1
ATOM 3146 N N . HIS B 1 154 ? -15.141 -23.422 -12.641 1 98 154 HIS B N 1
ATOM 3147 C CA . HIS B 1 154 ? -14.82 -24.047 -11.367 1 98 154 HIS B CA 1
ATOM 3148 C C . HIS B 1 154 ? -15.25 -25.516 -11.352 1 98 154 HIS B C 1
ATOM 3150 O O . HIS B 1 154 ? -15.875 -25.984 -10.391 1 98 154 HIS B O 1
ATOM 3156 N N . THR B 1 155 ? -14.875 -26.203 -12.414 1 98.31 155 THR B N 1
ATOM 3157 C CA . THR B 1 155 ? -15.266 -27.609 -12.531 1 98.31 155 THR B CA 1
ATOM 3158 C C . THR B 1 155 ? -14.039 -28.516 -12.492 1 98.31 155 THR B C 1
ATOM 3160 O O . THR B 1 155 ? -14.164 -29.719 -12.258 1 98.31 155 THR B O 1
ATOM 3163 N N . ILE B 1 156 ? -12.875 -28.109 -12.711 1 98.5 156 ILE B N 1
ATOM 3164 C CA . ILE B 1 156 ? -11.648 -28.891 -12.703 1 98.5 156 ILE B CA 1
ATOM 3165 C C . ILE B 1 156 ? -10.719 -28.391 -11.609 1 98.5 156 ILE B C 1
ATOM 3167 O O . ILE B 1 156 ? -9.852 -27.547 -11.859 1 98.5 156 ILE B O 1
ATOM 3171 N N . PRO B 1 157 ? -10.852 -28.922 -10.383 1 98.56 157 PRO B N 1
ATOM 3172 C CA . PRO B 1 157 ? -10.039 -28.438 -9.258 1 98.56 157 PRO B CA 1
ATOM 3173 C C . PRO B 1 157 ? -8.547 -28.703 -9.461 1 98.56 157 PRO B C 1
ATOM 3175 O O . PRO B 1 157 ? -8.172 -29.703 -10.078 1 98.56 157 PRO B O 1
ATOM 3178 N N . ILE B 1 158 ? -7.727 -27.812 -8.992 1 98.69 158 ILE B N 1
ATOM 3179 C CA . ILE B 1 158 ? -6.277 -27.969 -8.953 1 98.69 158 ILE B CA 1
ATOM 3180 C C . ILE B 1 158 ? -5.746 -27.5 -7.598 1 98.69 158 ILE B C 1
ATOM 3182 O O . ILE B 1 158 ? -6.16 -26.469 -7.082 1 98.69 158 ILE B O 1
ATOM 3186 N N . ALA B 1 159 ? -4.863 -28.312 -6.992 1 98 159 ALA B N 1
ATOM 3187 C CA . ALA B 1 159 ? -4.246 -27.938 -5.727 1 98 159 ALA B CA 1
ATOM 3188 C C . ALA B 1 159 ? -3.342 -26.719 -5.906 1 98 159 ALA B C 1
ATOM 3190 O O . ALA B 1 159 ? -2.695 -26.562 -6.945 1 98 159 ALA B O 1
ATOM 3191 N N . ALA B 1 160 ? -3.24 -25.906 -4.836 1 97.69 160 ALA B N 1
ATOM 3192 C CA . ALA B 1 160 ? -2.43 -24.688 -4.895 1 97.69 160 ALA B CA 1
ATOM 3193 C C . ALA B 1 160 ? -0.976 -25.016 -5.23 1 97.69 160 ALA B C 1
ATOM 3195 O O . ALA B 1 160 ? -0.34 -24.312 -6.02 1 97.69 160 ALA B O 1
ATOM 3196 N N . ASP B 1 161 ? -0.442 -26.078 -4.66 1 96.56 161 ASP B N 1
ATOM 3197 C CA . ASP B 1 161 ? 0.954 -26.453 -4.871 1 96.56 161 ASP B CA 1
ATOM 3198 C C . ASP B 1 161 ? 1.184 -26.938 -6.297 1 96.56 161 ASP B C 1
ATOM 3200 O O . ASP B 1 161 ? 2.326 -27.047 -6.75 1 96.56 161 ASP B O 1
ATOM 3204 N N . SER B 1 162 ? 0.124 -27.25 -7.055 1 98.31 162 SER B N 1
ATOM 3205 C CA . SER B 1 162 ? 0.232 -27.75 -8.422 1 98.31 162 SER B CA 1
ATOM 3206 C C . SER B 1 162 ? 0.088 -26.609 -9.438 1 98.31 162 SER B C 1
ATOM 3208 O O . SER B 1 162 ? 0.257 -26.828 -10.641 1 98.31 162 SER B O 1
ATOM 3210 N N . LEU B 1 163 ? -0.188 -25.422 -8.961 1 98.69 163 LEU B N 1
ATOM 3211 C CA . LEU B 1 163 ? -0.333 -24.281 -9.867 1 98.69 163 LEU B CA 1
ATOM 3212 C C . LEU B 1 163 ? 0.946 -24.062 -10.664 1 98.69 163 LEU B C 1
ATOM 3214 O O . LEU B 1 163 ? 0.895 -23.625 -11.82 1 98.69 163 LEU B O 1
ATOM 3218 N N . LYS B 1 164 ? 2.057 -24.375 -10.086 1 98.44 164 LYS B N 1
ATOM 3219 C CA . LYS B 1 164 ? 3.355 -24.188 -10.727 1 98.44 164 LYS B CA 1
ATOM 3220 C C . LYS B 1 164 ? 3.496 -25.078 -11.953 1 98.44 164 LYS B C 1
ATOM 3222 O O . LYS B 1 164 ? 4.402 -24.891 -12.766 1 98.44 164 LYS B O 1
ATOM 3227 N N . ASN B 1 165 ? 2.65 -26.047 -12.148 1 97.94 165 ASN B N 1
ATOM 3228 C CA . ASN B 1 165 ? 2.74 -27 -13.25 1 97.94 165 ASN B CA 1
ATOM 3229 C C . ASN B 1 165 ? 1.884 -26.578 -14.438 1 97.94 165 ASN B C 1
ATOM 3231 O O . ASN B 1 165 ? 1.883 -27.234 -15.477 1 97.94 165 ASN B O 1
ATOM 3235 N N . LEU B 1 166 ? 1.145 -25.484 -14.305 1 98.12 166 LEU B N 1
ATOM 3236 C CA . LEU B 1 166 ? 0.239 -25.031 -15.352 1 98.12 166 LEU B CA 1
ATOM 3237 C C . LEU B 1 166 ? 1.004 -24.312 -16.453 1 98.12 166 LEU B C 1
ATOM 3239 O O . LEU B 1 166 ? 1.466 -23.188 -16.266 1 98.12 166 LEU B O 1
ATOM 3243 N N . ASP B 1 167 ? 1.08 -24.891 -17.672 1 97.25 167 ASP B N 1
ATOM 3244 C CA . ASP B 1 167 ? 1.728 -24.25 -18.828 1 97.25 167 ASP B CA 1
ATOM 3245 C C . ASP B 1 167 ? 0.907 -23.062 -19.328 1 97.25 167 ASP B C 1
ATOM 3247 O O . ASP B 1 167 ? 1.457 -22.109 -19.891 1 97.25 167 ASP B O 1
ATOM 3251 N N . SER B 1 168 ? -0.417 -23.141 -19.141 1 96.94 168 SER B N 1
ATOM 3252 C CA . SER B 1 168 ? -1.286 -22.047 -19.578 1 96.94 168 SER B CA 1
ATOM 3253 C C . SER B 1 168 ? -0.991 -20.766 -18.797 1 96.94 168 SER B C 1
ATOM 3255 O O . SER B 1 168 ? -1.362 -19.688 -19.234 1 96.94 168 SER B O 1
ATOM 3257 N N . LEU B 1 169 ? -0.43 -20.891 -17.578 1 98.62 169 LEU B N 1
ATOM 3258 C CA . LEU B 1 169 ? -0.153 -19.781 -16.672 1 98.62 169 LEU B CA 1
ATOM 3259 C C . LEU B 1 169 ? -1.448 -19.125 -16.203 1 98.62 169 LEU B C 1
ATOM 3261 O O . LEU B 1 169 ? -1.448 -17.953 -15.797 1 98.62 169 LEU B O 1
ATOM 3265 N N . VAL B 1 170 ? -2.555 -19.844 -16.312 1 98.69 170 VAL B N 1
ATOM 3266 C CA . VAL B 1 170 ? -3.859 -19.312 -15.953 1 98.69 170 VAL B CA 1
ATOM 3267 C C . VAL B 1 170 ? -4.559 -20.25 -14.984 1 98.69 170 VAL B C 1
ATOM 3269 O O . VAL B 1 170 ? -4.539 -21.469 -15.172 1 98.69 170 VAL B O 1
ATOM 3272 N N . ALA B 1 171 ? -5.102 -19.719 -13.93 1 98.75 171 ALA B N 1
ATOM 3273 C CA . ALA B 1 171 ? -5.953 -20.453 -13 1 98.75 171 ALA B CA 1
ATOM 3274 C C . ALA B 1 171 ? -7.125 -19.594 -12.539 1 98.75 171 ALA B C 1
ATOM 3276 O O . ALA B 1 171 ? -7.18 -18.391 -12.828 1 98.75 171 ALA B O 1
ATOM 3277 N N . ASN B 1 172 ? -8.094 -20.281 -11.938 1 98.75 172 ASN B N 1
ATOM 3278 C CA . ASN B 1 172 ? -9.32 -19.609 -11.516 1 98.75 172 ASN B CA 1
ATOM 3279 C C . ASN B 1 172 ? -9.602 -19.812 -10.031 1 98.75 172 ASN B C 1
ATOM 3281 O O . ASN B 1 172 ? -9.297 -20.875 -9.484 1 98.75 172 ASN B O 1
ATOM 3285 N N . THR B 1 173 ? -10.133 -18.797 -9.422 1 98.12 173 THR B N 1
ATOM 3286 C CA . THR B 1 173 ? -10.484 -18.812 -8.008 1 98.12 173 THR B CA 1
ATOM 3287 C C . THR B 1 173 ? -11.641 -17.859 -7.723 1 98.12 173 THR B C 1
ATOM 3289 O O . THR B 1 173 ? -12.523 -17.672 -8.562 1 98.12 173 THR B O 1
ATOM 3292 N N . TRP B 1 174 ? -11.688 -17.344 -6.508 1 96.06 174 TRP B N 1
ATOM 3293 C CA . TRP B 1 174 ? -12.758 -16.438 -6.121 1 96.06 174 TRP B CA 1
ATOM 3294 C C . TRP B 1 174 ? -12.211 -15.031 -5.883 1 96.06 174 TRP B C 1
ATOM 3296 O O . TRP B 1 174 ? -11 -14.836 -5.777 1 96.06 174 TRP B O 1
ATOM 3306 N N . GLU B 1 175 ? -13.078 -14.062 -5.738 1 94.56 175 GLU B N 1
ATOM 3307 C CA . GLU B 1 175 ? -12.805 -12.633 -5.746 1 94.56 175 GLU B CA 1
ATOM 3308 C C . GLU B 1 175 ? -11.922 -12.234 -4.57 1 94.56 175 GLU B C 1
ATOM 3310 O O . GLU B 1 175 ? -11.148 -11.273 -4.664 1 94.56 175 GLU B O 1
ATOM 3315 N N . PRO B 1 176 ? -11.891 -12.922 -3.443 1 94.62 176 PRO B N 1
ATOM 3316 C CA . PRO B 1 176 ? -11.016 -12.492 -2.352 1 94.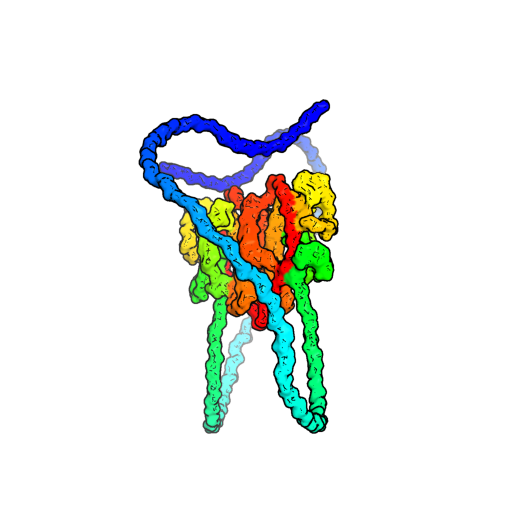62 176 PRO B CA 1
ATOM 3317 C C . PRO B 1 176 ? -9.547 -12.438 -2.758 1 94.62 176 PRO B C 1
ATOM 3319 O O . PRO B 1 176 ? -8.742 -11.766 -2.104 1 94.62 176 PRO B O 1
ATOM 3322 N N . TYR B 1 177 ? -9.219 -13.078 -3.855 1 97.19 177 TYR B N 1
ATOM 3323 C CA . TYR B 1 177 ? -7.852 -13.023 -4.367 1 97.19 177 TYR B CA 1
ATOM 3324 C C . TYR B 1 177 ? -7.434 -11.594 -4.66 1 97.19 177 TYR B C 1
ATOM 3326 O O . TYR B 1 177 ? -6.281 -11.211 -4.426 1 97.19 177 TYR B O 1
ATOM 3334 N N . HIS B 1 178 ? -8.375 -10.789 -5.156 1 96.5 178 HIS B N 1
ATOM 3335 C CA . HIS B 1 178 ? -8.039 -9.422 -5.52 1 96.5 178 HIS B CA 1
ATOM 3336 C C . HIS B 1 178 ? -7.535 -8.633 -4.312 1 96.5 178 HIS B C 1
ATOM 3338 O O . HIS B 1 178 ? -6.469 -8.023 -4.367 1 96.5 178 HIS B O 1
ATOM 3344 N N . SER B 1 179 ? -8.297 -8.719 -3.25 1 96.31 179 SER B N 1
ATOM 3345 C CA . SER B 1 179 ? -7.906 -7.977 -2.057 1 96.31 179 SER B CA 1
ATOM 3346 C C . SER B 1 179 ? -6.609 -8.523 -1.47 1 96.31 179 SER B C 1
ATOM 3348 O O . SER B 1 179 ? -5.699 -7.758 -1.144 1 96.31 179 SER B O 1
ATOM 3350 N N . ALA B 1 180 ? -6.523 -9.82 -1.375 1 97.56 180 ALA B N 1
ATOM 3351 C CA . ALA B 1 180 ? -5.328 -10.445 -0.808 1 97.56 180 ALA B CA 1
ATOM 3352 C C . ALA B 1 180 ? -4.09 -10.109 -1.634 1 97.56 180 ALA B C 1
ATOM 3354 O O . ALA B 1 180 ? -3.035 -9.789 -1.08 1 97.56 180 ALA B O 1
ATOM 3355 N N . HIS B 1 181 ? -4.199 -10.18 -2.906 1 98.5 181 HIS B N 1
ATOM 3356 C CA . HIS B 1 181 ? -3.139 -9.828 -3.844 1 98.5 181 HIS B CA 1
ATOM 3357 C C . HIS B 1 181 ? -2.67 -8.391 -3.637 1 98.5 181 HIS B C 1
ATOM 3359 O O . HIS B 1 181 ? -1.469 -8.133 -3.531 1 98.5 181 HIS B O 1
ATOM 3365 N N . CYS B 1 182 ? -3.627 -7.484 -3.574 1 98.56 182 CYS B N 1
ATOM 3366 C CA . CYS B 1 182 ? -3.316 -6.066 -3.447 1 98.56 182 CYS B CA 1
ATOM 3367 C C . CYS B 1 182 ? -2.623 -5.773 -2.121 1 98.56 182 CYS B C 1
ATOM 3369 O O . CYS B 1 182 ? -1.588 -5.109 -2.092 1 98.56 182 CYS B O 1
ATOM 3371 N N . LEU B 1 183 ? -3.189 -6.312 -1.071 1 98.56 183 LEU B N 1
ATOM 3372 C CA . LEU B 1 183 ? -2.635 -6.074 0.256 1 98.56 183 LEU B CA 1
ATOM 3373 C C . LEU B 1 183 ? -1.253 -6.707 0.389 1 98.56 183 LEU B C 1
ATOM 3375 O O . LEU B 1 183 ? -0.361 -6.133 1.016 1 98.56 183 LEU B O 1
ATOM 3379 N N . TYR B 1 184 ? -1.076 -7.852 -0.204 1 98.75 184 TYR B N 1
ATOM 3380 C CA . TYR B 1 184 ? 0.212 -8.539 -0.221 1 98.75 184 TYR B CA 1
ATOM 3381 C C . TYR B 1 184 ? 1.275 -7.68 -0.9 1 98.75 184 TYR B C 1
ATOM 3383 O O . TYR B 1 184 ? 2.385 -7.531 -0.382 1 98.75 184 TYR B O 1
ATOM 3391 N N . ASN B 1 185 ? 0.976 -7.07 -2.01 1 98.81 185 ASN B N 1
ATOM 3392 C CA . ASN B 1 185 ? 1.933 -6.238 -2.73 1 98.81 185 ASN B CA 1
ATOM 3393 C C . ASN B 1 185 ? 2.318 -5 -1.925 1 98.81 185 ASN B C 1
ATOM 3395 O O . ASN B 1 185 ? 3.469 -4.559 -1.97 1 98.81 185 ASN B O 1
ATOM 3399 N N . TRP B 1 186 ? 1.35 -4.473 -1.225 1 98.88 186 TRP B N 1
ATOM 3400 C CA . TRP B 1 186 ? 1.65 -3.35 -0.346 1 98.88 186 TRP B CA 1
ATOM 3401 C C . TRP B 1 186 ? 2.648 -3.754 0.735 1 98.88 186 TRP B C 1
ATOM 3403 O O . TRP B 1 186 ? 3.617 -3.035 0.994 1 98.88 186 TRP B O 1
ATOM 3413 N N . ARG B 1 187 ? 2.445 -4.887 1.312 1 98.56 187 ARG B N 1
ATOM 3414 C CA . ARG B 1 187 ? 3.332 -5.371 2.365 1 98.56 187 ARG B CA 1
ATOM 3415 C C . ARG B 1 187 ? 4.719 -5.676 1.815 1 98.56 187 ARG B C 1
ATOM 3417 O O . ARG B 1 187 ? 5.727 -5.379 2.461 1 98.56 187 ARG B O 1
ATOM 3424 N N . ILE B 1 188 ? 4.805 -6.258 0.617 1 98.69 188 ILE B N 1
ATOM 3425 C CA . ILE B 1 188 ? 6.074 -6.527 -0.045 1 98.69 188 ILE B CA 1
ATOM 3426 C C . ILE B 1 188 ? 6.832 -5.219 -0.261 1 98.69 188 ILE B C 1
ATOM 3428 O O . ILE B 1 188 ? 8.031 -5.133 0.025 1 98.69 188 ILE B O 1
ATOM 3432 N N . LEU B 1 189 ? 6.129 -4.234 -0.737 1 98.75 189 LEU B N 1
ATOM 3433 C CA . LEU B 1 189 ? 6.734 -2.93 -0.977 1 98.75 189 LEU B CA 1
ATOM 3434 C C . LEU B 1 189 ? 7.254 -2.324 0.323 1 98.75 189 LEU B C 1
ATOM 3436 O O . LEU B 1 189 ? 8.383 -1.819 0.371 1 98.75 189 LEU B O 1
ATOM 3440 N N . THR B 1 190 ? 6.453 -2.354 1.341 1 98.62 190 THR B N 1
ATOM 3441 C CA . THR B 1 190 ? 6.832 -1.792 2.633 1 98.62 190 THR B CA 1
ATOM 3442 C C . THR B 1 190 ? 8.094 -2.469 3.166 1 98.62 190 THR B C 1
ATOM 3444 O O . THR B 1 190 ? 9.047 -1.795 3.561 1 98.62 190 THR B O 1
ATOM 3447 N N . LYS B 1 191 ? 8.062 -3.773 3.123 1 97.88 191 LYS B N 1
ATOM 3448 C CA . LYS B 1 191 ? 9.203 -4.531 3.633 1 97.88 191 LYS B CA 1
ATOM 3449 C C . LYS B 1 191 ? 10.469 -4.238 2.828 1 97.88 191 LYS B C 1
ATOM 3451 O O . LYS B 1 191 ? 11.531 -4.012 3.4 1 97.88 191 LYS B O 1
ATOM 3456 N N . ALA B 1 192 ? 10.359 -4.246 1.543 1 97.12 192 ALA B N 1
ATOM 3457 C CA . ALA B 1 192 ? 11.508 -3.953 0.692 1 97.12 192 ALA B CA 1
ATOM 3458 C C . ALA B 1 192 ? 12.055 -2.555 0.964 1 97.12 192 ALA B C 1
ATOM 3460 O O . ALA B 1 192 ? 13.266 -2.357 1.045 1 97.12 192 ALA B O 1
ATOM 3461 N N . THR B 1 193 ? 11.172 -1.592 1.13 1 96.31 193 THR B N 1
ATOM 3462 C CA . THR B 1 193 ? 11.57 -0.214 1.383 1 96.31 193 THR B CA 1
ATOM 3463 C C . THR B 1 193 ? 12.289 -0.098 2.723 1 96.31 193 THR B C 1
ATOM 3465 O O . THR B 1 193 ? 13.289 0.614 2.836 1 96.31 193 THR B O 1
ATOM 3468 N N . LYS B 1 194 ? 11.805 -0.791 3.684 1 95.25 194 LYS B N 1
ATOM 3469 C CA . LYS B 1 194 ? 12.445 -0.772 4.996 1 95.25 194 LYS B CA 1
ATOM 3470 C C . LYS B 1 194 ? 13.844 -1.374 4.93 1 95.25 194 LYS B C 1
ATOM 3472 O O . LYS B 1 194 ? 14.766 -0.892 5.594 1 95.25 194 LYS B O 1
ATOM 3477 N N . ARG B 1 195 ? 14 -2.412 4.176 1 93.31 195 ARG B N 1
ATOM 3478 C CA . ARG B 1 195 ? 15.32 -3.012 3.996 1 93.31 195 ARG B CA 1
ATOM 3479 C C . ARG B 1 195 ? 16.297 -2.004 3.414 1 93.31 195 ARG B C 1
ATOM 3481 O O . ARG B 1 195 ? 17.438 -1.883 3.895 1 93.31 195 ARG B O 1
ATOM 3488 N N . VAL B 1 196 ? 15.859 -1.286 2.451 1 91.56 196 VAL B N 1
ATOM 3489 C CA . VAL B 1 196 ? 16.703 -0.254 1.853 1 91.56 196 VAL B CA 1
ATOM 3490 C C . VAL B 1 196 ? 17.047 0.802 2.9 1 91.56 196 VAL B C 1
ATOM 3492 O O . VAL B 1 196 ? 18.203 1.204 3.027 1 91.56 196 VAL B O 1
ATOM 3495 N N . ARG B 1 197 ? 16.078 1.219 3.602 1 89.81 197 ARG B N 1
ATOM 3496 C CA . ARG B 1 197 ? 16.266 2.244 4.621 1 89.81 197 ARG B CA 1
ATOM 3497 C C . ARG B 1 197 ? 17.297 1.799 5.656 1 89.81 197 ARG B C 1
ATOM 3499 O O . ARG B 1 197 ? 18.062 2.617 6.164 1 89.81 197 ARG B O 1
ATOM 3506 N N . TRP B 1 198 ? 17.297 0.538 5.945 1 90.62 198 TRP B N 1
ATOM 3507 C CA . TRP B 1 198 ? 18.203 0.018 6.969 1 90.62 198 TRP B CA 1
ATOM 3508 C C . TRP B 1 198 ? 19.594 -0.215 6.395 1 90.62 198 TRP B C 1
ATOM 3510 O O . TRP B 1 198 ? 20.5 -0.678 7.098 1 90.62 198 TRP B O 1
ATOM 3520 N N . GLY B 1 199 ? 19.781 0.077 5.098 1 85.69 199 GLY B N 1
ATOM 3521 C CA . GLY B 1 199 ? 21.109 0.082 4.512 1 85.69 199 GLY B CA 1
ATOM 3522 C C . GLY B 1 199 ? 21.453 -1.212 3.797 1 85.69 199 GLY B C 1
ATOM 3523 O O . GLY B 1 199 ? 22.609 -1.419 3.391 1 85.69 199 GLY B O 1
ATOM 3524 N N . GLU B 1 200 ? 20.438 -2.139 3.711 1 90.62 200 GLU B N 1
ATOM 3525 C CA . GLU B 1 200 ? 20.703 -3.363 2.959 1 90.62 200 GLU B CA 1
ATOM 3526 C C . GLU B 1 200 ? 21 -3.059 1.493 1 90.62 200 GLU B C 1
ATOM 3528 O O . GLU B 1 200 ? 20.344 -2.213 0.883 1 90.62 200 GLU B O 1
ATOM 3533 N N . LYS B 1 201 ? 22.062 -3.646 0.936 1 88.38 201 LYS B N 1
ATOM 3534 C CA . LYS B 1 201 ? 22.406 -3.502 -0.475 1 88.38 201 LYS B CA 1
ATOM 3535 C C . LYS B 1 201 ? 21.844 -4.652 -1.303 1 88.38 201 LYS B C 1
ATOM 3537 O O . LYS B 1 201 ? 21.656 -5.754 -0.79 1 88.38 201 LYS B O 1
ATOM 3542 N N . GLY B 1 202 ? 21.594 -4.34 -2.521 1 91.25 202 GLY B N 1
ATOM 3543 C CA . GLY B 1 202 ? 21.109 -5.375 -3.424 1 91.25 202 GLY B CA 1
ATOM 3544 C C . GLY B 1 202 ? 19.672 -5.766 -3.158 1 91.25 202 GLY B C 1
ATOM 3545 O O . GLY B 1 202 ? 19.312 -6.945 -3.236 1 91.25 202 GLY B O 1
ATOM 3546 N N . VAL B 1 203 ? 18.859 -4.801 -2.73 1 94.56 203 VAL B N 1
ATOM 3547 C CA . VAL B 1 203 ? 17.453 -5.07 -2.486 1 94.56 203 VAL B CA 1
ATOM 3548 C C . VAL B 1 203 ? 16.672 -4.98 -3.799 1 94.56 203 VAL B C 1
ATOM 3550 O O . VAL B 1 203 ? 16.641 -3.928 -4.438 1 94.56 203 VAL B O 1
ATOM 3553 N N . TYR B 1 204 ? 16.109 -6.121 -4.219 1 96.88 204 TYR B N 1
ATOM 3554 C CA . TYR B 1 204 ? 15.289 -6.191 -5.422 1 96.88 204 TYR B CA 1
ATOM 3555 C C . TYR B 1 204 ? 13.812 -6.352 -5.07 1 96.88 204 TYR B C 1
ATOM 3557 O O . TYR B 1 204 ? 13.477 -6.887 -4.012 1 96.88 204 TYR B O 1
ATOM 3565 N N . ILE B 1 205 ? 12.992 -5.871 -5.977 1 98 205 ILE B N 1
ATOM 3566 C CA . ILE B 1 205 ? 11.547 -5.965 -5.785 1 98 205 ILE B CA 1
ATOM 3567 C C . ILE B 1 205 ? 10.867 -6.277 -7.121 1 98 205 ILE B C 1
ATOM 3569 O O . ILE B 1 205 ? 11.367 -5.902 -8.18 1 98 205 ILE B O 1
ATOM 3573 N N . HIS B 1 206 ? 9.758 -7.078 -7.02 1 98.56 206 HIS B N 1
ATOM 3574 C CA . HIS B 1 206 ? 8.914 -7.289 -8.188 1 98.56 206 HIS B CA 1
ATOM 3575 C C . HIS B 1 206 ? 8.461 -5.965 -8.789 1 98.56 206 HIS B C 1
ATOM 3577 O O . HIS B 1 206 ? 7.898 -5.121 -8.078 1 98.56 206 HIS B O 1
ATOM 3583 N N . THR B 1 207 ? 8.617 -5.734 -10.117 1 98.06 207 THR B N 1
ATOM 3584 C CA . THR B 1 207 ? 8.359 -4.453 -10.766 1 98.06 207 THR B CA 1
ATOM 3585 C C . THR B 1 207 ? 6.902 -4.035 -10.562 1 98.06 207 THR B C 1
ATOM 3587 O O . THR B 1 207 ? 6.605 -2.844 -10.438 1 98.06 207 THR B O 1
ATOM 3590 N N . GLN B 1 208 ? 6.023 -4.996 -10.484 1 98.06 208 GLN B N 1
ATOM 3591 C CA . GLN B 1 208 ? 4.609 -4.664 -10.367 1 98.06 208 GLN B CA 1
ATOM 3592 C C . GLN B 1 208 ? 4.293 -4.074 -9 1 98.06 208 GLN B C 1
ATOM 3594 O O . GLN B 1 208 ? 3.316 -3.336 -8.844 1 98.06 208 GLN B O 1
ATOM 3599 N N . ALA B 1 209 ? 5.098 -4.352 -7.973 1 98.12 209 ALA B N 1
ATOM 3600 C CA . ALA B 1 209 ? 4.859 -3.848 -6.625 1 98.12 209 ALA B CA 1
ATOM 3601 C C . ALA B 1 209 ? 5.156 -2.354 -6.535 1 98.12 209 ALA B C 1
ATOM 3603 O O . ALA B 1 209 ? 4.711 -1.68 -5.602 1 98.12 209 ALA B O 1
ATOM 3604 N N . ILE B 1 210 ? 5.902 -1.836 -7.5 1 97.44 210 ILE B N 1
ATOM 3605 C CA . ILE B 1 210 ? 6.215 -0.411 -7.469 1 97.44 210 ILE B CA 1
ATOM 3606 C C . ILE B 1 210 ? 5.672 0.266 -8.727 1 97.44 210 ILE B C 1
ATOM 3608 O O . ILE B 1 210 ? 6.023 1.411 -9.016 1 97.44 210 ILE B O 1
ATOM 3612 N N . ASN B 1 211 ? 4.938 -0.456 -9.523 1 97.69 211 ASN B N 1
ATOM 3613 C CA . ASN B 1 211 ? 4.254 0.135 -10.672 1 97.69 211 ASN B CA 1
ATOM 3614 C C . ASN B 1 211 ? 3.043 0.956 -10.242 1 97.69 211 ASN B C 1
ATOM 3616 O O . ASN B 1 211 ? 2.039 0.4 -9.797 1 97.69 211 ASN B O 1
ATOM 3620 N N . PHE B 1 212 ? 3.127 2.268 -10.461 1 97.31 212 PHE B N 1
ATOM 3621 C CA . PHE B 1 212 ? 2.119 3.174 -9.922 1 97.31 212 PHE B CA 1
ATOM 3622 C C . PHE B 1 212 ? 0.754 2.893 -10.539 1 97.31 212 PHE B C 1
ATOM 3624 O O . PHE B 1 212 ? -0.271 3.004 -9.859 1 97.31 212 PHE B O 1
ATOM 3631 N N . ASN B 1 213 ? 0.705 2.537 -11.812 1 97.19 213 ASN B N 1
ATOM 3632 C CA . ASN B 1 213 ? -0.562 2.184 -12.445 1 97.19 213 ASN B CA 1
ATOM 3633 C C . ASN B 1 213 ? -1.175 0.938 -11.812 1 97.19 213 ASN B C 1
ATOM 3635 O O . ASN B 1 213 ? -2.391 0.868 -11.617 1 97.19 213 ASN B O 1
ATOM 3639 N N . HIS B 1 214 ? -0.363 0.001 -11.531 1 98.38 214 HIS B N 1
ATOM 3640 C CA . HIS B 1 214 ? -0.849 -1.195 -10.852 1 98.38 214 HIS B CA 1
ATOM 3641 C C . HIS B 1 214 ? -1.357 -0.865 -9.453 1 98.38 214 HIS B C 1
ATOM 3643 O O . HIS B 1 214 ? -2.41 -1.355 -9.039 1 98.38 214 HIS B O 1
ATOM 3649 N N . VAL B 1 215 ? -0.65 -0.051 -8.742 1 98.25 215 VAL B N 1
ATOM 3650 C CA . VAL B 1 215 ? -1.049 0.38 -7.406 1 98.25 215 VAL B CA 1
ATOM 3651 C C . VAL B 1 215 ? -2.389 1.109 -7.477 1 98.25 215 VAL B C 1
ATOM 3653 O O . VAL B 1 215 ? -3.279 0.865 -6.66 1 98.25 215 VAL B O 1
ATOM 3656 N N . ASN B 1 216 ? -2.564 1.982 -8.492 1 97.19 216 ASN B N 1
ATOM 3657 C CA . ASN B 1 216 ? -3.844 2.66 -8.672 1 97.19 216 ASN B CA 1
ATOM 3658 C C . ASN B 1 216 ? -4.969 1.669 -8.961 1 97.19 216 ASN B C 1
ATOM 3660 O O . ASN B 1 216 ? -6.074 1.81 -8.438 1 97.19 216 ASN B O 1
ATOM 3664 N N . HIS B 1 217 ? -4.68 0.691 -9.758 1 97.69 217 HIS B N 1
ATOM 3665 C CA . HIS B 1 217 ? -5.672 -0.341 -10.039 1 97.69 217 HIS B CA 1
ATOM 3666 C C . HIS B 1 217 ? -6.051 -1.102 -8.773 1 97.69 217 HIS B C 1
ATOM 3668 O O . HIS B 1 217 ? -7.227 -1.377 -8.539 1 97.69 217 HIS B O 1
ATOM 3674 N N . CYS B 1 218 ? -5.062 -1.446 -7.973 1 98.12 218 CYS B N 1
ATOM 3675 C CA . CYS B 1 218 ? -5.316 -2.1 -6.695 1 98.12 218 CYS B CA 1
ATOM 3676 C C . CYS B 1 218 ? -6.16 -1.211 -5.785 1 98.12 218 CYS B C 1
ATOM 3678 O O . CYS B 1 218 ? -7.051 -1.697 -5.09 1 98.12 218 CYS B O 1
ATOM 3680 N N . ASN B 1 219 ? -5.812 0.127 -5.75 1 97.69 219 ASN B N 1
ATOM 3681 C CA . ASN B 1 219 ? -6.617 1.055 -4.961 1 97.69 219 ASN B CA 1
ATOM 3682 C C . ASN B 1 219 ? -8.094 0.986 -5.352 1 97.69 219 ASN B C 1
ATOM 3684 O O . ASN B 1 219 ? -8.961 0.891 -4.484 1 97.69 219 ASN B O 1
ATOM 3688 N N . GLU B 1 220 ? -8.367 0.975 -6.609 1 96.75 220 GLU B N 1
ATOM 3689 C CA . GLU B 1 220 ? -9.742 0.907 -7.094 1 96.75 220 GLU B CA 1
ATOM 3690 C C . GLU B 1 220 ? -10.375 -0.437 -6.758 1 96.75 220 GLU B C 1
ATOM 3692 O O . GLU B 1 220 ? -11.523 -0.49 -6.312 1 96.75 220 GLU B O 1
ATOM 3697 N N . ALA B 1 221 ? -9.648 -1.503 -6.918 1 95.75 221 ALA B N 1
ATOM 3698 C CA . ALA B 1 221 ? -10.164 -2.846 -6.664 1 95.75 221 ALA B CA 1
ATOM 3699 C C . ALA B 1 221 ? -10.531 -3.025 -5.195 1 95.75 221 ALA B C 1
ATOM 3701 O O . ALA B 1 221 ? -11.547 -3.645 -4.871 1 95.75 221 ALA B O 1
ATOM 3702 N N . LEU B 1 222 ? -9.734 -2.486 -4.305 1 96.38 222 LEU B N 1
ATOM 3703 C CA . LEU B 1 222 ? -9.984 -2.643 -2.873 1 96.38 222 LEU B CA 1
ATOM 3704 C C . LEU B 1 222 ? -11.266 -1.936 -2.461 1 96.38 222 LEU B C 1
ATOM 3706 O O . LEU B 1 222 ? -11.914 -2.33 -1.487 1 96.38 222 LEU B O 1
ATOM 3710 N N . ILE B 1 223 ? -11.633 -0.89 -3.211 1 95.19 223 ILE B N 1
ATOM 3711 C CA . ILE B 1 223 ? -12.844 -0.138 -2.893 1 95.19 223 ILE B CA 1
ATOM 3712 C C . ILE B 1 223 ? -14.055 -0.814 -3.531 1 95.19 223 ILE B C 1
ATOM 3714 O O . ILE B 1 223 ? -15.117 -0.921 -2.906 1 95.19 223 ILE B O 1
ATOM 3718 N N . THR B 1 224 ? -13.898 -1.357 -4.691 1 92.75 224 THR B N 1
ATOM 3719 C CA . THR B 1 224 ? -15.055 -1.78 -5.473 1 92.75 224 THR B CA 1
ATOM 3720 C C . THR B 1 224 ? -15.281 -3.285 -5.34 1 92.75 224 THR B C 1
ATOM 3722 O O . THR B 1 224 ? -16.344 -3.791 -5.68 1 92.75 224 THR B O 1
ATOM 3725 N N . GLN B 1 225 ? -14.242 -3.951 -4.871 1 87.25 225 GLN B N 1
ATOM 3726 C CA . GLN B 1 225 ? -14.344 -5.406 -4.793 1 87.25 225 GLN B CA 1
ATOM 3727 C C . GLN B 1 225 ? -14.055 -5.902 -3.377 1 87.25 225 GLN B C 1
ATOM 3729 O O . GLN B 1 225 ? -13.102 -6.652 -3.16 1 87.25 225 GLN B O 1
ATOM 3734 N N . PRO B 1 226 ? -14.891 -5.52 -2.453 1 81 226 PRO B N 1
ATOM 3735 C CA . PRO B 1 226 ? -14.695 -6.09 -1.117 1 81 226 PRO B CA 1
ATOM 3736 C C . PRO B 1 226 ? -14.883 -7.605 -1.089 1 81 226 PRO B C 1
ATOM 3738 O O . PRO B 1 226 ? -15.547 -8.164 -1.961 1 81 226 PRO B O 1
ATOM 3741 N N . PRO B 1 227 ? -14.227 -8.219 -0.108 1 80.12 227 PRO B N 1
ATOM 3742 C CA . PRO B 1 227 ? -14.398 -9.672 -0.05 1 80.12 227 PRO B CA 1
ATOM 3743 C C . PRO B 1 227 ? -15.844 -10.086 0.193 1 80.12 227 PRO B C 1
ATOM 3745 O O . PRO B 1 227 ? -16.594 -9.367 0.862 1 80.12 227 PRO B O 1
ATOM 3748 N N . GLY B 1 228 ? -16.188 -11.266 -0.37 1 81.19 228 GLY B N 1
ATOM 3749 C CA . GLY B 1 228 ? -17.484 -11.859 -0.086 1 81.19 228 GLY B CA 1
ATOM 3750 C C . GLY B 1 228 ? -18.5 -11.609 -1.179 1 81.19 228 GLY B C 1
ATOM 3751 O O . GLY B 1 228 ? -19.688 -11.883 -0.998 1 81.19 228 GLY B O 1
ATOM 3752 N N . LEU B 1 229 ? -18.141 -11.055 -2.248 1 86.06 229 LEU B N 1
ATOM 3753 C CA . LEU B 1 229 ? -19.062 -10.766 -3.342 1 86.06 229 LEU B CA 1
ATOM 3754 C C . LEU B 1 229 ? -19.438 -12.039 -4.09 1 86.06 229 LEU B C 1
ATOM 3756 O O . LEU B 1 229 ? -20.406 -12.062 -4.84 1 86.06 229 LEU B O 1
ATOM 3760 N N . GLY B 1 230 ? -18.625 -13.141 -3.914 1 90.38 230 GLY B N 1
ATOM 3761 C CA . GLY B 1 230 ? -18.891 -14.406 -4.578 1 90.38 230 GLY B CA 1
ATOM 3762 C C . GLY B 1 230 ? -18.688 -14.344 -6.082 1 90.38 230 GLY B C 1
ATOM 3763 O O . GLY B 1 230 ? -19.438 -14.969 -6.84 1 90.38 230 GLY B O 1
ATOM 3764 N N . ARG B 1 231 ? -17.766 -13.562 -6.551 1 93.88 231 ARG B N 1
ATOM 3765 C CA . ARG B 1 231 ? -17.453 -13.453 -7.973 1 93.88 231 ARG B CA 1
ATOM 3766 C C . ARG B 1 231 ? -16.25 -14.312 -8.344 1 93.88 231 ARG B C 1
ATOM 3768 O O . ARG B 1 231 ? -15.289 -14.398 -7.586 1 93.88 231 ARG B O 1
ATOM 3775 N N . LYS B 1 232 ? -16.359 -14.922 -9.5 1 96.5 232 LYS B N 1
ATOM 3776 C CA . LYS B 1 232 ? -15.234 -15.711 -10.023 1 96.5 232 LYS B CA 1
ATOM 3777 C C . LYS B 1 232 ? -14.094 -14.805 -10.477 1 96.5 232 LYS B C 1
ATOM 3779 O O . LYS B 1 232 ? -14.328 -13.719 -11 1 96.5 232 LYS B O 1
ATOM 3784 N N . THR B 1 233 ? -12.945 -15.289 -10.25 1 97.06 233 THR B N 1
ATOM 3785 C CA . THR B 1 233 ? -11.75 -14.531 -10.602 1 97.06 233 THR B CA 1
ATOM 3786 C C . THR B 1 233 ? -10.758 -15.406 -11.359 1 97.06 233 THR B C 1
ATOM 3788 O O . THR B 1 233 ? -10.43 -16.516 -10.914 1 97.06 233 THR B O 1
ATOM 3791 N N . GLN B 1 234 ? -10.383 -14.93 -12.539 1 98.38 234 GLN B N 1
ATOM 3792 C CA . GLN B 1 234 ? -9.297 -15.562 -13.289 1 98.38 234 GLN B CA 1
ATOM 3793 C C . GLN B 1 234 ? -7.965 -14.875 -13.016 1 98.38 234 GLN B C 1
ATOM 3795 O O . GLN B 1 234 ? -7.879 -13.641 -13.047 1 98.38 234 GLN B O 1
ATOM 3800 N N . VAL B 1 235 ? -6.957 -15.68 -12.758 1 98.62 235 VAL B N 1
ATOM 3801 C CA . VAL B 1 235 ? -5.621 -15.164 -12.477 1 98.62 235 VAL B CA 1
ATOM 3802 C C . VAL B 1 235 ? -4.648 -15.633 -13.555 1 98.62 235 VAL B C 1
ATOM 3804 O O . VAL B 1 235 ? -4.496 -16.844 -13.781 1 98.62 235 VAL B O 1
ATOM 3807 N N . GLU B 1 236 ? -4.07 -14.703 -14.211 1 98.5 236 GLU B N 1
ATOM 3808 C CA . GLU B 1 236 ? -2.945 -14.969 -15.102 1 98.5 236 GLU B CA 1
ATOM 3809 C C . GLU B 1 236 ? -1.612 -14.742 -14.398 1 98.5 236 GLU B C 1
ATOM 3811 O O . GLU B 1 236 ? -1.3 -13.617 -13.992 1 98.5 236 GLU B O 1
ATOM 3816 N N . PHE B 1 237 ? -0.895 -15.805 -14.25 1 98.81 237 PHE B N 1
ATOM 3817 C CA . PHE B 1 237 ? 0.404 -15.703 -13.594 1 98.81 237 PHE B CA 1
ATOM 3818 C C . PHE B 1 237 ? 1.448 -15.133 -14.547 1 98.81 237 PHE B C 1
ATOM 3820 O O . PHE B 1 237 ? 1.835 -15.797 -15.516 1 98.81 237 PHE B O 1
ATOM 3827 N N . GLY B 1 238 ? 1.917 -13.945 -14.234 1 98.69 238 GLY B N 1
ATOM 3828 C CA . GLY B 1 238 ? 2.889 -13.273 -15.078 1 98.69 238 GLY B CA 1
ATOM 3829 C C . GLY B 1 238 ? 4.281 -13.859 -14.969 1 98.69 238 GLY B C 1
ATOM 3830 O O . GLY B 1 238 ? 4.598 -14.555 -14 1 98.69 238 GLY B O 1
ATOM 3831 N N . LEU B 1 239 ? 5.055 -13.656 -15.977 1 98.88 239 LEU B N 1
ATOM 3832 C CA . LEU B 1 239 ? 6.496 -13.875 -15.945 1 98.88 239 LEU B CA 1
ATOM 3833 C C . LEU B 1 239 ? 7.234 -12.609 -15.531 1 98.88 239 LEU B C 1
ATOM 3835 O O . LEU B 1 239 ? 7.547 -11.766 -16.375 1 98.88 239 LEU B O 1
ATOM 3839 N N . GLY B 1 240 ? 7.512 -12.555 -14.242 1 98.62 240 GLY B N 1
ATOM 3840 C CA . GLY B 1 240 ? 7.828 -11.305 -13.578 1 98.62 240 GLY B CA 1
ATOM 3841 C C . GLY B 1 240 ? 9.25 -10.844 -13.812 1 98.62 240 GLY B C 1
ATOM 3842 O O . GLY B 1 240 ? 10.094 -11.617 -14.273 1 98.62 240 GLY B O 1
ATOM 3843 N N . THR B 1 241 ? 9.453 -9.547 -13.547 1 98.62 241 THR B N 1
ATOM 3844 C CA . THR B 1 241 ? 10.742 -8.867 -13.562 1 98.62 241 THR B CA 1
ATOM 3845 C C . THR B 1 241 ? 11.008 -8.172 -12.227 1 98.62 241 THR B C 1
ATOM 3847 O O . THR B 1 241 ? 10.07 -7.691 -11.578 1 98.62 241 THR B O 1
ATOM 3850 N N . CYS B 1 242 ? 12.234 -8.227 -11.852 1 98.31 242 CYS B N 1
ATOM 3851 C CA . CYS B 1 242 ? 12.656 -7.57 -10.625 1 98.31 242 CYS B CA 1
ATOM 3852 C C . CYS B 1 242 ? 13.547 -6.371 -10.922 1 98.31 242 CYS B C 1
ATOM 3854 O O . CYS B 1 242 ? 14.305 -6.387 -11.891 1 98.31 242 CYS B O 1
ATOM 3856 N N . VAL B 1 243 ? 13.453 -5.352 -10.148 1 96.75 243 VAL B N 1
ATOM 3857 C CA . VAL B 1 243 ? 14.32 -4.184 -10.266 1 96.75 243 VAL B CA 1
ATOM 3858 C C . VAL B 1 243 ? 14.977 -3.887 -8.914 1 96.75 243 VAL B C 1
ATOM 3860 O O . VAL B 1 243 ? 14.391 -4.156 -7.863 1 96.75 243 VAL B O 1
ATOM 3863 N N . ARG B 1 244 ? 16.156 -3.385 -9.023 1 94.25 244 ARG B N 1
ATOM 3864 C CA . ARG B 1 244 ? 16.875 -3.018 -7.809 1 94.25 244 ARG B CA 1
ATOM 3865 C C . ARG B 1 244 ? 16.375 -1.686 -7.258 1 94.25 244 ARG B C 1
ATOM 3867 O O . ARG B 1 244 ? 16.156 -0.737 -8.016 1 94.25 244 ARG B O 1
ATOM 3874 N N . LEU B 1 245 ? 16.219 -1.635 -5.895 1 92.69 245 LEU B N 1
ATOM 3875 C CA . LEU B 1 245 ? 15.68 -0.434 -5.273 1 92.69 245 LEU B CA 1
ATOM 3876 C C . LEU B 1 245 ? 16.797 0.477 -4.777 1 92.69 245 LEU B C 1
ATOM 3878 O O . LEU B 1 245 ? 16.656 1.702 -4.777 1 92.69 245 LEU B O 1
ATOM 3882 N N . ASP B 1 246 ? 17.953 -0.142 -4.27 1 82.88 246 ASP B N 1
ATOM 3883 C CA . ASP B 1 246 ? 19.016 0.651 -3.639 1 82.88 246 ASP B CA 1
ATOM 3884 C C . ASP B 1 246 ? 20.062 1.074 -4.66 1 82.88 246 ASP B C 1
ATOM 3886 O O . ASP B 1 246 ? 20.469 0.278 -5.508 1 82.88 246 ASP B O 1
ATOM 3890 N N . LYS B 1 247 ? 20.031 2.25 -5.281 1 72.12 247 LYS B N 1
ATOM 3891 C CA . LYS B 1 247 ? 21.062 2.623 -6.242 1 72.12 247 LYS B CA 1
ATOM 3892 C C . LYS B 1 247 ? 22.359 2.986 -5.539 1 72.12 247 LYS B C 1
ATOM 3894 O O . LYS B 1 247 ? 22.344 3.496 -4.414 1 72.12 247 LYS B O 1
ATOM 3899 N N . ASP B 1 248 ? 23.516 2.363 -6.078 1 60.25 248 ASP B N 1
ATOM 3900 C CA . ASP B 1 248 ? 24.875 2.701 -5.648 1 60.25 248 ASP B CA 1
ATOM 3901 C C . ASP B 1 248 ? 25.125 4.203 -5.746 1 60.25 248 ASP B C 1
ATOM 3903 O O . ASP B 1 248 ? 24.531 4.883 -6.59 1 60.25 248 ASP B O 1
#

InterPro domains:
  IPR053008 Phomopsin biosynthesis-associated protein [PTHR35896] (9-225)

Radius of gyration: 42.44 Å; Cα contacts (8 Å, |Δi|>4): 669; chains: 2; bounding box: 113×74×162 Å